Protein AF-0000000077110578 (afdb_homodimer)

Structure (mmCIF, N/CA/C/O backbone):
data_AF-0000000077110578-model_v1
#
loop_
_entity.id
_entity.type
_entity.pdbx_description
1 polymer 'Bacteriophage protein'
#
loop_
_atom_site.group_PDB
_atom_site.id
_atom_site.type_symbol
_atom_site.label_atom_id
_atom_site.label_alt_id
_atom_site.label_comp_id
_atom_site.label_asym_id
_atom_site.label_entity_id
_atom_site.label_seq_id
_atom_site.pdbx_PDB_ins_code
_atom_site.Cartn_x
_atom_site.Cartn_y
_atom_site.Cartn_z
_atom_site.occupancy
_atom_site.B_iso_or_equiv
_atom_site.auth_seq_id
_atom_site.auth_comp_id
_atom_site.auth_asym_id
_atom_site.auth_atom_id
_atom_site.pdbx_PDB_model_num
ATOM 1 N N . MET A 1 1 ? -2.74 66.25 36.906 1 37.25 1 MET A N 1
ATOM 2 C CA . MET A 1 1 ? -1.527 65.438 37.031 1 37.25 1 MET A CA 1
ATOM 3 C C . MET A 1 1 ? -1.114 64.875 35.656 1 37.25 1 MET A C 1
ATOM 5 O O . MET A 1 1 ? -1.933 64.312 34.938 1 37.25 1 MET A O 1
ATOM 9 N N . PRO A 1 2 ? -0.061 65.375 35.062 1 44.69 2 PRO A N 1
ATOM 10 C CA . PRO A 1 2 ? 0.342 64.875 33.781 1 44.69 2 PRO A CA 1
ATOM 11 C C . PRO A 1 2 ? 0.559 63.344 33.781 1 44.69 2 PRO A C 1
ATOM 13 O O . PRO A 1 2 ? 1.055 62.812 34.75 1 44.69 2 PRO A O 1
ATOM 16 N N . VAL A 1 3 ? -0.391 62.656 33.219 1 57.03 3 VAL A N 1
ATOM 17 C CA . VAL A 1 3 ? -0.109 61.25 33.031 1 57.03 3 VAL A CA 1
ATOM 18 C C . VAL A 1 3 ? 1.322 61.062 32.531 1 57.03 3 VAL A C 1
ATOM 20 O O . VAL A 1 3 ? 1.751 61.75 31.594 1 57.03 3 VAL A O 1
ATOM 23 N N . SER A 1 4 ? 2.199 60.688 33.344 1 50.59 4 SER A N 1
ATOM 24 C CA . SER A 1 4 ? 3.621 60.562 33.062 1 50.59 4 SER A CA 1
ATOM 25 C C . SER A 1 4 ? 3.838 59.812 31.75 1 50.59 4 SER A C 1
ATOM 27 O O . SER A 1 4 ? 3.014 59 31.344 1 50.59 4 SER A O 1
ATOM 29 N N . LEU A 1 5 ? 4.68 60.344 30.844 1 52.31 5 LEU A N 1
ATOM 30 C CA . LEU A 1 5 ? 5.125 59.781 29.578 1 52.31 5 LEU A CA 1
ATOM 31 C C . LEU A 1 5 ? 5.379 58.281 29.703 1 52.31 5 LEU A C 1
ATOM 33 O O . LEU A 1 5 ? 5.059 57.5 28.797 1 52.31 5 LEU A O 1
ATOM 37 N N . SER A 1 6 ? 5.93 57.938 30.859 1 53 6 SER A N 1
ATOM 38 C CA . SER A 1 6 ? 6.211 56.531 31.078 1 53 6 SER A CA 1
ATOM 39 C C . SER A 1 6 ? 4.922 55.719 31.141 1 53 6 SER A C 1
ATOM 41 O O . SER A 1 6 ? 4.875 54.562 30.672 1 53 6 SER A O 1
ATOM 43 N N . SER A 1 7 ? 3.951 56.281 31.719 1 55.19 7 SER A N 1
ATOM 44 C CA . SER A 1 7 ? 2.67 55.594 31.812 1 55.19 7 SER A CA 1
ATOM 45 C C . SER A 1 7 ? 2.014 55.438 30.453 1 55.19 7 SER A C 1
ATOM 47 O O . SER A 1 7 ? 1.367 54.438 30.172 1 55.19 7 SER A O 1
ATOM 49 N N . GLN A 1 8 ? 2.182 56.406 29.609 1 50.59 8 GLN A N 1
ATOM 50 C CA . GLN A 1 8 ? 1.621 56.344 28.25 1 50.59 8 GLN A CA 1
ATOM 51 C C . GLN A 1 8 ? 2.35 55.312 27.406 1 50.59 8 GLN A C 1
ATOM 53 O O . GLN A 1 8 ? 1.724 54.594 26.625 1 50.59 8 GLN A O 1
ATOM 58 N N . LEU A 1 9 ? 3.723 55.281 27.578 1 52.69 9 LEU A N 1
ATOM 59 C CA . LEU A 1 9 ? 4.508 54.312 26.844 1 52.69 9 LEU A CA 1
ATOM 60 C C . LEU A 1 9 ? 4.16 52.875 27.297 1 52.69 9 LEU A C 1
ATOM 62 O O . LEU A 1 9 ? 4.051 51.969 26.469 1 52.69 9 LEU A O 1
ATOM 66 N N . GLY A 1 10 ? 4.02 52.719 28.594 1 53.97 10 GLY A N 1
ATOM 67 C CA . GLY A 1 10 ? 3.588 51.438 29.125 1 53.97 10 GLY A CA 1
ATOM 68 C C . GLY A 1 10 ? 2.221 51 28.609 1 53.97 10 GLY A C 1
ATOM 69 O O . GLY A 1 10 ? 2.008 49.844 28.281 1 53.97 10 GLY A O 1
ATOM 70 N N . SER A 1 11 ? 1.404 52.094 28.656 1 61.66 11 SER A N 1
ATOM 71 C CA . SER A 1 11 ? 0.037 51.844 28.203 1 61.66 11 SER A CA 1
ATOM 72 C C . SER A 1 11 ? 0 51.531 26.703 1 61.66 11 SER A C 1
ATOM 74 O O . SER A 1 11 ? -0.747 50.625 26.281 1 61.66 11 SER A O 1
ATOM 76 N N . LYS A 1 12 ? 0.899 52.188 25.922 1 66.88 12 LYS A N 1
ATOM 77 C CA . LYS A 1 12 ? 0.965 51.906 24.484 1 66.88 12 LYS A CA 1
ATOM 78 C C . LYS A 1 12 ? 1.578 50.531 24.219 1 66.88 12 LYS A C 1
ATOM 80 O O . LYS A 1 12 ? 1.102 49.781 23.359 1 66.88 12 LYS A O 1
ATOM 85 N N . GLU A 1 13 ? 2.645 50.219 25.016 1 65.25 13 GLU A N 1
ATOM 86 C CA . GLU A 1 13 ? 3.264 48.906 24.859 1 65.25 13 GLU A CA 1
ATOM 87 C C . GLU A 1 13 ? 2.281 47.781 25.219 1 65.25 13 GLU A C 1
ATOM 89 O O . GLU A 1 13 ? 2.25 46.75 24.547 1 65.25 13 GLU A O 1
ATOM 94 N N . GLN A 1 14 ? 1.564 48.031 26.312 1 67.81 14 GLN A N 1
ATOM 95 C CA . GLN A 1 14 ? 0.542 47.062 26.703 1 67.81 14 GLN A CA 1
ATOM 96 C C . GLN A 1 14 ? -0.552 46.969 25.641 1 67.81 14 GLN A C 1
ATOM 98 O O . GLN A 1 14 ? -1.041 45.875 25.359 1 67.81 14 GLN A O 1
ATOM 103 N N . ALA A 1 15 ? -0.905 48.156 25.047 1 73.69 15 ALA A N 1
ATOM 104 C CA . ALA A 1 15 ? -1.912 48.188 23.984 1 73.69 15 ALA A CA 1
ATOM 105 C C . ALA A 1 15 ? -1.406 47.469 22.734 1 73.69 15 ALA A C 1
ATOM 107 O O . ALA A 1 15 ? -2.156 46.719 22.094 1 73.69 15 ALA A O 1
ATOM 108 N N . ASP A 1 16 ? -0.152 47.625 22.469 1 74.19 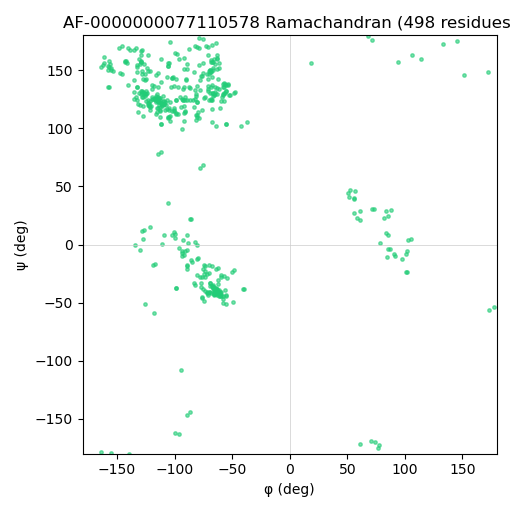16 ASP A N 1
ATOM 109 C CA . ASP A 1 16 ? 0.434 46.938 21.297 1 74.19 16 ASP A CA 1
ATOM 110 C C . ASP A 1 16 ? 0.482 45.438 21.5 1 74.19 16 ASP A C 1
ATOM 112 O O . ASP A 1 16 ? 0.167 44.688 20.578 1 74.19 16 ASP A O 1
ATOM 116 N N . THR A 1 17 ? 0.865 45 22.719 1 72.75 17 THR A N 1
ATOM 117 C CA . THR A 1 17 ? 0.922 43.562 23.016 1 72.75 17 THR A CA 1
ATOM 118 C C . THR A 1 17 ? -0.465 42.938 22.922 1 72.75 17 THR A C 1
ATOM 120 O O . THR A 1 17 ? -0.616 41.844 22.422 1 72.75 17 THR A O 1
ATOM 123 N N . ARG A 1 18 ? -1.459 43.688 23.406 1 73.69 18 ARG A N 1
ATOM 124 C CA . ARG A 1 18 ? -2.83 43.188 23.328 1 73.69 18 ARG A CA 1
ATOM 125 C C . ARG A 1 18 ? -3.299 43.062 21.875 1 73.69 18 ARG A C 1
ATOM 127 O O . ARG A 1 18 ? -3.994 42.125 21.516 1 73.69 18 ARG A O 1
ATOM 134 N N . LEU A 1 19 ? -2.891 44.094 21.125 1 75.69 19 LEU A N 1
ATOM 135 C CA . LEU A 1 19 ? -3.279 44.062 19.719 1 75.69 19 LEU A CA 1
ATOM 136 C C . LEU A 1 19 ? -2.629 42.906 18.984 1 75.69 19 LEU A C 1
ATOM 138 O O . LEU A 1 19 ? -3.277 42.219 18.188 1 75.69 19 LEU A O 1
ATOM 142 N N . VAL A 1 20 ? -1.389 42.688 19.312 1 73.69 20 VAL A N 1
ATOM 143 C CA . VAL A 1 20 ? -0.678 41.562 18.703 1 73.69 20 VAL A CA 1
ATOM 144 C C . VAL A 1 20 ? -1.361 40.25 19.078 1 73.69 20 VAL A C 1
ATOM 146 O O . VAL A 1 20 ? -1.61 39.406 18.219 1 73.69 20 VAL A O 1
ATOM 149 N N . GLY A 1 21 ? -1.72 40.094 20.312 1 74.94 21 GLY A N 1
ATOM 150 C CA . GLY A 1 21 ? -2.412 38.906 20.766 1 74.94 21 GLY A CA 1
ATOM 151 C C . GLY A 1 21 ? -3.756 38.688 20.094 1 74.94 21 GLY A C 1
ATOM 152 O O . GLY A 1 21 ? -4.109 37.562 19.75 1 74.94 21 GLY A O 1
ATOM 153 N N . SER A 1 22 ? -4.426 39.812 19.922 1 76.12 22 SER A N 1
ATOM 154 C CA . SER A 1 22 ? -5.73 39.75 19.281 1 76.12 22 SER A CA 1
ATOM 155 C C . SER A 1 22 ? -5.602 39.312 17.828 1 76.12 22 SER A C 1
ATOM 157 O O . SER A 1 22 ? -6.414 38.531 17.328 1 76.12 22 SER A O 1
ATOM 159 N N . VAL A 1 23 ? -4.617 39.812 17.188 1 78.12 23 VAL A N 1
ATOM 160 C CA . VAL A 1 23 ? -4.391 39.469 15.789 1 78.12 23 VAL A CA 1
ATOM 161 C C . VAL A 1 23 ? -4.023 37.969 15.672 1 78.12 23 VAL A C 1
ATOM 163 O O . VAL A 1 23 ? -4.555 37.281 14.812 1 78.12 23 VAL A O 1
ATOM 166 N N . MET A 1 24 ? -3.193 37.562 16.562 1 78 24 MET A N 1
ATOM 167 C CA . MET A 1 24 ? -2.748 36.188 16.516 1 78 24 MET A CA 1
ATOM 168 C C . MET A 1 24 ? -3.902 35.25 16.828 1 78 24 MET A C 1
ATOM 170 O O . MET A 1 24 ? -3.986 34.156 16.234 1 78 24 MET A O 1
ATOM 174 N N . SER A 1 25 ? -4.746 35.656 17.688 1 77.06 25 SER A N 1
ATOM 175 C CA . SER A 1 25 ? -5.883 34.812 18.062 1 77.06 25 SER A CA 1
ATOM 176 C C . SER A 1 25 ? -6.91 34.75 16.938 1 77.06 25 SER A C 1
ATOM 178 O O . SER A 1 25 ? -7.613 33.75 16.797 1 77.06 25 SER A O 1
ATOM 180 N N . ALA A 1 26 ? -6.926 35.75 16.125 1 77.62 26 ALA A N 1
ATOM 181 C CA . ALA A 1 26 ? -7.918 35.844 15.062 1 77.62 26 ALA A CA 1
ATOM 182 C C . ALA A 1 26 ? -7.406 35.156 13.797 1 77.62 26 ALA A C 1
ATOM 184 O O . ALA A 1 26 ? -8.195 34.719 12.945 1 77.62 26 ALA A O 1
ATOM 185 N N . LEU A 1 27 ? -6.16 35 13.695 1 83.12 27 LEU A N 1
ATOM 186 C CA . LEU A 1 27 ? -5.578 34.438 12.484 1 83.12 27 LEU A CA 1
ATOM 187 C C . LEU A 1 27 ? -5.699 32.906 12.469 1 83.12 27 LEU A C 1
ATOM 189 O O . LEU A 1 27 ? -5.094 32.25 13.305 1 83.12 27 LEU A O 1
ATOM 193 N N . ARG A 1 28 ? -6.465 32.469 11.547 1 88 28 ARG A N 1
ATOM 194 C CA . ARG A 1 28 ? -6.625 31.031 11.398 1 88 28 ARG A CA 1
ATOM 195 C C . ARG A 1 28 ? -5.641 30.469 10.375 1 88 28 ARG A C 1
ATOM 197 O O . ARG A 1 28 ? -5.574 30.953 9.242 1 88 28 ARG A O 1
ATOM 204 N N . VAL A 1 29 ? -4.914 29.5 10.836 1 91.5 29 VAL A N 1
ATOM 205 C CA . VAL A 1 29 ? -3.922 28.875 9.969 1 91.5 29 VAL A CA 1
ATOM 206 C C . VAL A 1 29 ? -4.152 27.359 9.922 1 91.5 29 VAL A C 1
ATOM 208 O O . VAL A 1 29 ? -4.199 26.766 8.844 1 91.5 29 VAL A O 1
ATOM 211 N N . SER A 1 30 ? -4.254 26.75 11.055 1 94.38 30 SER A N 1
ATOM 212 C CA . SER A 1 30 ? -4.48 25.312 11.102 1 94.38 30 SER A CA 1
ATOM 213 C C . SER A 1 30 ? -5.086 24.891 12.438 1 94.38 30 SER A C 1
ATOM 215 O O . SER A 1 30 ? -4.879 25.547 13.453 1 94.38 30 SER A O 1
ATOM 217 N N . MET A 1 31 ? -5.848 23.875 12.453 1 94.19 31 MET A N 1
ATOM 218 C CA . MET A 1 31 ? -6.379 23.266 13.672 1 94.19 31 MET A CA 1
ATOM 219 C C . MET A 1 31 ? -6.863 21.844 13.398 1 94.19 31 MET A C 1
ATOM 221 O O . MET A 1 31 ? -7.176 21.5 12.258 1 94.19 31 MET A O 1
ATOM 225 N N . PRO A 1 32 ? -6.906 20.984 14.477 1 95.62 32 PRO A N 1
ATOM 226 C CA . PRO A 1 32 ? -7.484 19.656 14.281 1 95.62 32 PRO A CA 1
ATOM 227 C C . PRO A 1 32 ? -9 19.688 14.07 1 95.62 32 PRO A C 1
ATOM 229 O O . PRO A 1 32 ? -9.664 20.625 14.523 1 95.62 32 PRO A O 1
ATOM 232 N N . GLY A 1 33 ? -9.453 18.781 13.344 1 96.69 33 GLY A N 1
ATOM 233 C CA . GLY A 1 33 ? -10.875 18.609 13.086 1 96.69 33 GLY A CA 1
ATOM 234 C C . GLY A 1 33 ? -11.312 17.156 13.07 1 96.69 33 GLY A C 1
ATOM 235 O O . GLY A 1 33 ? -10.484 16.25 13.141 1 96.69 33 GLY A O 1
ATOM 236 N N . ILE A 1 34 ? -12.602 17 13.07 1 96.88 34 ILE A N 1
ATOM 237 C CA . ILE A 1 34 ? -13.227 15.688 12.984 1 96.88 34 ILE A CA 1
ATOM 238 C C . ILE A 1 34 ? -14.164 15.641 11.781 1 96.88 34 ILE A C 1
ATOM 240 O O . ILE A 1 34 ? -15.086 16.438 11.672 1 96.88 34 ILE A O 1
ATOM 244 N N . VAL A 1 35 ? -13.898 14.719 10.914 1 97.56 35 VAL A N 1
ATOM 245 C CA . VAL A 1 35 ? -14.758 14.562 9.742 1 97.56 35 VAL A CA 1
ATOM 246 C C . VAL A 1 35 ? -16.141 14.094 10.172 1 97.56 35 VAL A C 1
ATOM 248 O O . VAL A 1 35 ? -16.281 13.117 10.906 1 97.56 35 VAL A O 1
ATOM 251 N N . GLN A 1 36 ? -17.156 14.789 9.672 1 97.88 36 GLN A N 1
ATOM 252 C CA . GLN A 1 36 ? -18.531 14.406 9.945 1 97.88 36 GLN A CA 1
ATOM 253 C C . GLN A 1 36 ? -19.125 13.602 8.789 1 97.88 36 GLN A C 1
ATOM 255 O O . GLN A 1 36 ? -19.953 12.719 9 1 97.88 36 GLN A O 1
ATOM 260 N N . SER A 1 37 ? -18.797 13.953 7.66 1 97.88 37 SER A N 1
ATOM 261 C CA . SER A 1 37 ? -19.188 13.234 6.457 1 97.88 37 SER A CA 1
ATOM 262 C C . SER A 1 37 ? -18.219 13.5 5.309 1 97.88 37 SER A C 1
ATOM 264 O O . SER A 1 37 ? -17.5 14.5 5.312 1 97.88 37 SER A O 1
ATOM 266 N N . PHE A 1 38 ? -18.172 12.57 4.395 1 98.25 38 PHE A N 1
ATOM 267 C CA . PHE A 1 38 ? -17.344 12.68 3.191 1 98.25 38 PHE A CA 1
ATOM 268 C C . PHE A 1 38 ? -18.188 12.422 1.944 1 98.25 38 PHE A C 1
ATOM 270 O O . PHE A 1 38 ? -18.922 11.438 1.881 1 98.25 38 PHE A O 1
ATOM 277 N N . ASP A 1 39 ? -18.062 13.32 1 1 96.88 39 ASP A N 1
ATOM 278 C CA . ASP A 1 39 ? -18.688 13.164 -0.307 1 96.88 39 ASP A CA 1
ATOM 279 C C . ASP A 1 39 ? -17.656 12.797 -1.371 1 96.88 39 ASP A C 1
ATOM 281 O O . ASP A 1 39 ? -16.891 13.648 -1.816 1 96.88 39 ASP A O 1
ATOM 285 N N . PRO A 1 40 ? -17.75 11.539 -1.821 1 95.38 40 PRO A N 1
ATOM 286 C CA . PRO A 1 40 ? -16.734 11.117 -2.783 1 95.38 40 PRO A CA 1
ATOM 287 C C . PRO A 1 40 ? -16.953 11.703 -4.176 1 95.38 40 PRO A C 1
ATOM 289 O O . PRO A 1 40 ? -16.047 11.688 -5.008 1 95.38 40 PRO A O 1
ATOM 292 N N . ASP A 1 41 ? -18.094 12.18 -4.469 1 96.06 41 ASP A N 1
ATOM 293 C CA . ASP A 1 41 ? -18.359 12.758 -5.781 1 96.06 41 ASP A CA 1
ATOM 294 C C . ASP A 1 41 ? -17.734 14.148 -5.91 1 96.06 41 ASP A C 1
ATOM 296 O O . ASP A 1 41 ? -17.047 14.438 -6.891 1 96.06 41 ASP A O 1
ATOM 300 N N . THR A 1 42 ? -17.922 14.984 -4.895 1 95.06 42 THR A N 1
ATOM 301 C CA . THR A 1 42 ? -17.359 16.328 -4.914 1 95.06 42 THR A CA 1
ATOM 302 C C . THR A 1 42 ? -15.969 16.328 -4.27 1 95.06 42 THR A C 1
ATOM 304 O O . THR A 1 42 ? -15.258 17.344 -4.328 1 95.06 42 THR A O 1
ATOM 307 N N . VAL A 1 43 ? -15.539 15.281 -3.729 1 96.31 43 VAL A N 1
ATOM 308 C CA . VAL A 1 43 ? -14.281 15.102 -3.008 1 96.31 43 VAL A CA 1
ATOM 309 C C . VAL A 1 43 ? -14.148 16.172 -1.921 1 96.31 43 VAL A C 1
ATOM 311 O O . VAL A 1 43 ? -13.125 16.844 -1.822 1 96.31 43 VAL A O 1
ATOM 314 N N . THR A 1 44 ? -15.234 16.359 -1.146 1 96.94 44 THR A N 1
ATOM 315 C CA . THR A 1 44 ? -15.266 17.312 -0.034 1 96.94 44 THR A CA 1
ATOM 316 C C . THR A 1 44 ? -15.773 16.625 1.235 1 96.94 44 THR A C 1
ATOM 318 O O . THR A 1 44 ? -16.438 15.602 1.169 1 96.94 44 THR A O 1
ATOM 321 N N . ALA A 1 45 ? -15.414 17.188 2.363 1 97.5 45 ALA A N 1
ATOM 322 C CA . ALA A 1 45 ? -15.859 16.703 3.668 1 97.5 45 ALA A CA 1
ATOM 323 C C . ALA A 1 45 ? -16.562 17.812 4.445 1 97.5 45 ALA A C 1
ATOM 325 O O . ALA A 1 45 ? -16.375 19 4.176 1 97.5 45 ALA A O 1
ATOM 326 N N . VAL A 1 46 ? -17.5 17.406 5.27 1 97.94 46 VAL A N 1
ATOM 327 C CA . VAL A 1 46 ? -17.969 18.25 6.363 1 97.94 46 VAL A CA 1
ATOM 328 C C . VAL A 1 46 ? -17.109 18 7.605 1 97.94 46 VAL A C 1
ATOM 330 O O . VAL A 1 46 ? -16.953 16.859 8.047 1 97.94 46 VAL A O 1
ATOM 333 N N . VAL A 1 47 ? -16.531 19.109 8.125 1 97.88 47 VAL A N 1
ATOM 334 C CA . VAL A 1 47 ? -15.555 18.938 9.203 1 97.88 47 VAL A CA 1
ATOM 335 C C . VAL A 1 47 ? -15.984 19.766 10.422 1 97.88 47 VAL A C 1
ATOM 337 O O . VAL A 1 47 ? -16.359 20.938 10.289 1 97.88 47 VAL A O 1
ATOM 340 N N . GLN A 1 48 ? -15.992 19.156 11.562 1 97.06 48 GLN A N 1
ATOM 341 C CA . GLN A 1 48 ? -16.141 19.844 12.836 1 97.06 48 GLN A CA 1
ATOM 342 C C . GLN A 1 48 ? -14.773 20.219 13.414 1 97.06 48 GLN A C 1
ATOM 344 O O . GLN A 1 48 ? -13.984 19.344 13.766 1 97.06 48 GLN A O 1
ATOM 349 N N . PRO A 1 49 ? -14.492 21.562 13.516 1 95.19 49 PRO A N 1
ATOM 350 C CA . PRO A 1 49 ? -13.273 21.938 14.234 1 95.19 49 PRO A CA 1
ATOM 351 C C . PRO A 1 49 ? -13.227 21.359 15.648 1 95.19 49 PRO A C 1
ATOM 353 O O . PRO A 1 49 ? -14.234 21.359 16.359 1 95.19 49 PRO A O 1
ATOM 356 N N . ALA A 1 50 ? -12.055 20.859 16.047 1 94.5 50 ALA A N 1
ATOM 357 C CA . ALA A 1 50 ? -11.969 20.062 17.281 1 94.5 50 ALA A CA 1
ATOM 358 C C . ALA A 1 50 ? -11.594 20.938 18.469 1 94.5 50 ALA A C 1
ATOM 360 O O . ALA A 1 50 ? -11.523 20.453 19.594 1 94.5 50 ALA A O 1
ATOM 361 N N . ILE A 1 51 ? -11.297 22.141 18.312 1 91.88 51 ILE A N 1
ATOM 362 C CA . ILE A 1 51 ? -10.977 23.062 19.391 1 91.88 51 ILE A CA 1
ATOM 363 C C . ILE A 1 51 ? -12.039 24.172 19.453 1 91.88 51 ILE A C 1
ATOM 365 O O . ILE A 1 51 ? -12.305 24.828 18.453 1 91.88 51 ILE A O 1
ATOM 369 N N . LYS A 1 52 ? -12.586 24.406 20.625 1 88.69 52 LYS A N 1
ATOM 370 C CA . LYS A 1 52 ? -13.625 25.422 20.812 1 88.69 52 LYS A CA 1
ATOM 371 C C . LYS A 1 52 ? -13.047 26.828 20.719 1 88.69 52 LYS A C 1
ATOM 373 O O . LYS A 1 52 ? -11.883 27.047 21.047 1 88.69 52 LYS A O 1
ATOM 378 N N . GLY A 1 53 ? -13.859 27.719 20.203 1 81.69 53 GLY A N 1
ATOM 379 C CA . GLY A 1 53 ? -13.484 29.109 20.156 1 81.69 53 GLY A CA 1
ATOM 380 C C . GLY A 1 53 ? -14.102 29.938 21.266 1 81.69 53 GLY A C 1
ATOM 381 O O . GLY A 1 53 ? -14.836 29.422 22.109 1 81.69 53 GLY A O 1
ATOM 382 N N . TYR A 1 54 ? -13.477 31.188 21.422 1 74.75 54 TYR A N 1
ATOM 383 C CA . TYR A 1 54 ? -14.055 32.094 22.391 1 74.75 54 TYR A CA 1
ATOM 384 C C . TYR A 1 54 ? -14.844 33.219 21.688 1 74.75 54 TYR A C 1
ATOM 386 O O . TYR A 1 54 ? -14.398 33.75 20.672 1 74.75 54 TYR A O 1
ATOM 394 N N . GLU A 1 55 ? -16.062 33.25 21.938 1 66.44 55 GLU A N 1
ATOM 395 C CA . GLU A 1 55 ? -16.875 34.375 21.438 1 66.44 55 GLU A CA 1
ATOM 396 C C . GLU A 1 55 ? -17.406 35.219 22.578 1 66.44 55 GLU A C 1
ATOM 398 O O . GLU A 1 55 ? -17.828 34.719 23.609 1 66.44 55 GLU A O 1
ATOM 403 N N . PRO A 1 56 ? -17.031 36.562 22.453 1 65 56 PRO A N 1
ATOM 404 C CA . PRO A 1 56 ? -17.578 37.406 23.5 1 65 56 PRO A CA 1
ATOM 405 C C . PRO A 1 56 ? -19.109 37.344 23.578 1 65 56 PRO A C 1
ATOM 407 O O . PRO A 1 56 ? -19.781 37.219 22.547 1 65 56 PRO A O 1
ATOM 410 N N . ASP A 1 57 ? -19.625 37 24.703 1 60.97 57 ASP A N 1
ATOM 411 C CA . ASP A 1 57 ? -21.062 37.062 24.875 1 60.97 57 ASP A CA 1
ATOM 412 C C . ASP A 1 57 ? -21.562 38.5 24.859 1 60.97 57 ASP A C 1
ATOM 414 O O . ASP A 1 57 ? -20.781 39.438 24.609 1 60.97 57 ASP A O 1
ATOM 418 N N . SER A 1 58 ? -22.969 38.656 24.844 1 64.19 58 SER A N 1
ATOM 419 C CA . SER A 1 58 ? -23.641 39.969 24.812 1 64.19 58 SER A CA 1
ATOM 420 C C . SER A 1 58 ? -23.094 40.875 25.891 1 64.19 58 SER A C 1
ATOM 422 O O . SER A 1 58 ? -23.109 42.125 25.734 1 64.19 58 SER A O 1
ATOM 424 N N . ASN A 1 59 ? -22.531 40.344 26.922 1 66.19 59 ASN A N 1
ATOM 425 C CA . ASN A 1 59 ? -22.016 41.125 28.016 1 66.19 59 ASN A CA 1
ATOM 426 C C . ASN A 1 59 ? -20.5 41.312 27.922 1 66.19 59 ASN A C 1
ATOM 428 O O . ASN A 1 59 ? -19.875 41.812 28.859 1 66.19 59 ASN A O 1
ATOM 432 N N . GLY A 1 60 ? -19.906 40.875 26.891 1 62.81 60 GLY A N 1
ATOM 433 C CA . GLY A 1 60 ? -18.484 41.062 26.672 1 62.81 60 GLY A CA 1
ATOM 434 C C . GLY A 1 60 ? -17.641 39.969 27.297 1 62.81 60 GLY A C 1
ATOM 435 O O . GLY A 1 60 ? -16.406 40.094 27.344 1 62.81 60 GLY A O 1
ATOM 436 N N . VAL A 1 61 ? -18.406 39.094 28 1 66.25 61 VAL A N 1
ATOM 437 C CA . VAL A 1 61 ? -17.672 38 28.625 1 66.25 61 VAL A CA 1
ATOM 438 C C . VAL A 1 61 ? -17.391 36.906 27.609 1 66.25 61 VAL A C 1
ATOM 440 O O . VAL A 1 61 ? -18.297 36.438 26.906 1 66.25 61 VAL A O 1
ATOM 443 N N . SER A 1 62 ? -16.125 36.469 27.469 1 70.44 62 SER A N 1
ATOM 444 C CA . SER A 1 62 ? -15.688 35.438 26.531 1 70.44 62 SER A CA 1
ATOM 445 C C . SER A 1 62 ? -16.25 34.094 26.906 1 70.44 62 SER A C 1
ATOM 447 O O . SER A 1 62 ? -16.062 33.625 28.031 1 70.44 62 SER A O 1
ATOM 449 N N . GLN A 1 63 ? -17.328 33.625 26.078 1 74.94 63 GLN A N 1
ATOM 450 C CA . GLN A 1 63 ? -17.875 32.312 26.297 1 74.94 63 GLN A CA 1
ATOM 451 C C . GLN A 1 63 ? -17.328 31.312 25.297 1 74.94 63 GLN A C 1
ATOM 453 O O . GLN A 1 63 ? -17.156 31.625 24.109 1 74.94 63 GLN A O 1
ATOM 458 N N . SER A 1 64 ? -17 30.172 25.891 1 81.62 64 SER A N 1
ATOM 459 C CA . SER A 1 64 ? -16.531 29.062 25.062 1 81.62 64 SER A CA 1
ATOM 460 C C . SER A 1 64 ? -17.656 28.531 24.172 1 81.62 64 SER A C 1
ATOM 462 O O . SER A 1 64 ? -18.766 28.312 24.625 1 81.62 64 SER A O 1
ATOM 464 N N . THR A 1 65 ? -17.391 28.5 22.828 1 83.94 65 THR A N 1
ATOM 465 C CA . THR A 1 65 ? -18.406 28.016 21.906 1 83.94 65 THR A CA 1
ATOM 466 C C . THR A 1 65 ? -17.781 27.078 20.875 1 83.94 65 THR A C 1
ATOM 468 O O . THR A 1 65 ? -16.641 27.266 20.453 1 83.94 65 THR A O 1
ATOM 471 N N . THR A 1 66 ? -18.609 26.016 20.594 1 88.31 66 THR A N 1
ATOM 472 C CA . THR A 1 66 ? -18.219 25.141 19.5 1 88.31 66 THR A CA 1
ATOM 473 C C . THR A 1 66 ? -18.266 25.859 18.156 1 88.31 66 THR A C 1
ATOM 475 O O . THR A 1 66 ? -19.234 26.594 17.875 1 88.31 66 THR A O 1
ATOM 478 N N . LEU A 1 67 ? -17.172 25.75 17.438 1 89.94 67 LEU A N 1
ATOM 479 C CA . LEU A 1 67 ? -17.156 26.375 16.125 1 89.94 67 LEU A CA 1
ATOM 480 C C . LEU A 1 67 ? -18.141 25.688 15.188 1 89.94 67 LEU A C 1
ATOM 482 O O . LEU A 1 67 ? -18.438 24.5 15.359 1 89.94 67 LEU A O 1
ATOM 486 N N . PRO A 1 68 ? -18.688 26.438 14.25 1 91.75 68 PRO A N 1
ATOM 487 C CA . PRO A 1 68 ? -19.625 25.828 13.312 1 91.75 68 PRO A CA 1
ATOM 488 C C . PRO A 1 68 ? -18.984 24.75 12.438 1 91.75 68 PRO A C 1
ATOM 490 O O . PRO A 1 68 ? -17.766 24.719 12.305 1 91.75 68 PRO A O 1
ATOM 493 N N . LEU A 1 69 ? -19.859 23.906 11.906 1 95.75 69 LEU A N 1
ATOM 494 C CA . LEU A 1 69 ? -19.406 22.922 10.945 1 95.75 69 LEU A CA 1
ATOM 495 C C . LEU A 1 69 ? -18.859 23.594 9.688 1 95.75 69 LEU A C 1
ATOM 497 O O . LEU A 1 69 ? -19.438 24.547 9.195 1 95.75 69 LEU A O 1
ATOM 501 N N . LEU A 1 70 ? -17.688 23.203 9.297 1 96 70 LEU A N 1
ATOM 502 C CA . LEU A 1 70 ? -17.172 23.594 7.992 1 96 70 LEU A CA 1
ATOM 503 C C . LEU A 1 70 ? -17.734 22.719 6.887 1 96 70 LEU A C 1
ATOM 505 O O . LEU A 1 70 ? -17.578 21.5 6.918 1 96 70 LEU A O 1
ATOM 509 N N . VAL A 1 71 ? -18.344 23.312 5.969 1 95.81 71 VAL A N 1
ATOM 510 C CA . VAL A 1 71 ? -19 22.547 4.906 1 95.81 71 VAL A CA 1
ATOM 511 C C . VAL A 1 71 ? -18.172 22.656 3.621 1 95.81 71 VAL A C 1
ATOM 513 O O . VAL A 1 71 ? -17.422 23.625 3.434 1 95.81 71 VAL A O 1
ATOM 516 N N . ASP A 1 72 ? -18.234 21.641 2.678 1 95.44 72 ASP A N 1
ATOM 517 C CA . ASP A 1 72 ? -17.594 21.625 1.365 1 95.44 72 ASP A CA 1
ATOM 518 C C . ASP A 1 72 ? -16.094 21.844 1.483 1 95.44 72 ASP A C 1
ATOM 520 O O . ASP A 1 72 ? -15.516 22.625 0.718 1 95.44 72 ASP A O 1
ATOM 524 N N . VAL A 1 73 ? -15.469 21.266 2.447 1 96.62 73 VAL A N 1
ATOM 525 C CA . VAL A 1 73 ? -14.023 21.375 2.617 1 96.62 73 VAL A CA 1
ATOM 526 C C . VAL A 1 73 ? -13.312 20.391 1.694 1 96.62 73 VAL A C 1
ATOM 528 O O . VAL A 1 73 ? -13.43 19.188 1.864 1 96.62 73 VAL A O 1
ATOM 531 N N . PRO A 1 74 ? -12.578 20.891 0.644 1 96.44 74 PRO A N 1
ATOM 532 C CA . PRO A 1 74 ? -11.859 19.969 -0.239 1 96.44 74 PRO A CA 1
ATOM 533 C C . PRO A 1 74 ? -10.883 19.078 0.515 1 96.44 74 PRO A C 1
ATOM 535 O O . PRO A 1 74 ? -10.086 19.562 1.32 1 96.44 74 PRO A O 1
ATOM 538 N N . VAL A 1 75 ? -10.93 17.781 0.273 1 96.75 75 VAL A N 1
ATOM 539 C CA . VAL A 1 75 ? -10.031 16.812 0.886 1 96.75 75 VAL A CA 1
ATOM 540 C C . VAL A 1 75 ? -8.758 16.688 0.048 1 96.75 75 VAL A C 1
ATOM 542 O O . VAL A 1 75 ? -8.828 16.609 -1.181 1 96.75 75 VAL A O 1
ATOM 545 N N . VAL A 1 76 ? -7.605 16.672 0.708 1 95.19 76 VAL A N 1
ATOM 546 C CA . VAL A 1 76 ? -6.316 16.562 0.029 1 95.19 76 VAL A CA 1
ATOM 547 C C . VAL A 1 76 ? -5.82 15.125 0.066 1 95.19 76 VAL A C 1
ATOM 549 O O . VAL A 1 76 ? -5.516 14.594 1.137 1 95.19 76 VAL A O 1
ATOM 552 N N . PHE A 1 77 ? -5.738 14.461 -1.047 1 94.62 77 PHE A N 1
ATOM 553 C CA . PHE A 1 77 ? -5.078 13.172 -1.235 1 94.62 77 PHE A CA 1
ATOM 554 C C . PHE A 1 77 ? -3.721 13.352 -1.903 1 94.62 77 PHE A C 1
ATOM 556 O O . PHE A 1 77 ? -3.559 14.211 -2.775 1 94.62 77 PHE A O 1
ATOM 563 N N . PRO A 1 78 ? -2.709 12.555 -1.514 1 93.06 78 PRO A N 1
ATOM 564 C CA . PRO A 1 78 ? -1.471 12.57 -2.297 1 93.06 78 PRO A CA 1
ATOM 565 C C . PRO A 1 78 ? -1.688 12.156 -3.752 1 93.06 78 PRO A C 1
ATOM 567 O O . PRO A 1 78 ? -2.262 11.102 -4.02 1 93.06 78 PRO A O 1
ATOM 570 N N . ARG A 1 79 ? -1.285 13.062 -4.711 1 92.69 79 ARG A N 1
ATOM 571 C CA . ARG A 1 79 ? -1.563 12.766 -6.113 1 92.69 79 ARG A CA 1
ATOM 572 C C . ARG A 1 79 ? -0.603 13.516 -7.031 1 92.69 79 ARG A C 1
ATOM 574 O O . ARG A 1 79 ? 0.092 14.438 -6.59 1 92.69 79 ARG A O 1
ATOM 581 N N . GLY A 1 80 ? -0.45 12.984 -8.273 1 90.88 80 GLY A N 1
ATOM 582 C CA . GLY A 1 80 ? 0.351 13.617 -9.312 1 90.88 80 GLY A CA 1
ATOM 583 C C . GLY A 1 80 ? 0.517 12.75 -10.547 1 90.88 80 GLY A C 1
ATOM 584 O O . GLY A 1 80 ? 0.555 11.523 -10.445 1 90.88 80 GLY A O 1
ATOM 585 N N . GLY A 1 81 ? 0.63 13.398 -11.742 1 92.38 81 GLY A N 1
ATOM 586 C CA . GLY A 1 81 ? 1.009 12.742 -12.984 1 92.38 81 GLY A CA 1
ATOM 587 C C . GLY A 1 81 ? 0.04 11.656 -13.414 1 92.38 81 GLY A C 1
ATOM 588 O O . GLY A 1 81 ? 0.438 10.68 -14.047 1 92.38 81 GLY A O 1
ATOM 589 N N . GLY A 1 82 ? -1.166 11.75 -12.898 1 93.44 82 GLY A N 1
ATOM 590 C CA . GLY A 1 82 ? -2.17 10.805 -13.352 1 93.44 82 GLY A CA 1
ATOM 591 C C . GLY A 1 82 ? -2.438 9.688 -12.359 1 93.44 82 GLY A C 1
ATOM 592 O O . GLY A 1 82 ? -3.195 8.766 -12.648 1 93.44 82 GLY A O 1
ATOM 593 N N . CYS A 1 83 ? -1.813 9.734 -11.195 1 94.06 83 CYS A N 1
ATOM 594 C CA . CYS A 1 83 ? -2.02 8.742 -10.148 1 94.06 83 CYS A CA 1
ATOM 595 C C . CYS A 1 83 ? -2.434 9.406 -8.836 1 94.06 83 CYS A C 1
ATOM 597 O O . CYS A 1 83 ? -2.008 10.523 -8.539 1 94.06 83 CYS A O 1
ATOM 599 N N . THR A 1 84 ? -3.359 8.734 -8.109 1 95.12 84 THR A N 1
ATOM 600 C CA . THR A 1 84 ? -3.846 9.242 -6.828 1 95.12 84 THR A CA 1
ATOM 601 C C . THR A 1 84 ? -3.902 8.125 -5.789 1 95.12 84 THR A C 1
ATOM 603 O O . THR A 1 84 ? -4.324 7.008 -6.094 1 95.12 84 THR A O 1
ATOM 606 N N . LEU A 1 85 ? -3.34 8.406 -4.613 1 95.5 85 LEU A N 1
ATOM 607 C CA . LEU A 1 85 ? -3.588 7.551 -3.455 1 95.5 85 LEU A CA 1
ATOM 608 C C . LEU A 1 85 ? -4.797 8.039 -2.666 1 95.5 85 LEU A C 1
ATOM 610 O O . LEU A 1 85 ? -4.77 9.141 -2.102 1 95.5 85 LEU A O 1
ATOM 614 N N . THR A 1 86 ? -5.867 7.238 -2.643 1 95.88 86 THR A N 1
ATOM 615 C CA . THR A 1 86 ? -7.086 7.633 -1.941 1 95.88 86 THR A CA 1
ATOM 616 C C . THR A 1 86 ? -7.316 6.754 -0.717 1 95.88 86 THR A C 1
ATOM 618 O O . THR A 1 86 ? -6.742 5.668 -0.609 1 95.88 86 THR A O 1
ATOM 621 N N . PHE A 1 87 ? -8.102 7.258 0.196 1 96.06 87 PHE A N 1
ATOM 622 C CA . PHE A 1 87 ? -8.523 6.547 1.397 1 96.06 87 PHE A CA 1
ATOM 623 C C . PHE A 1 87 ? -10.039 6.59 1.552 1 96.06 87 PHE A C 1
ATOM 625 O O . PHE A 1 87 ? -10.688 7.508 1.052 1 96.06 87 PHE A O 1
ATOM 632 N N . PRO A 1 88 ? -10.594 5.555 2.158 1 96.56 88 PRO A N 1
ATOM 633 C CA . PRO A 1 88 ? -12.047 5.531 2.365 1 96.56 88 PRO A CA 1
ATOM 634 C C . PRO A 1 88 ? -12.492 6.402 3.539 1 96.56 88 PRO A C 1
ATOM 636 O O . PRO A 1 88 ? -13.086 5.898 4.496 1 96.56 88 PRO A O 1
ATOM 639 N N . VAL A 1 89 ? -12.32 7.703 3.426 1 96.69 89 VAL A N 1
ATOM 640 C CA . VAL A 1 89 ? -12.609 8.68 4.469 1 96.69 89 VAL A CA 1
ATOM 641 C C . VAL A 1 89 ? -14.047 8.508 4.953 1 96.69 89 VAL A C 1
ATOM 643 O O . VAL A 1 89 ? -14.961 8.305 4.152 1 96.69 89 VAL A O 1
ATOM 646 N N . LYS A 1 90 ? -14.211 8.57 6.227 1 96.38 90 LYS A N 1
ATOM 647 C CA . LYS A 1 90 ? -15.547 8.391 6.805 1 96.38 90 LYS A CA 1
ATOM 648 C C . LYS A 1 90 ? -15.719 9.258 8.047 1 96.38 90 LYS A C 1
ATOM 650 O O . LYS A 1 90 ? -14.766 9.859 8.531 1 96.38 90 LYS A O 1
ATOM 655 N N . ALA A 1 91 ? -16.969 9.305 8.523 1 97.56 91 ALA A N 1
ATOM 656 C CA . ALA A 1 91 ? -17.281 10.047 9.742 1 97.56 91 ALA A CA 1
ATOM 657 C C . ALA A 1 91 ? -16.438 9.531 10.914 1 97.56 91 ALA A C 1
ATOM 659 O O . ALA A 1 91 ? -16.281 8.32 11.094 1 97.56 91 ALA A O 1
ATOM 660 N N . GLY A 1 92 ? -15.891 10.516 11.703 1 96.25 92 GLY A N 1
ATOM 661 C CA . GLY A 1 92 ? -15.086 10.156 12.859 1 96.25 92 GLY A CA 1
ATOM 662 C C . GLY A 1 92 ? -13.594 10.273 12.602 1 96.25 92 GLY A C 1
ATOM 663 O O . GLY A 1 92 ? -12.805 10.344 13.547 1 96.25 92 GLY A O 1
ATOM 664 N N . ASP A 1 93 ? -13.211 10.195 11.359 1 97 93 ASP A N 1
ATOM 665 C CA . ASP A 1 93 ? -11.797 10.383 11.047 1 97 93 ASP A CA 1
ATOM 666 C C . ASP A 1 93 ? -11.297 11.742 11.539 1 97 93 ASP A C 1
ATOM 668 O O . ASP A 1 93 ? -12.008 12.742 11.438 1 97 93 ASP A O 1
ATOM 672 N N . GLU A 1 94 ? -10.125 11.758 12.109 1 97.5 94 GLU A N 1
ATOM 673 C CA . GLU A 1 94 ? -9.5 13.008 12.531 1 97.5 94 GLU A CA 1
ATOM 674 C C . GLU A 1 94 ? -8.648 13.602 11.414 1 97.5 94 GLU A C 1
ATOM 676 O O . GLU A 1 94 ? -7.988 12.867 10.672 1 97.5 94 GLU A O 1
ATOM 681 N N . CYS A 1 95 ? -8.703 14.945 11.32 1 97.19 95 CYS A N 1
ATOM 682 C CA . CYS A 1 95 ? -8.008 15.602 10.219 1 97.19 95 CYS A CA 1
ATOM 683 C C . CYS A 1 95 ? -7.375 16.906 10.672 1 97.19 95 CYS A C 1
ATOM 685 O O . CYS A 1 95 ? -7.625 17.375 11.781 1 97.19 95 CYS A O 1
ATOM 687 N N . LEU A 1 96 ? -6.359 17.312 9.891 1 96.75 96 LEU A N 1
ATOM 688 C CA . LEU A 1 96 ? -5.785 18.656 10.008 1 96.75 96 LEU A CA 1
ATOM 689 C C . LEU A 1 96 ? -6.434 19.609 9.016 1 96.75 96 LEU A C 1
ATOM 691 O O . LEU A 1 96 ? -6.379 19.391 7.801 1 96.75 96 LEU A O 1
ATOM 695 N N . VAL A 1 97 ? -7.07 20.625 9.539 1 96.31 97 VAL A N 1
ATOM 696 C CA . VAL A 1 97 ? -7.668 21.672 8.719 1 96.31 97 VAL A CA 1
ATOM 697 C C . VAL A 1 97 ? -6.66 22.797 8.492 1 96.31 97 VAL A C 1
ATOM 699 O O . VAL A 1 97 ? -6.07 23.297 9.453 1 96.31 97 VAL A O 1
ATOM 702 N N . ILE A 1 98 ? -6.445 23.156 7.234 1 95.69 98 ILE A N 1
ATOM 703 C CA . ILE A 1 98 ? -5.574 24.266 6.879 1 95.69 98 ILE A CA 1
ATOM 704 C C . ILE A 1 98 ? -6.391 25.375 6.211 1 95.69 98 ILE A C 1
ATOM 706 O O . ILE A 1 98 ? -7.059 25.125 5.203 1 95.69 98 ILE A O 1
ATOM 710 N N . PHE A 1 99 ? -6.277 26.562 6.766 1 94.44 99 PHE A N 1
ATOM 711 C CA . PHE A 1 99 ? -7.047 27.672 6.234 1 94.44 99 PHE A CA 1
ATOM 712 C C . PHE A 1 99 ? -6.246 28.438 5.184 1 94.44 99 PHE A C 1
ATOM 714 O O . PHE A 1 99 ? -5.066 28.734 5.387 1 94.44 99 PHE A O 1
ATOM 721 N N . ALA A 1 100 ? -6.934 28.703 4.082 1 91.56 100 ALA A N 1
ATOM 722 C CA . ALA A 1 100 ? -6.301 29.438 2.998 1 91.56 100 ALA A CA 1
ATOM 723 C C . ALA A 1 100 ? -6.199 30.922 3.336 1 91.56 100 ALA A C 1
ATOM 725 O O . ALA A 1 100 ? -7.027 31.453 4.078 1 91.56 100 ALA A O 1
ATOM 726 N N . ASP A 1 101 ? -5.246 31.562 2.701 1 89.12 101 ASP A N 1
ATOM 727 C CA . ASP A 1 101 ? -5.016 32.969 2.938 1 89.12 101 ASP A CA 1
ATOM 728 C C . ASP A 1 101 ? -6.168 33.812 2.391 1 89.12 101 ASP A C 1
ATOM 730 O O . ASP A 1 101 ? -6.5 34.875 2.955 1 89.12 101 ASP A O 1
ATOM 734 N N . ARG A 1 102 ? -6.719 33.406 1.318 1 90.44 102 ARG A N 1
ATOM 735 C CA . ARG A 1 102 ? -7.777 34.156 0.63 1 90.44 102 ARG A CA 1
ATOM 736 C C . ARG A 1 102 ? -8.906 33.219 0.207 1 90.44 102 ARG A C 1
ATOM 738 O O . ARG A 1 102 ? -8.789 32 0.326 1 90.44 102 ARG A O 1
ATOM 745 N N . CYS A 1 103 ? -9.953 33.906 -0.165 1 91.19 103 CYS A N 1
ATOM 746 C CA . CYS A 1 103 ? -11.133 33.188 -0.605 1 91.19 103 CYS A CA 1
ATOM 747 C C . CYS A 1 103 ? -10.797 32.219 -1.748 1 91.19 103 CYS A C 1
ATOM 749 O O . CYS A 1 103 ? -10.211 32.625 -2.752 1 91.19 103 CYS A O 1
ATOM 751 N N . ILE A 1 104 ? -11.227 30.906 -1.724 1 92.19 104 ILE A N 1
ATOM 752 C CA . ILE A 1 104 ? -10.836 29.906 -2.717 1 92.19 104 ILE A CA 1
ATOM 753 C C . ILE A 1 104 ? -12.039 29.531 -3.57 1 92.19 104 ILE A C 1
ATOM 755 O O . ILE A 1 104 ? -11.938 28.656 -4.441 1 92.19 104 ILE A O 1
ATOM 759 N N . ASP A 1 105 ? -13.18 30.062 -3.385 1 92.62 105 ASP A N 1
ATOM 760 C CA . ASP A 1 105 ? -14.438 29.641 -3.99 1 92.62 105 ASP A CA 1
ATOM 761 C C . ASP A 1 105 ? -14.289 29.469 -5.5 1 92.62 105 ASP A C 1
ATOM 763 O O . ASP A 1 105 ? -14.648 28.422 -6.051 1 92.62 105 ASP A O 1
ATOM 767 N N . PHE A 1 106 ? -13.734 30.406 -6.25 1 91.81 106 PHE A N 1
ATOM 768 C CA . PHE A 1 106 ? -13.633 30.344 -7.703 1 91.81 106 PHE A CA 1
ATOM 769 C C . PHE A 1 106 ? -12.609 29.297 -8.141 1 91.81 106 PHE A C 1
ATOM 771 O O . PHE A 1 106 ? -12.812 28.609 -9.133 1 91.81 106 PHE A O 1
ATOM 778 N N . TRP A 1 107 ? -11.547 29.25 -7.496 1 92.44 107 TRP A N 1
ATOM 779 C CA . TRP A 1 107 ? -10.586 28.203 -7.82 1 92.44 107 TRP A CA 1
ATOM 780 C C . TRP A 1 107 ? -11.219 26.828 -7.676 1 92.44 107 TRP A C 1
ATOM 782 O O . TRP A 1 107 ? -11.062 25.969 -8.547 1 92.44 107 TRP A O 1
ATOM 792 N N . TRP A 1 108 ? -11.922 26.609 -6.555 1 93.38 108 TRP A N 1
ATOM 793 C CA . TRP A 1 108 ? -12.547 25.312 -6.277 1 93.38 108 TRP A CA 1
ATOM 794 C C . TRP A 1 108 ? -13.57 24.969 -7.352 1 93.38 108 TRP A C 1
ATOM 796 O O . TRP A 1 108 ? -13.625 23.828 -7.8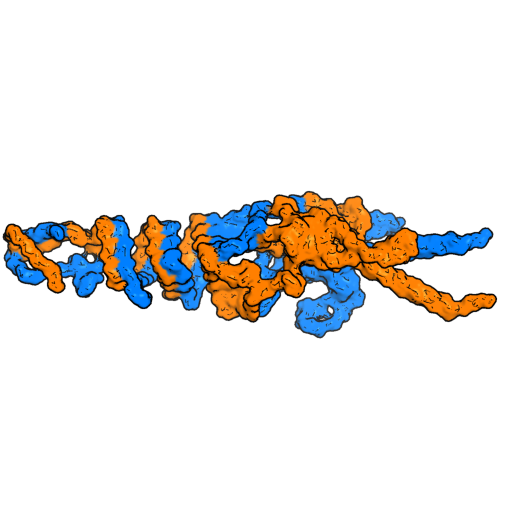12 1 93.38 108 TRP A O 1
ATOM 806 N N . GLN A 1 109 ? -14.289 25.922 -7.719 1 92.19 109 GLN A N 1
ATOM 807 C CA . GLN A 1 109 ? -15.352 25.688 -8.688 1 92.19 109 GLN A CA 1
ATOM 808 C C . GLN A 1 109 ? -14.789 25.516 -10.094 1 92.19 109 GLN A C 1
ATOM 810 O O . GLN A 1 109 ? -15.242 24.641 -10.844 1 92.19 109 GLN A O 1
ATOM 815 N N . ASN A 1 110 ? -13.695 26.328 -10.5 1 92.81 110 ASN A N 1
ATOM 816 C CA . ASN A 1 110 ? -13.336 26.438 -11.906 1 92.81 110 ASN A CA 1
ATOM 817 C C . ASN A 1 110 ? -11.922 25.938 -12.172 1 92.81 110 ASN A C 1
ATOM 819 O O . ASN A 1 110 ? -11.555 25.672 -13.32 1 92.81 110 ASN A O 1
ATOM 823 N N . GLY A 1 111 ? -11.18 25.828 -11.273 1 92.38 111 GLY A N 1
ATOM 824 C CA . GLY A 1 111 ? -9.766 25.531 -11.492 1 92.38 111 GLY A CA 1
ATOM 825 C C . GLY A 1 111 ? -9 26.703 -12.086 1 92.38 111 GLY A C 1
ATOM 826 O O . GLY A 1 111 ? -9.539 27.812 -12.195 1 92.38 111 GLY A O 1
ATOM 827 N N . GLY A 1 112 ? -7.637 26.5 -12.234 1 89.81 112 GLY A N 1
ATOM 828 C CA . GLY A 1 112 ? -6.82 27.547 -12.844 1 89.81 112 GLY A CA 1
ATOM 829 C C . GLY A 1 112 ? -6.586 28.734 -11.922 1 89.81 112 GLY A C 1
ATOM 830 O O . GLY A 1 112 ? -6.812 28.641 -10.719 1 89.81 112 GLY A O 1
ATOM 831 N N . VAL A 1 113 ? -6.008 29.859 -12.531 1 92.81 113 VAL A N 1
ATOM 832 C CA . VAL A 1 113 ? -5.762 31.094 -11.789 1 92.81 113 VAL A CA 1
ATOM 833 C C . VAL A 1 113 ? -7.035 31.922 -11.742 1 92.81 113 VAL A C 1
ATOM 835 O O . VAL A 1 113 ? -7.586 32.281 -12.781 1 92.81 113 VAL A O 1
ATOM 838 N N . GLN A 1 114 ? -7.539 32.156 -10.477 1 90.44 114 GLN A N 1
ATOM 839 C CA . GLN A 1 114 ? -8.828 32.812 -10.328 1 90.44 114 GLN A CA 1
ATOM 840 C C . GLN A 1 114 ? -8.711 34.031 -9.406 1 90.44 114 GLN A C 1
ATOM 842 O O . GLN A 1 114 ? -7.828 34.094 -8.547 1 90.44 114 GLN A O 1
ATOM 847 N N . GLU A 1 115 ? -9.609 34.969 -9.57 1 90 115 GLU A N 1
ATOM 848 C CA . GLU A 1 115 ? -9.789 36.062 -8.633 1 90 115 GLU A CA 1
ATOM 849 C C . GLU A 1 115 ? -10.555 35.594 -7.391 1 90 115 GLU A C 1
ATOM 851 O O . GLU A 1 115 ? -11.422 34.719 -7.473 1 90 115 GLU A O 1
ATOM 856 N N . PRO A 1 116 ? -10.133 36.219 -6.23 1 90.12 116 PRO A N 1
ATOM 857 C CA . PRO A 1 116 ? -11 35.938 -5.086 1 90.12 116 PRO A CA 1
ATOM 858 C C . PRO A 1 116 ? -12.367 36.594 -5.207 1 90.12 116 PRO A C 1
ATOM 860 O O . PRO A 1 116 ? -12.469 37.781 -5.531 1 90.12 116 PRO A O 1
ATOM 863 N N . VAL A 1 117 ? -13.461 35.844 -5 1 85.62 117 VAL A N 1
ATOM 864 C CA . VAL A 1 117 ? -14.812 36.375 -5.168 1 85.62 117 VAL A CA 1
ATOM 865 C C . VAL A 1 117 ? -15.18 37.25 -3.975 1 85.62 117 VAL A C 1
ATOM 867 O O . VAL A 1 117 ? -16.031 38.125 -4.09 1 85.62 117 VAL A O 1
ATOM 870 N N . ASP A 1 118 ? -14.602 36.969 -2.807 1 87.94 118 ASP A N 1
ATOM 871 C CA . ASP A 1 118 ? -14.828 37.656 -1.548 1 87.94 118 ASP A CA 1
ATOM 872 C C . ASP A 1 118 ? -13.508 38.062 -0.89 1 87.94 118 ASP A C 1
ATOM 874 O O . ASP A 1 118 ? -12.469 37.438 -1.155 1 87.94 118 ASP A O 1
ATOM 878 N N . ASP A 1 119 ?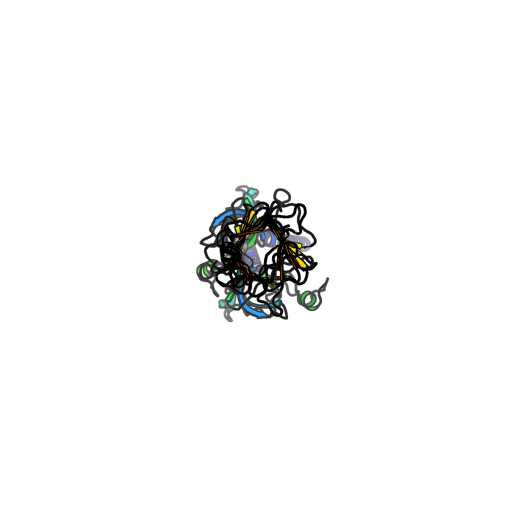 -13.555 39.125 -0.018 1 88.62 119 ASP A N 1
ATOM 879 C CA . ASP A 1 119 ? -12.344 39.625 0.626 1 88.62 119 ASP A CA 1
ATOM 880 C C . ASP A 1 119 ? -12.039 38.844 1.903 1 88.62 119 ASP A C 1
ATOM 882 O O . ASP A 1 119 ? -11.305 39.312 2.771 1 88.62 119 ASP A O 1
ATOM 886 N N . ARG A 1 120 ? -12.617 37.625 1.934 1 86.12 120 ARG A N 1
ATOM 887 C CA . ARG A 1 120 ? -12.359 36.781 3.105 1 86.12 120 ARG A CA 1
ATOM 888 C C . ARG A 1 120 ? -10.875 36.469 3.229 1 86.12 120 ARG A C 1
ATOM 890 O O . ARG A 1 120 ? -10.203 36.219 2.225 1 86.12 120 ARG A O 1
ATOM 897 N N . VAL A 1 121 ? -10.273 36.594 4.43 1 86.12 121 VAL A N 1
ATOM 898 C CA . VAL A 1 121 ? -8.891 36.219 4.75 1 86.12 121 VAL A CA 1
ATOM 899 C C . VAL A 1 121 ? -8.875 35.281 5.945 1 86.12 121 VAL A C 1
ATOM 901 O O . VAL A 1 121 ? -9.477 35.562 6.984 1 86.12 121 VAL A O 1
ATOM 904 N N . HIS A 1 122 ? -8.188 34.125 5.777 1 91.06 122 HIS A N 1
ATOM 905 C CA . HIS A 1 122 ? -8.086 33.156 6.867 1 91.06 122 HIS A CA 1
ATOM 906 C C . HIS A 1 122 ? -9.461 32.844 7.449 1 91.06 122 HIS A C 1
ATOM 908 O O . HIS A 1 122 ? -9.641 32.812 8.672 1 91.06 122 HIS A O 1
ATOM 914 N N . ASP A 1 123 ? -10.391 32.656 6.551 1 90.88 123 ASP A N 1
ATOM 915 C CA . ASP A 1 123 ? -11.797 32.469 6.906 1 90.88 123 ASP A CA 1
ATOM 916 C C . ASP A 1 123 ? -12.125 30.984 7.066 1 90.88 123 ASP A C 1
ATOM 918 O O . ASP A 1 123 ? -11.555 30.141 6.371 1 90.88 123 ASP A O 1
ATOM 922 N N . LEU A 1 124 ? -13.141 30.719 7.949 1 91.88 124 LEU A N 1
ATOM 923 C CA . LEU A 1 124 ? -13.562 29.344 8.211 1 91.88 124 LEU A CA 1
ATOM 924 C C . LEU A 1 124 ? -14.094 28.688 6.941 1 91.88 124 LEU A C 1
ATOM 926 O O . LEU A 1 124 ? -14.062 27.453 6.816 1 91.88 124 LEU A O 1
ATOM 930 N N . SER A 1 125 ? -14.484 29.469 5.988 1 91.38 125 SER A N 1
ATOM 931 C CA . SER A 1 125 ? -15.102 28.953 4.773 1 91.38 125 SER A CA 1
ATOM 932 C C . SER A 1 125 ? -14.047 28.547 3.75 1 91.38 125 SER A C 1
ATOM 934 O O . SER A 1 125 ? -14.375 27.938 2.729 1 91.38 125 SER A O 1
ATOM 936 N N . ASP A 1 126 ? -12.773 28.984 3.934 1 93.75 126 ASP A N 1
ATOM 937 C CA . ASP A 1 126 ? -11.688 28.688 3 1 93.75 126 ASP A CA 1
ATOM 938 C C . ASP A 1 126 ? -10.664 27.75 3.625 1 93.75 126 ASP A C 1
ATOM 940 O O . ASP A 1 126 ? -9.594 28.188 4.055 1 93.75 126 ASP A O 1
ATOM 944 N N . ALA A 1 127 ? -11.031 26.453 3.625 1 95.25 127 ALA A N 1
ATOM 945 C CA . ALA A 1 127 ? -10.211 25.453 4.324 1 95.25 127 ALA A CA 1
ATOM 946 C C . ALA A 1 127 ? -9.961 24.234 3.447 1 95.25 127 ALA A C 1
ATOM 948 O O . ALA A 1 127 ? -10.703 23.984 2.49 1 95.25 127 ALA A O 1
ATOM 949 N N . PHE A 1 128 ? -8.875 23.547 3.674 1 94.88 128 PHE A N 1
ATOM 950 C CA . PHE A 1 128 ? -8.531 22.234 3.141 1 94.88 128 PHE A CA 1
ATOM 951 C C . PHE A 1 128 ? -8.453 21.203 4.258 1 94.88 128 PHE A C 1
ATOM 953 O O . PHE A 1 128 ? -8.102 21.531 5.391 1 94.88 128 PHE A O 1
ATOM 960 N N . CYS A 1 129 ? -8.797 20.031 3.928 1 96.06 129 CYS A N 1
ATOM 961 C CA . CYS A 1 129 ? -8.836 18.922 4.891 1 96.06 129 CYS A CA 1
ATOM 962 C C . CYS A 1 129 ? -7.77 17.891 4.578 1 96.06 129 CYS A C 1
ATOM 964 O O . CYS A 1 129 ? -7.805 17.25 3.52 1 96.06 129 CYS A O 1
ATOM 966 N N . ILE A 1 130 ? -6.844 17.656 5.473 1 95.56 130 ILE A N 1
ATOM 967 C CA . ILE A 1 130 ? -5.84 16.609 5.395 1 95.56 130 ILE A CA 1
ATOM 968 C C . ILE A 1 130 ? -6.102 15.562 6.473 1 95.56 130 ILE A C 1
ATOM 970 O O . ILE A 1 130 ? -5.777 15.766 7.645 1 95.56 130 ILE A O 1
ATOM 974 N N . VAL A 1 131 ? -6.629 14.461 6.066 1 95 131 VAL A N 1
ATOM 975 C CA . VAL A 1 131 ? -6.883 13.391 7.02 1 95 131 VAL A CA 1
ATOM 976 C C . VAL A 1 131 ? -5.566 12.727 7.422 1 95 131 VAL A C 1
ATOM 978 O O . VAL A 1 131 ? -4.766 12.359 6.562 1 95 131 VAL A O 1
ATOM 981 N N . GLY A 1 132 ? -5.371 12.664 8.805 1 92.44 132 GLY A N 1
ATOM 982 C CA . GLY A 1 132 ? -4.082 12.062 9.094 1 92.44 132 GLY A CA 1
ATOM 983 C C . GLY A 1 132 ? -3.764 12.016 10.578 1 92.44 132 GLY A C 1
ATOM 984 O O . GLY A 1 132 ? -3.422 10.961 11.109 1 92.44 132 GLY A O 1
ATOM 985 N N . PRO A 1 133 ? -3.846 13.203 11.258 1 92.5 133 PRO A N 1
ATOM 986 C CA . PRO A 1 133 ? -3.473 13.195 12.672 1 92.5 133 PRO A CA 1
ATOM 987 C C . PRO A 1 133 ? -4.363 12.281 13.516 1 92.5 133 PRO A C 1
ATOM 989 O O . PRO A 1 133 ? -5.492 11.977 13.117 1 92.5 133 PRO A O 1
ATOM 992 N N . GLN A 1 134 ? -3.758 11.883 14.609 1 93.31 134 GLN A N 1
ATOM 993 C CA . GLN A 1 134 ? -4.477 10.977 15.5 1 93.31 134 GLN A CA 1
ATOM 994 C C . GLN A 1 134 ? -4.324 11.398 16.953 1 93.31 134 GLN A C 1
ATOM 996 O O . GLN A 1 134 ? -3.203 11.547 17.453 1 93.31 134 GLN A O 1
ATOM 1001 N N . SER A 1 135 ? -5.434 11.578 17.578 1 93.38 135 SER A N 1
ATOM 1002 C CA . SER A 1 135 ? -5.395 11.742 19.031 1 93.38 135 SER A CA 1
ATOM 1003 C C . SER A 1 135 ? -5.051 10.422 19.719 1 93.38 135 SER A C 1
ATOM 1005 O O . SER A 1 135 ? -5.094 9.359 19.094 1 93.38 135 SER A O 1
ATOM 1007 N N . GLN A 1 136 ? -4.637 10.555 21.016 1 94.62 136 GLN A N 1
ATOM 1008 C CA . GLN A 1 136 ? -4.312 9.352 21.766 1 94.62 136 GLN A CA 1
ATOM 1009 C C . GLN A 1 136 ? -5.52 8.422 21.859 1 94.62 136 GLN A C 1
ATOM 1011 O O . GLN A 1 136 ? -5.359 7.199 21.906 1 94.62 136 GLN A O 1
ATOM 1016 N N . ALA A 1 137 ? -6.699 8.961 21.781 1 92.62 137 ALA A N 1
ATOM 1017 C CA . ALA A 1 137 ? -7.93 8.18 21.875 1 92.62 137 ALA A CA 1
ATOM 1018 C C . ALA A 1 137 ? -8.188 7.406 20.578 1 92.62 137 ALA A C 1
ATOM 1020 O O . ALA A 1 137 ? -8.883 6.387 20.578 1 92.62 137 ALA A O 1
ATOM 1021 N N . GLN A 1 138 ? -7.613 7.809 19.438 1 92 138 GLN A N 1
ATOM 1022 C CA . GLN A 1 138 ? -7.957 7.234 18.141 1 92 138 GLN A CA 1
ATOM 1023 C C . GLN A 1 138 ? -6.711 6.738 17.406 1 92 138 GLN A C 1
ATOM 1025 O O . GLN A 1 138 ? -6.754 6.48 16.203 1 92 138 GLN A O 1
ATOM 1030 N N . LYS A 1 139 ? -5.625 6.648 18.078 1 94 139 LYS A N 1
ATOM 1031 C CA . LYS A 1 139 ? -4.367 6.289 17.422 1 94 139 LYS A CA 1
ATOM 1032 C C . LYS A 1 139 ? -4.332 4.801 17.094 1 94 139 LYS A C 1
ATOM 1034 O O . LYS A 1 139 ? -4.941 3.986 17.781 1 94 139 LYS A O 1
ATOM 1039 N N . ILE A 1 140 ? -3.668 4.496 16 1 94.25 140 ILE A N 1
ATOM 1040 C CA . ILE A 1 140 ? -3.459 3.102 15.633 1 94.25 140 ILE A CA 1
ATOM 1041 C C . ILE A 1 140 ? -2.271 2.537 16.406 1 94.25 140 ILE A C 1
ATOM 1043 O O . ILE A 1 140 ? -1.555 3.279 17.078 1 94.25 140 ILE A O 1
ATOM 1047 N N . SER A 1 141 ? -2.111 1.211 16.297 1 94.56 141 SER A N 1
ATOM 1048 C CA . SER A 1 141 ? -1.008 0.518 16.953 1 94.56 141 SER A CA 1
ATOM 1049 C C . SER A 1 141 ? -0.241 -0.356 15.969 1 94.56 141 SER A C 1
ATOM 1051 O O . SER A 1 141 ? -0.673 -0.542 14.828 1 94.56 141 SER A O 1
ATOM 1053 N N . GLY A 1 142 ? 0.939 -0.798 16.453 1 95.25 142 GLY A N 1
ATOM 1054 C CA . GLY A 1 142 ? 1.707 -1.752 15.672 1 95.25 142 GLY A CA 1
ATOM 1055 C C . GLY A 1 142 ? 2.334 -1.14 14.43 1 95.25 142 GLY A C 1
ATOM 1056 O O . GLY A 1 142 ? 2.387 -1.775 13.375 1 95.25 142 GLY A O 1
ATOM 1057 N N . ILE A 1 143 ? 2.662 0.12 14.484 1 95.75 143 ILE A N 1
ATOM 1058 C CA . ILE A 1 143 ? 3.32 0.76 13.352 1 95.75 143 ILE A CA 1
ATOM 1059 C C . ILE A 1 143 ? 4.734 0.204 13.195 1 95.75 143 ILE A C 1
ATOM 1061 O O . ILE A 1 143 ? 5.516 0.205 14.148 1 95.75 143 ILE A O 1
ATOM 1065 N N . SER A 1 144 ? 5.047 -0.296 11.992 1 95.94 144 SER A N 1
ATOM 1066 C CA . SER A 1 144 ? 6.379 -0.822 11.711 1 95.94 144 SER A CA 1
ATOM 1067 C C . SER A 1 144 ? 7.422 0.29 11.703 1 95.94 144 SER A C 1
ATOM 1069 O O . SER A 1 144 ? 7.211 1.345 11.102 1 95.94 144 SER A O 1
ATOM 1071 N N . THR A 1 145 ? 8.523 0.051 12.32 1 96.38 145 THR A N 1
ATOM 1072 C CA . THR A 1 145 ? 9.617 1.016 12.312 1 96.38 145 THR A CA 1
ATOM 1073 C C . THR A 1 145 ? 10.68 0.626 11.289 1 96.38 145 THR A C 1
ATOM 1075 O O . THR A 1 145 ? 11.75 1.243 11.227 1 96.38 145 THR A O 1
ATOM 1078 N N . SER A 1 146 ? 10.406 -0.372 10.453 1 97.5 146 SER A N 1
ATOM 1079 C CA . SER A 1 146 ? 11.406 -0.82 9.484 1 97.5 146 SER A CA 1
ATOM 1080 C C . SER A 1 146 ? 10.812 -0.907 8.086 1 97.5 146 SER A C 1
ATOM 1082 O O . SER A 1 146 ? 11.523 -1.212 7.125 1 97.5 146 SER A O 1
ATOM 1084 N N . ALA A 1 147 ? 9.562 -0.674 7.973 1 98.06 147 ALA A N 1
ATOM 1085 C CA . ALA A 1 147 ? 8.93 -0.806 6.66 1 98.06 147 ALA A CA 1
ATOM 1086 C C . ALA A 1 147 ? 7.82 0.223 6.477 1 98.06 147 ALA A C 1
ATOM 1088 O O . ALA A 1 147 ? 7.184 0.639 7.449 1 98.06 147 ALA A O 1
ATOM 1089 N N . ALA A 1 148 ? 7.648 0.691 5.219 1 97.75 148 ALA A N 1
ATOM 1090 C CA . ALA A 1 148 ? 6.434 1.396 4.824 1 97.75 148 ALA A CA 1
ATOM 1091 C C . ALA A 1 148 ? 5.289 0.418 4.578 1 97.75 148 ALA A C 1
ATOM 1093 O O . ALA A 1 148 ? 5.48 -0.63 3.957 1 97.75 148 ALA A O 1
ATOM 1094 N N . GLN A 1 149 ? 4.117 0.715 5.129 1 98.12 149 GLN A N 1
ATOM 1095 C CA . GLN A 1 149 ? 2.971 -0.173 4.969 1 98.12 149 GLN A CA 1
ATOM 1096 C C . GLN A 1 149 ? 1.736 0.6 4.516 1 98.12 149 GLN A C 1
ATOM 1098 O O . GLN A 1 149 ? 1.415 1.65 5.074 1 98.12 149 GLN A O 1
ATOM 1103 N N . LEU A 1 150 ? 1.203 0.252 3.389 1 98.19 150 LEU A N 1
ATOM 1104 C CA . LEU A 1 150 ? -0.217 0.505 3.168 1 98.19 150 LEU A CA 1
ATOM 1105 C C . LEU A 1 150 ? -1.071 -0.549 3.863 1 98.19 150 LEU A C 1
ATOM 1107 O O . LEU A 1 150 ? -1.093 -1.71 3.447 1 98.19 150 LEU A O 1
ATOM 1111 N N . ARG A 1 151 ? -1.8 -0.165 4.984 1 98.31 151 ARG A N 1
ATOM 1112 C CA . ARG A 1 151 ? -2.316 -1.166 5.91 1 98.31 151 ARG A CA 1
ATOM 1113 C C . ARG A 1 151 ? -3.703 -0.783 6.414 1 98.31 151 ARG A C 1
ATOM 1115 O O . ARG A 1 151 ? -4.082 0.39 6.375 1 98.31 151 ARG A O 1
ATOM 1122 N N . THR A 1 152 ? -4.434 -1.833 6.844 1 98 152 THR A N 1
ATOM 1123 C CA . THR A 1 152 ? -5.602 -1.557 7.676 1 98 152 THR A CA 1
ATOM 1124 C C . THR A 1 152 ? -5.176 -0.996 9.031 1 98 152 THR A C 1
ATOM 1126 O O . THR A 1 152 ? -4.031 -1.18 9.453 1 98 152 THR A O 1
ATOM 1129 N N . ASP A 1 153 ? -6.07 -0.294 9.672 1 96.81 153 ASP A N 1
ATOM 1130 C CA . ASP A 1 153 ? -5.742 0.375 10.922 1 96.81 153 ASP A CA 1
ATOM 1131 C C . ASP A 1 153 ? -5.352 -0.636 12 1 96.81 153 ASP A C 1
ATOM 1133 O O . ASP A 1 153 ? -4.52 -0.345 12.859 1 96.81 153 ASP A O 1
ATOM 1137 N N . ASP A 1 154 ? -5.91 -1.823 11.953 1 96.62 154 ASP A N 1
ATOM 1138 C CA . ASP A 1 154 ? -5.605 -2.838 12.953 1 96.62 154 ASP A CA 1
ATOM 1139 C C . ASP A 1 154 ? -4.285 -3.543 12.641 1 96.62 154 ASP A C 1
ATOM 1141 O O . ASP A 1 154 ? -3.824 -4.379 13.422 1 96.62 154 ASP A O 1
ATOM 1145 N N . GLY A 1 155 ? -3.783 -3.348 11.492 1 97.06 155 GLY A N 1
ATOM 1146 C CA . GLY A 1 155 ? -2.484 -3.893 11.133 1 97.06 155 GLY A CA 1
ATOM 1147 C C . GLY A 1 155 ? -2.557 -5.316 10.617 1 97.06 155 GLY A C 1
ATOM 1148 O O . GLY A 1 155 ? -1.525 -5.953 10.383 1 97.06 155 GLY A O 1
ATOM 1149 N N . ALA A 1 156 ? -3.697 -5.879 10.375 1 97.44 156 ALA A N 1
ATOM 1150 C CA . ALA A 1 156 ? -3.861 -7.285 10.016 1 97.44 156 ALA A CA 1
ATOM 1151 C C . ALA A 1 156 ? -3.604 -7.5 8.523 1 97.44 156 ALA A C 1
ATOM 1153 O O . ALA A 1 156 ? -3.146 -8.57 8.117 1 97.44 156 ALA A O 1
ATOM 1154 N N . ALA A 1 157 ? -3.959 -6.574 7.699 1 98.44 157 ALA A N 1
ATOM 1155 C CA . ALA A 1 157 ? -3.727 -6.633 6.262 1 98.44 157 ALA A CA 1
ATOM 1156 C C . ALA A 1 157 ? -2.824 -5.492 5.801 1 98.44 157 ALA A C 1
ATOM 1158 O O . ALA A 1 157 ? -3.004 -4.344 6.223 1 98.44 157 ALA A O 1
ATOM 1159 N N . PHE A 1 158 ? -1.84 -5.789 4.922 1 98.56 158 PHE A N 1
ATOM 1160 C CA . PHE A 1 158 ? -0.981 -4.707 4.453 1 98.56 158 PHE A CA 1
ATOM 1161 C C . PHE A 1 158 ? -0.242 -5.117 3.186 1 98.56 158 PHE A C 1
ATOM 1163 O O . PHE A 1 158 ? -0.116 -6.309 2.891 1 98.56 158 PHE A O 1
ATOM 1170 N N . VAL A 1 159 ? 0.139 -4.219 2.373 1 98.5 159 VAL A N 1
ATOM 1171 C CA . VAL A 1 159 ? 1.25 -4.234 1.426 1 98.5 159 VAL A CA 1
ATOM 1172 C C . VAL A 1 159 ? 2.451 -3.506 2.025 1 98.5 159 VAL A C 1
ATOM 1174 O O . VAL A 1 159 ? 2.338 -2.355 2.451 1 98.5 159 VAL A O 1
ATOM 1177 N N . GLU A 1 160 ? 3.562 -4.191 2.076 1 98.56 160 GLU A N 1
ATOM 1178 C CA . GLU A 1 160 ? 4.715 -3.676 2.811 1 98.56 160 GLU A CA 1
ATOM 1179 C C . GLU A 1 160 ? 5.957 -3.625 1.926 1 98.56 160 GLU A C 1
ATOM 1181 O O . GLU A 1 160 ? 6.234 -4.566 1.183 1 98.56 160 GLU A O 1
ATOM 1186 N N . VAL A 1 161 ? 6.629 -2.477 1.904 1 98.56 161 VAL A N 1
ATOM 1187 C CA . VAL A 1 161 ? 7.973 -2.328 1.352 1 98.56 161 VAL A CA 1
ATOM 1188 C C . VAL A 1 161 ? 8.961 -2.02 2.473 1 98.56 161 VAL A C 1
ATOM 1190 O O . VAL A 1 161 ? 8.945 -0.924 3.039 1 98.56 161 VAL A O 1
ATOM 1193 N N . ALA A 1 162 ? 9.781 -2.957 2.762 1 98.38 162 ALA A N 1
ATOM 1194 C CA . ALA A 1 162 ? 10.734 -2.826 3.863 1 98.38 162 ALA A CA 1
ATOM 1195 C C . ALA A 1 162 ? 11.984 -2.074 3.42 1 98.38 162 ALA A C 1
ATOM 1197 O O . ALA A 1 162 ? 12.414 -2.191 2.27 1 98.38 162 ALA A O 1
ATOM 1198 N N . ALA A 1 163 ? 12.539 -1.36 4.414 1 96.31 163 ALA A N 1
ATOM 1199 C CA . ALA A 1 163 ? 13.789 -0.66 4.141 1 96.31 163 ALA A CA 1
ATOM 1200 C C . ALA A 1 163 ? 14.867 -1.63 3.672 1 96.31 163 ALA A C 1
ATOM 1202 O O . ALA A 1 163 ? 15.75 -1.257 2.895 1 96.31 163 ALA A O 1
ATOM 1203 N N . GLY A 1 164 ? 14.797 -2.883 4.066 1 97.06 164 GLY A N 1
ATOM 1204 C CA . GLY A 1 164 ? 15.695 -3.941 3.643 1 97.06 164 GLY A CA 1
ATOM 1205 C C . GLY A 1 164 ? 15.328 -4.539 2.299 1 97.06 164 GLY A C 1
ATOM 1206 O O . GLY A 1 164 ? 15.898 -5.551 1.887 1 97.06 164 GLY A O 1
ATOM 1207 N N . HIS A 1 165 ? 14.375 -4.09 1.664 1 98.06 165 HIS A N 1
ATOM 1208 C CA . HIS A 1 165 ? 14.039 -4.297 0.26 1 98.06 165 HIS A CA 1
ATOM 1209 C C . HIS A 1 165 ? 12.992 -5.395 0.101 1 98.06 165 HIS A C 1
ATOM 1211 O O . HIS A 1 165 ? 12.383 -5.531 -0.963 1 98.06 165 HIS A O 1
ATOM 1217 N N . ASN A 1 166 ? 12.719 -6.18 1.146 1 98.62 166 ASN A N 1
ATOM 1218 C CA . ASN A 1 166 ? 11.664 -7.172 0.988 1 98.62 166 ASN A CA 1
ATOM 1219 C C . ASN A 1 166 ? 10.312 -6.512 0.724 1 98.62 166 ASN A C 1
ATOM 1221 O O . ASN A 1 166 ? 10.023 -5.441 1.264 1 98.62 166 ASN A O 1
ATOM 1225 N N . VAL A 1 167 ? 9.523 -7.141 -0.135 1 98.69 167 VAL A N 1
ATOM 1226 C CA . VAL A 1 167 ? 8.141 -6.734 -0.376 1 98.69 167 VAL A CA 1
ATOM 1227 C C . VAL A 1 167 ? 7.191 -7.824 0.105 1 98.69 167 VAL A C 1
ATOM 1229 O O . VAL A 1 167 ? 7.359 -9 -0.234 1 98.69 167 VAL A O 1
ATOM 1232 N N . THR A 1 168 ? 6.238 -7.465 0.941 1 98.75 168 THR A N 1
ATOM 1233 C CA . THR A 1 168 ? 5.336 -8.438 1.546 1 98.75 168 THR A CA 1
ATOM 1234 C C . THR A 1 168 ? 3.881 -8.016 1.354 1 98.75 168 THR A C 1
ATOM 1236 O O . THR A 1 168 ? 3.543 -6.84 1.513 1 98.75 168 THR A O 1
ATOM 1239 N N . VAL A 1 169 ? 3.057 -8.906 0.925 1 98.69 169 VAL A N 1
ATOM 1240 C CA . VAL A 1 169 ? 1.603 -8.781 0.966 1 98.69 169 VAL A CA 1
ATOM 1241 C C . VAL A 1 169 ? 1.026 -9.789 1.957 1 98.69 169 VAL A C 1
ATOM 1243 O O . VAL A 1 169 ? 1.263 -10.992 1.834 1 98.69 169 VAL A O 1
ATOM 1246 N N . LYS A 1 170 ? 0.32 -9.336 2.953 1 98.69 170 LYS A N 1
ATOM 1247 C CA . LYS A 1 170 ? -0.288 -10.195 3.965 1 98.69 170 LYS A CA 1
ATOM 1248 C C . LYS A 1 170 ? -1.744 -9.812 4.211 1 98.69 170 LYS A C 1
ATOM 1250 O O . LYS A 1 170 ? -2.07 -8.633 4.312 1 98.69 170 LYS A O 1
ATOM 1255 N N . THR A 1 171 ? -2.648 -10.828 4.297 1 98.75 171 THR A N 1
ATOM 1256 C CA . THR A 1 171 ? -4.051 -10.555 4.582 1 98.75 171 THR A CA 1
ATOM 1257 C C . THR A 1 171 ? -4.742 -11.789 5.156 1 98.75 171 THR A C 1
ATOM 1259 O O . THR A 1 171 ? -4.516 -12.906 4.691 1 98.75 171 THR A O 1
ATOM 1262 N N . PRO A 1 172 ? -5.543 -11.57 6.23 1 98.5 172 PRO A N 1
ATOM 1263 C CA . PRO A 1 172 ? -6.438 -12.656 6.629 1 98.5 172 PRO A CA 1
ATOM 1264 C C . PRO A 1 172 ? -7.531 -12.93 5.598 1 98.5 172 PRO A C 1
ATOM 1266 O O . PRO A 1 172 ? -8.18 -13.977 5.645 1 98.5 172 PRO A O 1
ATOM 1269 N N . GLY A 1 173 ? -7.773 -12.008 4.73 1 98.44 173 GLY A N 1
ATOM 1270 C CA . GLY A 1 173 ? -8.766 -12.156 3.678 1 98.44 173 GLY A CA 1
ATOM 1271 C C . GLY A 1 173 ? -8.203 -12.766 2.408 1 98.44 173 GLY A C 1
ATOM 1272 O O . GLY A 1 173 ? -7.352 -13.664 2.469 1 98.44 173 GLY A O 1
ATOM 1273 N N . ALA A 1 174 ? -8.742 -12.344 1.256 1 98.75 174 ALA A N 1
ATOM 1274 C CA . ALA A 1 174 ? -8.352 -12.898 -0.039 1 98.75 174 ALA A CA 1
ATOM 1275 C C . ALA A 1 174 ? -7.41 -11.953 -0.776 1 98.75 174 ALA A C 1
ATOM 1277 O O . ALA A 1 174 ? -7.504 -10.734 -0.625 1 98.75 174 ALA A O 1
ATOM 1278 N N . LEU A 1 175 ? -6.441 -12.523 -1.494 1 98.56 175 LEU A N 1
ATOM 1279 C CA . LEU A 1 175 ? -5.613 -11.805 -2.453 1 98.56 175 LEU A CA 1
ATOM 1280 C C . LEU A 1 175 ? -6.09 -12.055 -3.881 1 98.56 175 LEU A C 1
ATOM 1282 O O . LEU A 1 175 ? -6.09 -13.195 -4.348 1 98.56 175 LEU A O 1
ATOM 1286 N N . THR A 1 176 ? -6.559 -11.047 -4.539 1 98.69 176 THR A N 1
ATOM 1287 C CA . THR A 1 176 ? -7.023 -11.141 -5.918 1 98.69 176 THR A CA 1
ATOM 1288 C C . THR A 1 176 ? -6.203 -10.234 -6.832 1 98.69 176 THR A C 1
ATOM 1290 O O . THR A 1 176 ? -6.008 -9.055 -6.531 1 98.69 176 THR A O 1
ATOM 1293 N N . ALA A 1 177 ? -5.617 -10.773 -7.895 1 98.19 177 ALA A N 1
ATOM 1294 C CA . ALA A 1 177 ? -4.93 -10.023 -8.945 1 98.19 177 ALA A CA 1
ATOM 1295 C C . ALA A 1 177 ? -5.539 -10.312 -10.312 1 98.19 177 ALA A C 1
ATOM 1297 O O . ALA A 1 177 ? -5.586 -11.469 -10.75 1 98.19 177 ALA A O 1
ATOM 1298 N N . THR A 1 178 ? -6.062 -9.289 -1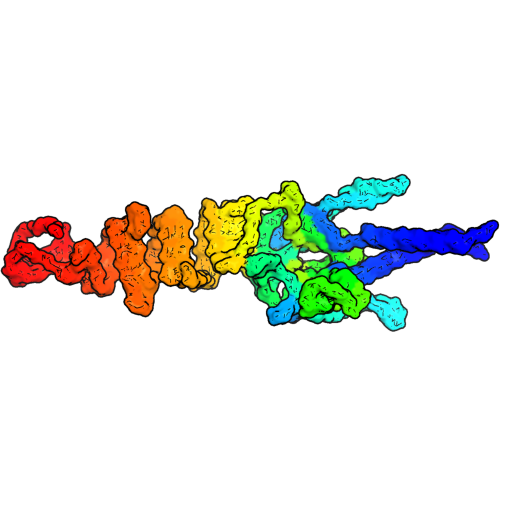0.992 1 98.5 178 THR A N 1
ATOM 1299 C CA . THR A 1 178 ? -6.598 -9.391 -12.344 1 98.5 178 THR A CA 1
ATOM 1300 C C . THR A 1 178 ? -5.859 -8.445 -13.289 1 98.5 178 THR A C 1
ATOM 1302 O O . THR A 1 178 ? -5.805 -7.234 -13.047 1 98.5 178 THR A O 1
ATOM 1305 N N . ALA A 1 179 ? -5.238 -9.008 -14.25 1 98.38 179 ALA A N 1
ATOM 1306 C CA . ALA A 1 179 ? -4.504 -8.234 -15.25 1 98.38 179 ALA A CA 1
ATOM 1307 C C . ALA A 1 179 ? -4.934 -8.617 -16.656 1 98.38 179 ALA A C 1
ATOM 1309 O O . ALA A 1 179 ? -4.566 -9.68 -17.156 1 98.38 179 ALA A O 1
ATOM 1310 N N . GLU A 1 180 ? -5.617 -7.676 -17.281 1 98.12 180 GLU A N 1
ATOM 1311 C CA . GLU A 1 180 ? -6.141 -7.934 -18.609 1 98.12 180 GLU A CA 1
ATOM 1312 C C . GLU A 1 180 ? -5.016 -8.016 -19.641 1 98.12 180 GLU A C 1
ATOM 1314 O O . GLU A 1 180 ? -5.16 -8.672 -20.672 1 98.12 180 GLU A O 1
ATOM 1319 N N . GLY A 1 181 ? -3.912 -7.398 -19.375 1 97.81 181 GLY A N 1
ATOM 1320 C CA . GLY A 1 181 ? -2.787 -7.375 -20.297 1 97.81 181 GLY A CA 1
ATOM 1321 C C . GLY A 1 181 ? -1.825 -8.531 -20.094 1 97.81 181 GLY A C 1
ATOM 1322 O O . GLY A 1 181 ? -0.862 -8.688 -20.844 1 97.81 181 GLY A O 1
ATOM 1323 N N . GLY A 1 182 ? -2.021 -9.352 -19.109 1 98.44 182 GLY A N 1
ATOM 1324 C CA . GLY A 1 182 ? -1.146 -10.477 -18.812 1 98.44 182 GLY A CA 1
ATOM 1325 C C . GLY A 1 182 ? -0.413 -10.344 -17.5 1 98.44 182 GLY A C 1
ATOM 1326 O O . GLY A 1 182 ? -0.324 -9.242 -16.938 1 98.44 182 GLY A O 1
ATOM 1327 N N . THR A 1 183 ? 0.063 -11.43 -16.938 1 98.31 183 THR A N 1
ATOM 1328 C CA . THR A 1 183 ? 0.839 -11.477 -15.703 1 98.31 183 THR A CA 1
ATOM 1329 C C . THR A 1 183 ? 2.168 -12.195 -15.922 1 98.31 183 THR A C 1
ATOM 1331 O O . THR A 1 183 ? 2.201 -13.297 -16.484 1 98.31 183 THR A O 1
ATOM 1334 N N . THR A 1 184 ? 3.24 -11.508 -15.602 1 98.12 184 THR A N 1
ATOM 1335 C CA . THR A 1 184 ? 4.574 -12.102 -15.648 1 98.12 184 THR A CA 1
ATOM 1336 C C . THR A 1 184 ? 5.25 -12.023 -14.281 1 98.12 184 THR A C 1
ATOM 1338 O O . THR A 1 184 ? 5.344 -10.945 -13.695 1 98.12 184 THR A O 1
ATOM 1341 N N . ILE A 1 185 ? 5.594 -13.164 -13.727 1 97.75 185 ILE A N 1
ATOM 1342 C CA . ILE A 1 185 ? 6.383 -13.234 -12.5 1 97.75 185 ILE A CA 1
ATOM 1343 C C . ILE A 1 185 ? 7.762 -13.805 -12.805 1 97.75 185 ILE A C 1
ATOM 1345 O O . ILE A 1 185 ? 7.875 -14.914 -13.352 1 97.75 185 ILE A O 1
ATOM 1349 N N . THR A 1 186 ? 8.82 -13.078 -12.508 1 97.19 186 THR A N 1
ATOM 1350 C CA . THR A 1 186 ? 10.195 -13.492 -12.758 1 97.19 186 THR A CA 1
ATOM 1351 C C . THR A 1 186 ? 10.992 -13.531 -11.453 1 97.19 186 THR A C 1
ATOM 1353 O O . THR A 1 186 ? 11.133 -12.508 -10.781 1 97.19 186 THR A O 1
ATOM 1356 N N . SER A 1 187 ? 11.438 -14.648 -11.055 1 97 187 SER A N 1
ATOM 1357 C CA . SER A 1 187 ? 12.273 -14.914 -9.891 1 97 187 SER A CA 1
ATOM 1358 C C . SER A 1 187 ? 13.102 -16.172 -10.078 1 97 187 SER A C 1
ATOM 1360 O O . SER A 1 187 ? 12.688 -17.094 -10.789 1 97 187 SER A O 1
ATOM 1362 N N . PRO A 1 188 ? 14.344 -16.172 -9.414 1 96.12 188 PRO A N 1
ATOM 1363 C CA . PRO A 1 188 ? 15.078 -17.438 -9.523 1 96.12 188 PRO A CA 1
ATOM 1364 C C . PRO A 1 188 ? 14.266 -18.641 -9.031 1 96.12 188 PRO A C 1
ATOM 1366 O O . PRO A 1 188 ? 14.273 -19.688 -9.664 1 96.12 188 PRO A O 1
ATOM 1369 N N . ILE A 1 189 ? 13.617 -18.469 -7.922 1 97.31 189 ILE A N 1
ATOM 1370 C CA . ILE A 1 189 ? 12.805 -19.531 -7.328 1 97.31 189 ILE A CA 1
ATOM 1371 C C . ILE A 1 189 ? 11.414 -18.984 -7 1 97.31 189 ILE A C 1
ATOM 1373 O O . ILE A 1 189 ? 11.289 -17.891 -6.43 1 97.31 189 ILE A O 1
ATOM 1377 N N . ILE A 1 190 ? 10.336 -19.672 -7.43 1 97.75 190 ILE A N 1
ATOM 1378 C CA . ILE A 1 190 ? 8.945 -19.391 -7.105 1 97.75 190 ILE A CA 1
ATOM 1379 C C . ILE A 1 190 ? 8.352 -20.547 -6.312 1 97.75 190 ILE A C 1
ATOM 1381 O O . ILE A 1 190 ? 8.258 -21.672 -6.816 1 97.75 190 ILE A O 1
ATOM 1385 N N . THR A 1 191 ? 8.055 -20.281 -5.078 1 98.62 191 THR A N 1
ATOM 1386 C CA . THR A 1 191 ? 7.473 -21.297 -4.211 1 98.62 191 THR A CA 1
ATOM 1387 C C . THR A 1 191 ? 5.996 -21.016 -3.943 1 98.62 191 THR A C 1
ATOM 1389 O O . THR A 1 191 ? 5.652 -19.922 -3.465 1 98.62 191 THR A O 1
ATOM 1392 N N . LEU A 1 192 ? 5.145 -21.906 -4.309 1 98.31 192 LEU A N 1
ATOM 1393 C CA . LEU A 1 192 ? 3.715 -21.844 -4.027 1 98.31 192 LEU A CA 1
ATOM 1394 C C . LEU A 1 192 ? 3.336 -22.812 -2.906 1 98.31 192 LEU A C 1
ATOM 1396 O O . LEU A 1 192 ? 3.35 -24.031 -3.098 1 98.31 192 LEU A O 1
ATOM 1400 N N . ASN A 1 193 ? 3.062 -22.203 -1.748 1 98.25 193 ASN A N 1
ATOM 1401 C CA . ASN A 1 193 ? 2.645 -22.969 -0.585 1 98.25 193 ASN A CA 1
ATOM 1402 C C . ASN A 1 193 ? 1.124 -23.047 -0.476 1 98.25 193 ASN A C 1
ATOM 1404 O O . ASN A 1 193 ? 0.491 -22.125 0.036 1 98.25 193 ASN A O 1
ATOM 1408 N N . GLY A 1 194 ? 0.527 -24.109 -0.896 1 97.69 194 GLY A N 1
ATOM 1409 C CA . GLY A 1 194 ? -0.905 -24.359 -0.941 1 97.69 194 GLY A CA 1
ATOM 1410 C C . GLY A 1 194 ? -1.328 -25.188 -2.139 1 97.69 194 GLY A C 1
ATOM 1411 O O . GLY A 1 194 ? -0.493 -25.562 -2.963 1 97.69 194 GLY A O 1
ATOM 1412 N N . ASP A 1 195 ? -2.611 -25.547 -2.184 1 98.06 195 ASP A N 1
ATOM 1413 C CA . ASP A 1 195 ? -3.17 -26.188 -3.369 1 98.06 195 ASP A CA 1
ATOM 1414 C C . ASP A 1 195 ? -3.285 -25.203 -4.527 1 98.06 195 ASP A C 1
ATOM 1416 O O . ASP A 1 195 ? -3.695 -24.047 -4.332 1 98.06 195 ASP A O 1
ATOM 1420 N N . VAL A 1 196 ? -2.838 -25.641 -5.715 1 97.88 196 VAL A N 1
ATOM 1421 C CA . VAL A 1 196 ? -2.855 -24.781 -6.898 1 97.88 196 VAL A CA 1
ATOM 1422 C C . VAL A 1 196 ? -3.824 -25.359 -7.93 1 97.88 196 VAL A C 1
ATOM 1424 O O . VAL A 1 196 ? -3.76 -26.547 -8.266 1 97.88 196 VAL A O 1
ATOM 1427 N N . THR A 1 197 ? -4.738 -24.516 -8.273 1 97.12 197 THR A N 1
ATOM 1428 C CA . THR A 1 197 ? -5.645 -24.844 -9.367 1 97.12 197 THR A CA 1
ATOM 1429 C C . THR A 1 197 ? -5.371 -23.953 -10.578 1 97.12 197 THR A C 1
ATOM 1431 O O . THR A 1 197 ? -5.398 -22.734 -10.477 1 97.12 197 THR A O 1
ATOM 1434 N N . ILE A 1 198 ? -5.02 -24.594 -11.727 1 96.88 198 ILE A N 1
ATOM 1435 C CA . ILE A 1 198 ? -4.879 -23.922 -13.008 1 96.88 198 ILE A CA 1
ATOM 1436 C C . ILE A 1 198 ? -6.082 -24.234 -13.891 1 96.88 198 ILE A C 1
ATOM 1438 O O . ILE A 1 198 ? -6.23 -25.359 -14.383 1 96.88 198 ILE A O 1
ATOM 1442 N N . ASN A 1 199 ? -6.898 -23.188 -14.109 1 95.38 199 ASN A N 1
ATOM 1443 C CA . ASN A 1 199 ? -8.141 -23.406 -14.844 1 95.38 199 ASN A CA 1
ATOM 1444 C C . ASN A 1 199 ? -7.898 -23.438 -16.344 1 95.38 199 ASN A C 1
ATOM 1446 O O . ASN A 1 199 ? -8.664 -24.062 -17.094 1 95.38 199 ASN A O 1
ATOM 1450 N N . GLY A 1 200 ? -6.848 -22.766 -16.75 1 93.81 200 GLY A N 1
ATOM 1451 C CA . GLY A 1 200 ? -6.52 -22.719 -18.172 1 93.81 200 GLY A CA 1
ATOM 1452 C C . GLY A 1 200 ? -5.484 -23.75 -18.578 1 93.81 200 GLY A C 1
ATOM 1453 O O . GLY A 1 200 ? -5.332 -24.781 -17.906 1 93.81 200 GLY A O 1
ATOM 1454 N N . ASN A 1 201 ? -4.855 -23.578 -19.75 1 95 201 ASN A N 1
ATOM 1455 C CA . ASN A 1 201 ? -3.789 -24.438 -20.25 1 95 201 ASN A CA 1
ATOM 1456 C C . ASN A 1 201 ? -2.508 -24.266 -19.438 1 95 201 ASN A C 1
ATOM 1458 O O . ASN A 1 201 ? -2.262 -23.203 -18.875 1 95 201 ASN A O 1
ATOM 1462 N N . LEU A 1 202 ? -1.767 -25.344 -19.297 1 95.88 202 LEU A N 1
ATOM 1463 C CA . LEU A 1 202 ? -0.435 -25.312 -18.703 1 95.88 202 LEU A CA 1
ATOM 1464 C C . LEU A 1 202 ? 0.628 -25.688 -19.734 1 95.88 202 LEU A C 1
ATOM 1466 O O . LEU A 1 202 ? 0.508 -26.703 -20.422 1 95.88 202 LEU A O 1
ATOM 1470 N N . SER A 1 203 ? 1.548 -24.797 -19.922 1 95.69 203 SER A N 1
ATOM 1471 C CA . SER A 1 203 ? 2.74 -25.078 -20.703 1 95.69 203 SER A CA 1
ATOM 1472 C C . SER A 1 203 ? 4 -25 -19.859 1 95.69 203 SER A C 1
ATOM 1474 O O . SER A 1 203 ? 4.238 -24 -19.188 1 95.69 203 SER A O 1
ATOM 1476 N N . GLN A 1 204 ? 4.754 -26.031 -19.812 1 95.56 204 GLN A N 1
ATOM 1477 C CA . GLN A 1 204 ? 5.984 -26.078 -19.031 1 95.56 204 GLN A CA 1
ATOM 1478 C C . GLN A 1 204 ? 7.191 -26.344 -19.922 1 95.56 204 GLN A C 1
ATOM 1480 O O . GLN A 1 204 ? 7.129 -27.203 -20.812 1 95.56 204 GLN A O 1
ATOM 1485 N N . GLY A 1 205 ? 8.25 -25.562 -19.703 1 93.5 205 GLY A N 1
ATOM 1486 C CA . GLY A 1 205 ? 9.516 -25.781 -20.391 1 93.5 205 GLY A CA 1
ATOM 1487 C C . GLY A 1 205 ? 9.602 -25.062 -21.734 1 93.5 205 GLY A C 1
ATOM 1488 O O . GLY A 1 205 ? 10.281 -25.531 -22.641 1 93.5 205 GLY A O 1
ATOM 1489 N N . MET A 1 206 ? 8.898 -23.938 -21.828 1 88.69 206 MET A N 1
ATOM 1490 C CA . MET A 1 206 ? 8.797 -23.25 -23.125 1 88.69 206 MET A CA 1
ATOM 1491 C C . MET A 1 206 ? 9.875 -22.172 -23.25 1 88.69 206 MET A C 1
ATOM 1493 O O . MET A 1 206 ? 10.016 -21.562 -24.312 1 88.69 206 MET A O 1
ATOM 1497 N N . GLY A 1 207 ? 10.57 -21.891 -22.141 1 81.94 207 GLY A N 1
ATOM 1498 C CA . GLY A 1 207 ? 11.633 -20.906 -22.203 1 81.94 207 GLY A CA 1
ATOM 1499 C C . GLY A 1 207 ? 12.922 -21.453 -22.797 1 81.94 207 GLY A C 1
ATOM 1500 O O . GLY A 1 207 ? 12.977 -22.609 -23.203 1 81.94 207 GLY A O 1
ATOM 1501 N N . GLU A 1 208 ? 14.031 -20.406 -22.906 1 77.12 208 GLU A N 1
ATOM 1502 C CA . GLU A 1 208 ? 15.328 -20.828 -23.406 1 77.12 208 GLU A CA 1
ATOM 1503 C C . GLU A 1 208 ? 15.914 -21.953 -22.531 1 77.12 208 GLU A C 1
ATOM 1505 O O . GLU A 1 208 ? 16.016 -21.797 -21.312 1 77.12 208 GLU A O 1
ATOM 1510 N N . GLY A 1 209 ? 16.328 -23.031 -23.109 1 73.06 209 GLY A N 1
ATOM 1511 C CA . GLY A 1 209 ? 16.906 -24.172 -22.406 1 73.06 209 GLY A CA 1
ATOM 1512 C C . GLY A 1 209 ? 15.859 -25.141 -21.859 1 73.06 209 GLY A C 1
ATOM 1513 O O . GLY A 1 209 ? 16.188 -26.234 -21.422 1 73.06 209 GLY A O 1
ATOM 1514 N N . GLY A 1 210 ? 14.617 -24.641 -21.922 1 79.38 210 GLY A N 1
ATOM 1515 C CA . GLY A 1 210 ? 13.57 -25.547 -21.438 1 79.38 210 GLY A CA 1
ATOM 1516 C C . GLY A 1 210 ? 13.742 -25.922 -19.984 1 79.38 210 GLY A C 1
ATOM 1517 O O . GLY A 1 210 ? 14.359 -25.188 -19.219 1 79.38 210 GLY A O 1
ATOM 1518 N N . GLY A 1 211 ? 13.078 -26.859 -19.203 1 85 211 GLY A N 1
ATOM 1519 C CA . GLY A 1 211 ? 13.172 -27.422 -17.859 1 85 211 GLY A CA 1
ATOM 1520 C C . GLY A 1 211 ? 12.43 -28.75 -17.719 1 85 211 GLY A C 1
ATOM 1521 O O . GLY A 1 211 ? 11.773 -29.203 -18.656 1 85 211 GLY A O 1
ATOM 1522 N N . SER A 1 212 ? 12.844 -29.375 -16.688 1 93.12 212 SER A N 1
ATOM 1523 C CA . SER A 1 212 ? 12.211 -30.641 -16.359 1 93.12 212 SER A CA 1
ATOM 1524 C C . SER A 1 212 ? 11.102 -30.453 -15.32 1 93.12 212 SER A C 1
ATOM 1526 O O . SER A 1 212 ? 10.945 -29.375 -14.758 1 93.12 212 SER A O 1
ATOM 1528 N N . ALA A 1 213 ? 10.25 -31.375 -15.273 1 95.44 213 ALA A N 1
ATOM 1529 C CA . ALA A 1 213 ? 9.234 -31.438 -14.227 1 95.44 213 ALA A CA 1
ATOM 1530 C C . ALA A 1 213 ? 9.406 -32.688 -13.375 1 95.44 213 ALA A C 1
ATOM 1532 O O . ALA A 1 213 ? 9.586 -33.781 -13.898 1 95.44 213 ALA A O 1
ATOM 1533 N N . THR A 1 214 ? 9.523 -32.469 -12.125 1 96.44 214 THR A N 1
ATOM 1534 C CA . THR A 1 214 ? 9.586 -33.562 -11.164 1 96.44 214 THR A CA 1
ATOM 1535 C C . THR A 1 214 ? 8.383 -33.5 -10.219 1 96.44 214 THR A C 1
ATOM 1537 O O . THR A 1 214 ? 8.086 -32.469 -9.641 1 96.44 214 THR A O 1
ATOM 1540 N N . MET A 1 215 ? 7.648 -34.625 -10.125 1 96.25 215 MET A N 1
ATOM 1541 C CA . MET A 1 215 ? 6.473 -34.75 -9.266 1 96.25 215 MET A CA 1
ATOM 1542 C C . MET A 1 215 ? 6.578 -35.969 -8.352 1 96.25 215 MET A C 1
ATOM 1544 O O . MET A 1 215 ? 7.012 -37.031 -8.773 1 96.25 215 MET A O 1
ATOM 1548 N N . LEU A 1 216 ? 6.309 -35.688 -7.113 1 94.94 216 LEU A N 1
ATOM 1549 C CA . LEU A 1 216 ? 6.211 -36.844 -6.211 1 94.94 216 LEU A CA 1
ATOM 1550 C C . LEU A 1 216 ? 5.137 -37.812 -6.688 1 94.94 216 LEU A C 1
ATOM 1552 O O . LEU A 1 216 ? 5.379 -39 -6.77 1 94.94 216 LEU A O 1
ATOM 1556 N N . GLY A 1 217 ? 3.955 -37.375 -7.098 1 93.31 217 GLY A N 1
ATOM 1557 C CA . GLY A 1 217 ? 2.82 -38.156 -7.543 1 93.31 217 GLY A CA 1
ATOM 1558 C C . GLY A 1 217 ? 2.057 -38.812 -6.402 1 93.31 217 GLY A C 1
ATOM 1559 O O . GLY A 1 217 ? 2.338 -38.531 -5.23 1 93.31 217 GLY A O 1
ATOM 1560 N N . PRO A 1 218 ? 1.021 -39.656 -6.652 1 95.4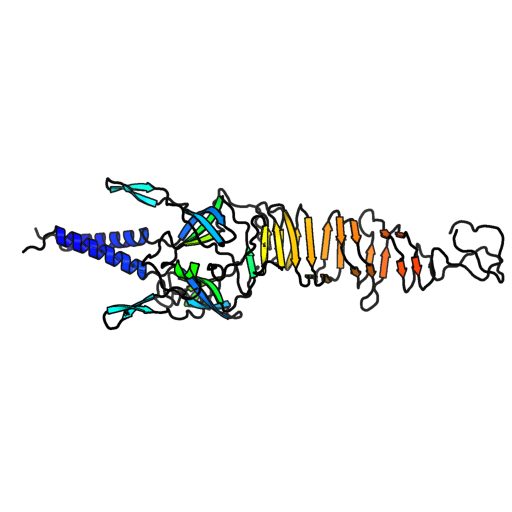4 218 PRO A N 1
ATOM 1561 C CA . PRO A 1 218 ? 0.635 -40.062 -8.008 1 95.44 218 PRO A CA 1
ATOM 1562 C C . PRO A 1 218 ? 0.038 -38.906 -8.82 1 95.44 218 PRO A C 1
ATOM 1564 O O . PRO A 1 218 ? -0.458 -37.938 -8.25 1 95.44 218 PRO A O 1
ATOM 1567 N N . VAL A 1 219 ? 0.266 -38.969 -10.156 1 96.12 219 VAL A N 1
ATOM 1568 C CA . VAL A 1 219 ? -0.38 -38.062 -11.125 1 96.12 219 VAL A CA 1
ATOM 1569 C C . VAL A 1 219 ? -1.557 -38.812 -11.781 1 96.12 219 VAL A C 1
ATOM 1571 O O . VAL A 1 219 ? -1.387 -39.875 -12.367 1 96.12 219 VAL A O 1
ATOM 1574 N N . THR A 1 220 ? -2.75 -38.312 -11.539 1 95.88 220 THR A N 1
ATOM 1575 C CA . THR A 1 220 ? -3.955 -38.844 -12.156 1 95.88 220 THR A CA 1
ATOM 1576 C C . THR A 1 220 ? -4.453 -37.938 -13.273 1 95.88 220 THR A C 1
ATOM 1578 O O . THR A 1 220 ? -4.703 -36.75 -13.047 1 95.88 220 THR A O 1
ATOM 1581 N N . VAL A 1 221 ? -4.586 -38.469 -14.484 1 94.5 221 VAL A N 1
ATOM 1582 C CA . VAL A 1 221 ? -5.098 -37.75 -15.656 1 94.5 221 VAL A CA 1
ATOM 1583 C C . VAL A 1 221 ? -6.414 -38.375 -16.109 1 94.5 221 VAL A C 1
ATOM 1585 O O . VAL A 1 221 ? -6.469 -39.594 -16.391 1 94.5 221 VAL A O 1
ATOM 1588 N N . THR A 1 222 ? -7.492 -37.531 -16.031 1 91.5 222 THR A N 1
ATOM 1589 C CA . THR A 1 222 ? -8.812 -38.031 -16.406 1 91.5 222 THR A CA 1
ATOM 1590 C C . THR A 1 222 ? -8.82 -38.5 -17.859 1 91.5 222 THR A C 1
ATOM 1592 O O . THR A 1 222 ? -9.391 -39.562 -18.172 1 91.5 222 THR A O 1
ATOM 1595 N N . ASN A 1 223 ? -8.219 -37.812 -18.688 1 89.19 223 ASN A N 1
ATOM 1596 C CA . ASN A 1 223 ? -8.242 -38.156 -20.109 1 89.19 223 ASN A CA 1
ATOM 1597 C C . ASN A 1 223 ? -7.043 -39 -20.5 1 89.19 223 ASN A C 1
ATOM 1599 O O . ASN A 1 223 ? -6.902 -40.125 -20.016 1 89.19 223 ASN A O 1
ATOM 1603 N N . ASP A 1 224 ? -6.012 -38.5 -21.266 1 92.38 224 ASP A N 1
ATOM 1604 C CA . ASP A 1 224 ? -4.883 -39.312 -21.734 1 92.38 224 ASP A CA 1
ATOM 1605 C C . ASP A 1 224 ? -3.557 -38.594 -21.469 1 92.38 224 ASP A C 1
ATOM 1607 O O . ASP A 1 224 ? -3.523 -37.375 -21.281 1 92.38 224 ASP A O 1
ATOM 1611 N N . VAL A 1 225 ? -2.525 -39.406 -21.219 1 94.5 225 VAL A N 1
ATOM 1612 C CA . VAL A 1 225 ? -1.146 -38.938 -21.266 1 94.5 225 VAL A CA 1
ATOM 1613 C C . VAL A 1 225 ? -0.466 -39.438 -22.547 1 94.5 225 VAL A C 1
ATOM 1615 O O . VAL A 1 225 ? -0.433 -40.625 -22.812 1 94.5 225 VAL A O 1
ATOM 1618 N N . LYS A 1 226 ? -0.087 -38.531 -23.422 1 93.75 226 LYS A N 1
ATOM 1619 C CA . LYS A 1 226 ? 0.701 -38.844 -24.609 1 93.75 226 LYS A CA 1
ATOM 1620 C C . LYS A 1 226 ? 2.127 -38.312 -24.469 1 93.75 226 LYS A C 1
ATOM 1622 O O . LYS A 1 226 ? 2.338 -37.125 -24.203 1 93.75 226 LYS A O 1
ATOM 1627 N N . ALA A 1 227 ? 3.043 -39.25 -24.547 1 92.06 227 ALA A N 1
ATOM 1628 C CA . ALA A 1 227 ? 4.461 -38.906 -24.547 1 92.06 227 ALA A CA 1
ATOM 1629 C C . ALA A 1 227 ? 5.121 -39.25 -25.875 1 92.06 227 ALA A C 1
ATOM 1631 O O . ALA A 1 227 ? 5.094 -40.375 -26.312 1 92.06 227 ALA A O 1
ATOM 1632 N N . GLY A 1 228 ? 5.664 -38.156 -26.609 1 90.62 228 GLY A N 1
ATOM 1633 C CA . GLY A 1 228 ? 6.273 -38.406 -27.906 1 90.62 228 GLY A CA 1
ATOM 1634 C C . GLY A 1 228 ? 5.312 -39 -28.906 1 90.62 228 GLY A C 1
ATOM 1635 O O . GLY A 1 228 ? 5.688 -39.875 -29.688 1 90.62 228 GLY A O 1
ATOM 1636 N N . GLY A 1 229 ? 4.098 -38.656 -28.688 1 90.75 229 GLY A N 1
ATOM 1637 C CA . GLY A 1 229 ? 3.086 -39.125 -29.625 1 90.75 229 GLY A CA 1
ATOM 1638 C C . GLY A 1 229 ? 2.475 -40.469 -29.234 1 90.75 229 GLY A C 1
ATOM 1639 O O . GLY A 1 229 ? 1.505 -40.906 -29.859 1 90.75 229 GLY A O 1
ATOM 1640 N N . LYS A 1 230 ? 2.924 -41.188 -28.281 1 90.62 230 LYS A N 1
ATOM 1641 C CA . LYS A 1 230 ? 2.398 -42.5 -27.828 1 90.62 230 LYS A CA 1
ATOM 1642 C C . LYS A 1 230 ? 1.435 -42.312 -26.672 1 90.62 230 LYS A C 1
ATOM 1644 O O . LYS A 1 230 ? 1.77 -41.656 -25.672 1 90.62 230 LYS A O 1
ATOM 1649 N N . SER A 1 231 ? 0.233 -42.875 -26.797 1 92.88 231 SER A N 1
ATOM 1650 C CA . SER A 1 231 ? -0.812 -42.781 -25.781 1 92.88 231 SER A CA 1
ATOM 1651 C C . SER A 1 231 ? -0.608 -43.812 -24.672 1 92.88 231 SER A C 1
ATOM 1653 O O . SER A 1 231 ? -0.317 -45 -24.953 1 92.88 231 SER A O 1
ATOM 1655 N N . LEU A 1 232 ? -0.728 -43.281 -23.438 1 91.38 232 LEU A N 1
ATOM 1656 C CA . LEU A 1 232 ? -0.714 -44.219 -22.297 1 91.38 232 LEU A CA 1
ATOM 1657 C C . LEU A 1 232 ? -1.95 -45.094 -22.312 1 91.38 232 LEU A C 1
ATOM 1659 O O . LEU A 1 232 ? -1.857 -46.312 -22.047 1 91.38 232 LEU A O 1
ATOM 1663 N N . MET A 1 233 ? -3.096 -44.594 -22.672 1 88.81 233 MET A N 1
ATOM 1664 C CA . MET A 1 233 ? -4.379 -45.281 -22.562 1 88.81 233 MET A CA 1
ATOM 1665 C C . MET A 1 233 ? -4.543 -46.312 -23.656 1 88.81 233 MET A C 1
ATOM 1667 O O . MET A 1 233 ? -5.145 -47.375 -23.438 1 88.81 233 MET A O 1
ATOM 1671 N N . THR A 1 234 ? -4.012 -45.938 -24.891 1 88.62 234 THR A N 1
ATOM 1672 C CA . THR A 1 234 ? -4.469 -46.75 -26 1 88.62 234 THR A CA 1
ATOM 1673 C C . THR A 1 234 ? -3.285 -47.281 -26.812 1 88.62 234 THR A C 1
ATOM 1675 O O . THR A 1 234 ? -3.467 -47.844 -27.875 1 88.62 234 THR A O 1
ATOM 1678 N N . HIS A 1 235 ? -2.125 -47.188 -26.375 1 87.5 235 HIS A N 1
ATOM 1679 C CA . HIS A 1 235 ? -0.991 -47.656 -27.156 1 87.5 235 HIS A CA 1
ATOM 1680 C C . HIS A 1 235 ? -0.992 -49.188 -27.266 1 87.5 235 HIS A C 1
ATOM 1682 O O . HIS A 1 235 ? -1.614 -49.844 -26.438 1 87.5 235 HIS A O 1
ATOM 1688 N N . THR A 1 236 ? -0.379 -49.656 -28.5 1 83.25 236 THR A N 1
ATOM 1689 C CA . THR A 1 236 ? -0.223 -51.094 -28.75 1 83.25 236 THR A CA 1
ATOM 1690 C C . THR A 1 236 ? 1.242 -51.438 -29 1 83.25 236 THR A C 1
ATOM 1692 O O . THR A 1 236 ? 2.08 -50.562 -29.156 1 83.25 236 THR A O 1
ATOM 1695 N N . HIS A 1 237 ? 1.552 -52.844 -28.875 1 83.44 237 HIS A N 1
ATOM 1696 C CA . HIS A 1 237 ? 2.887 -53.344 -29.219 1 83.44 237 HIS A CA 1
ATOM 1697 C C . HIS A 1 237 ? 2.848 -54.281 -30.406 1 83.44 237 HIS A C 1
ATOM 1699 O O . HIS A 1 237 ? 1.955 -55.125 -30.5 1 83.44 237 HIS A O 1
ATOM 1705 N N . SER A 1 238 ? 3.67 -53.875 -31.375 1 79.56 238 SER A N 1
ATOM 1706 C CA . SER A 1 238 ? 3.83 -54.812 -32.469 1 79.56 238 SER A CA 1
ATOM 1707 C C . SER A 1 238 ? 4.793 -55.938 -32.125 1 79.56 238 SER A C 1
ATOM 1709 O O . SER A 1 238 ? 5.434 -55.906 -31.062 1 79.56 238 SER A O 1
ATOM 1711 N N . GLY A 1 239 ? 4.816 -56.969 -33 1 78.12 239 GLY A N 1
ATOM 1712 C CA . GLY A 1 239 ? 5.793 -58.031 -32.812 1 78.12 239 GLY A CA 1
ATOM 1713 C C . GLY A 1 239 ? 5.367 -59.062 -31.797 1 78.12 239 GLY A C 1
ATOM 1714 O O . GLY A 1 239 ? 6.207 -59.656 -31.094 1 78.12 239 GLY A O 1
ATOM 1715 N N . VAL A 1 240 ? 4.133 -59.156 -31.594 1 79.56 240 VAL A N 1
ATOM 1716 C CA . VAL A 1 240 ? 3.625 -60.125 -30.625 1 79.56 240 VAL A CA 1
ATOM 1717 C C . VAL A 1 240 ? 2.857 -61.219 -31.344 1 79.56 240 VAL A C 1
ATOM 1719 O O . VAL A 1 240 ? 2.334 -61 -32.438 1 79.56 240 VAL A O 1
ATOM 1722 N N . GLN A 1 241 ? 3.004 -62.469 -30.938 1 84.94 241 GLN A N 1
ATOM 1723 C CA . GLN A 1 241 ? 2.047 -63.5 -31.344 1 84.94 241 GLN A CA 1
ATOM 1724 C C . GLN A 1 241 ? 0.735 -63.344 -30.578 1 84.94 241 GLN A C 1
ATOM 1726 O O . GLN A 1 241 ? 0.735 -63.281 -29.344 1 84.94 241 GLN A O 1
ATOM 1731 N N . THR A 1 242 ? -0.376 -63.25 -31.422 1 87.5 242 THR A N 1
ATOM 1732 C CA . THR A 1 242 ? -1.671 -63.125 -30.766 1 87.5 242 THR A CA 1
ATOM 1733 C C . THR A 1 242 ? -2.061 -64.375 -30.031 1 87.5 242 THR A C 1
ATOM 1735 O O . THR A 1 242 ? -1.688 -65.5 -30.438 1 87.5 242 THR A O 1
ATOM 1738 N N . GLY A 1 243 ? -2.562 -64.312 -28.922 1 88.69 243 GLY A N 1
ATOM 1739 C CA . GLY A 1 243 ? -3.053 -65.375 -28.109 1 88.69 243 GLY A CA 1
ATOM 1740 C C . GLY A 1 243 ? -4.098 -65 -27.094 1 88.69 243 GLY A C 1
ATOM 1741 O O . GLY A 1 243 ? -4.559 -63.812 -27.109 1 88.69 243 GLY A O 1
ATOM 1742 N N . GLY A 1 244 ? -4.609 -65.875 -26.281 1 85.38 244 GLY A N 1
ATOM 1743 C CA . GLY A 1 244 ? -5.699 -65.625 -25.359 1 85.38 244 GLY A CA 1
ATOM 1744 C C . GLY A 1 244 ? -5.23 -65.125 -24 1 85.38 244 GLY A C 1
ATOM 1745 O O . GLY A 1 244 ? -6.043 -64.812 -23.125 1 85.38 244 GLY A O 1
ATOM 1746 N N . GLY A 1 245 ? -3.857 -64.812 -23.891 1 87.5 245 GLY A N 1
ATOM 1747 C CA . GLY A 1 245 ? -3.34 -64.438 -22.578 1 87.5 245 GLY A CA 1
ATOM 1748 C C . GLY A 1 245 ? -3.104 -62.938 -22.438 1 87.5 245 GLY A C 1
ATOM 1749 O O . GLY A 1 245 ? -3.439 -62.156 -23.328 1 87.5 245 GLY A O 1
ATOM 1750 N N . ASN A 1 246 ? -2.736 -62.531 -21.188 1 88.62 246 ASN A N 1
ATOM 1751 C CA . ASN A 1 246 ? -2.334 -61.156 -20.859 1 88.62 246 ASN A CA 1
ATOM 1752 C C . ASN A 1 246 ? -0.828 -61.062 -20.625 1 88.62 246 ASN A C 1
ATOM 1754 O O . ASN A 1 246 ? -0.203 -62 -20.172 1 88.62 246 ASN A O 1
ATOM 1758 N N . THR A 1 247 ? -0.228 -59.844 -21.094 1 85.69 247 THR A N 1
ATOM 1759 C CA . THR A 1 247 ? 1.162 -59.594 -20.719 1 85.69 247 THR A CA 1
ATOM 1760 C C . THR A 1 247 ? 1.306 -59.469 -19.203 1 85.69 247 THR A C 1
ATOM 1762 O O . THR A 1 247 ? 0.312 -59.312 -18.5 1 85.69 247 THR A O 1
ATOM 1765 N N . GLY A 1 248 ? 2.611 -59.594 -18.672 1 83.12 248 GLY A N 1
ATOM 1766 C CA . GLY A 1 248 ? 2.895 -59.125 -17.328 1 83.12 248 GLY A CA 1
ATOM 1767 C C . GLY A 1 248 ? 2.92 -57.625 -17.219 1 83.12 248 GLY A C 1
ATOM 1768 O O . GLY A 1 248 ? 2.84 -56.906 -18.234 1 83.12 248 GLY A O 1
ATOM 1769 N N . ALA A 1 249 ? 2.982 -57.094 -15.922 1 85.38 249 ALA A N 1
ATOM 1770 C CA . ALA A 1 249 ? 3.15 -55.656 -15.688 1 85.38 249 ALA A CA 1
ATOM 1771 C C . ALA A 1 249 ? 4.523 -55.188 -16.156 1 85.38 249 ALA A C 1
ATOM 1773 O O . ALA A 1 249 ? 5.438 -56 -16.344 1 85.38 249 ALA A O 1
ATOM 1774 N N . PRO A 1 250 ? 4.652 -53.812 -16.469 1 80.44 250 PRO A N 1
ATOM 1775 C CA . PRO A 1 250 ? 5.973 -53.281 -16.797 1 80.44 250 PRO A CA 1
ATOM 1776 C C . PRO A 1 250 ? 7.027 -53.625 -15.75 1 80.44 250 PRO A C 1
ATOM 1778 O O . PRO A 1 250 ? 6.734 -53.594 -14.547 1 80.44 250 PRO A O 1
ATOM 1781 N N . ASN A 1 251 ? 8.227 -54.219 -16.234 1 75.31 251 ASN A N 1
ATOM 1782 C CA . ASN A 1 251 ? 9.328 -54.438 -15.297 1 75.31 251 ASN A CA 1
ATOM 1783 C C . ASN A 1 251 ? 10.273 -53.25 -15.234 1 75.31 251 ASN A C 1
ATOM 1785 O O . ASN A 1 251 ? 10.359 -52.469 -16.188 1 75.31 251 ASN A O 1
ATOM 1789 N N . MET B 1 1 ? 8.172 73.875 19.844 1 37.06 1 MET B N 1
ATOM 1790 C CA . MET B 1 1 ? 7.941 73.562 18.438 1 37.06 1 MET B CA 1
ATOM 1791 C C . MET B 1 1 ? 6.953 72.438 18.266 1 37.06 1 MET B C 1
ATOM 1793 O O . MET B 1 1 ? 7.098 71.375 18.906 1 37.06 1 MET B O 1
ATOM 1797 N N . PRO B 1 2 ? 5.742 72.75 17.766 1 46.62 2 PRO B N 1
ATOM 1798 C CA . PRO B 1 2 ? 4.789 71.625 17.578 1 46.62 2 PRO B CA 1
ATOM 1799 C C . PRO B 1 2 ? 5.344 70.5 16.719 1 46.62 2 PRO B C 1
ATOM 1801 O O . PRO B 1 2 ? 6.098 70.75 15.773 1 46.62 2 PRO B O 1
ATOM 1804 N N . VAL B 1 3 ? 5.723 69.438 17.406 1 61.22 3 VAL B N 1
ATOM 1805 C CA . VAL B 1 3 ? 6.039 68.25 16.594 1 61.22 3 VAL B CA 1
ATOM 1806 C C . VAL B 1 3 ? 5.066 68.188 15.414 1 61.22 3 VAL B C 1
ATOM 1808 O O . VAL B 1 3 ? 3.854 68.312 15.586 1 61.22 3 VAL B O 1
ATOM 1811 N N . SER B 1 4 ? 5.516 68.5 14.258 1 52.16 4 SER B N 1
ATOM 1812 C CA . SER B 1 4 ? 4.699 68.562 13.047 1 52.16 4 SER B CA 1
ATOM 1813 C C . SER B 1 4 ? 3.844 67.312 12.883 1 52.16 4 SER B C 1
ATOM 1815 O O . SER B 1 4 ? 4.219 66.25 13.352 1 52.16 4 SER B O 1
ATOM 1817 N N . LEU B 1 5 ? 2.533 67.5 12.625 1 56.88 5 LEU B N 1
ATOM 1818 C CA . LEU B 1 5 ? 1.552 66.438 12.336 1 56.88 5 LEU B CA 1
ATOM 1819 C C . LEU B 1 5 ? 2.148 65.375 11.43 1 56.88 5 LEU B C 1
ATOM 1821 O O . LEU B 1 5 ? 1.883 64.188 11.617 1 56.88 5 LEU B O 1
ATOM 1825 N N . SER B 1 6 ? 2.949 65.875 10.5 1 55.94 6 SER B N 1
ATOM 1826 C CA . SER B 1 6 ? 3.58 64.938 9.578 1 55.94 6 SER B CA 1
ATOM 1827 C C . SER B 1 6 ? 4.539 63.969 10.312 1 55.94 6 SER B C 1
ATOM 1829 O O . SER B 1 6 ? 4.637 62.781 9.977 1 55.94 6 SER B O 1
ATOM 1831 N N . SER B 1 7 ? 5.207 64.5 11.25 1 57.84 7 SER B N 1
ATOM 1832 C CA . SER B 1 7 ? 6.129 63.688 12.023 1 57.84 7 SER B CA 1
ATOM 1833 C C . SER B 1 7 ? 5.383 62.688 12.891 1 57.84 7 SER B C 1
ATOM 1835 O O . SER B 1 7 ? 5.852 61.562 13.086 1 57.84 7 SER B O 1
ATOM 1837 N N . GLN B 1 8 ? 4.25 63.094 13.328 1 53.72 8 GLN B N 1
ATOM 1838 C CA . GLN B 1 8 ? 3.438 62.219 14.141 1 53.72 8 GLN B CA 1
ATOM 1839 C C . GLN B 1 8 ? 2.842 61.094 13.297 1 53.72 8 GLN B C 1
ATOM 1841 O O . GLN B 1 8 ? 2.803 59.938 13.734 1 53.72 8 GLN B O 1
ATOM 1846 N N . LEU B 1 9 ? 2.361 61.469 12.055 1 56.91 9 LEU B N 1
ATOM 1847 C CA . LEU B 1 9 ? 1.827 60.469 11.148 1 56.91 9 LEU B CA 1
ATOM 1848 C C . LEU B 1 9 ? 2.918 59.5 10.711 1 56.91 9 LEU B C 1
ATOM 1850 O O . LEU B 1 9 ? 2.682 58.281 10.625 1 56.91 9 LEU B O 1
ATOM 1854 N N . GLY B 1 10 ? 4.035 60 10.422 1 54.91 10 GLY B N 1
ATOM 1855 C CA . GLY B 1 10 ? 5.164 59.156 10.102 1 54.91 10 GLY B CA 1
ATOM 1856 C C . GLY B 1 10 ? 5.535 58.219 11.227 1 54.91 10 GLY B C 1
ATOM 1857 O O . GLY B 1 10 ? 5.832 57.031 10.977 1 54.91 10 GLY B O 1
ATOM 1858 N N . SER B 1 11 ? 5.496 58.875 12.406 1 63.16 11 SER B N 1
ATOM 1859 C CA . SER B 1 11 ? 5.82 58.094 13.594 1 63.16 11 SER B CA 1
ATOM 1860 C C . SER B 1 11 ? 4.77 57 13.852 1 63.16 11 SER B C 1
ATOM 1862 O O . SER B 1 11 ? 5.109 55.875 14.203 1 63.16 11 SER B O 1
ATOM 1864 N N . LYS B 1 12 ? 3.512 57.375 13.562 1 69.94 12 LYS B N 1
ATOM 1865 C CA . LYS B 1 12 ? 2.439 56.406 13.734 1 69.94 12 LYS B CA 1
ATOM 1866 C C . LYS B 1 12 ? 2.508 55.312 12.664 1 69.94 12 LYS B C 1
ATOM 1868 O O . LYS B 1 12 ? 2.316 54.156 12.953 1 69.94 12 LYS B O 1
ATOM 1873 N N . GLU B 1 13 ? 2.752 55.75 11.43 1 66.62 13 GLU B N 1
ATOM 1874 C CA . GLU B 1 13 ? 2.875 54.812 10.344 1 66.62 13 GLU B CA 1
ATOM 1875 C C . GLU B 1 13 ? 4.039 53.844 10.586 1 66.62 13 GLU B C 1
ATOM 1877 O O . GLU B 1 13 ? 3.938 52.656 10.305 1 66.62 13 GLU B O 1
ATOM 1882 N N . GLN B 1 14 ? 5.141 54.438 11.031 1 66.25 14 GLN B N 1
ATOM 1883 C CA . GLN B 1 14 ? 6.293 53.625 11.359 1 66.25 14 GLN B CA 1
ATOM 1884 C C . GLN B 1 14 ? 5.977 52.656 12.508 1 66.25 14 GLN B C 1
ATOM 1886 O O . GLN B 1 14 ? 6.398 51.5 12.5 1 66.25 14 GLN B O 1
ATOM 1891 N N . ALA B 1 15 ? 5.234 53.219 13.461 1 73.06 15 ALA B N 1
ATOM 1892 C CA . ALA B 1 15 ? 4.848 52.375 14.602 1 73.06 15 ALA B CA 1
ATOM 1893 C C . ALA B 1 15 ? 3.914 51.25 14.172 1 73.06 15 ALA B C 1
ATOM 1895 O O . ALA B 1 15 ? 4.035 50.125 14.648 1 73.06 15 ALA B O 1
ATOM 1896 N N . ASP B 1 16 ? 2.984 51.5 13.266 1 75.12 16 ASP B N 1
ATOM 1897 C CA . ASP B 1 16 ? 2.062 50.5 12.766 1 75.12 16 ASP B CA 1
ATOM 1898 C C . ASP B 1 16 ? 2.807 49.438 11.977 1 75.12 16 ASP B C 1
ATOM 1900 O O . ASP B 1 16 ? 2.523 48.219 12.117 1 75.12 16 ASP B O 1
ATOM 1904 N N . THR B 1 17 ? 3.762 49.844 11.141 1 72.44 17 THR B N 1
ATOM 1905 C CA . THR B 1 17 ? 4.547 48.906 10.359 1 72.44 17 THR B CA 1
ATOM 1906 C C . THR B 1 17 ? 5.359 48 11.281 1 72.44 17 THR B C 1
ATOM 1908 O O . THR B 1 17 ? 5.488 46.781 11.023 1 72.44 17 THR B O 1
ATOM 1911 N N . ARG B 1 18 ? 5.918 48.562 12.305 1 70.31 18 ARG B N 1
ATOM 1912 C CA . ARG B 1 18 ? 6.684 47.781 13.258 1 70.31 18 ARG B CA 1
ATOM 1913 C C . ARG B 1 18 ? 5.793 46.75 13.961 1 70.31 18 ARG B C 1
ATOM 1915 O O . ARG B 1 18 ? 6.211 45.625 14.203 1 70.31 18 ARG B O 1
ATOM 1922 N N . LEU B 1 19 ? 4.605 47.25 14.281 1 74.56 19 LEU B N 1
ATOM 1923 C CA . LEU B 1 19 ? 3.66 46.344 14.938 1 74.56 19 LEU B CA 1
ATOM 1924 C C . LEU B 1 19 ? 3.293 45.188 14.031 1 74.56 19 LEU B C 1
ATOM 1926 O O . LEU B 1 19 ? 3.258 44.031 14.477 1 74.56 19 LEU B O 1
ATOM 1930 N N . VAL B 1 20 ? 3.068 45.469 12.758 1 73.62 20 VAL B N 1
ATOM 1931 C CA . VAL B 1 20 ? 2.75 44.406 11.789 1 73.62 20 VAL B CA 1
ATOM 1932 C C . VAL B 1 20 ? 3.93 43.469 11.656 1 73.62 20 VAL B C 1
ATOM 1934 O O . VAL B 1 20 ? 3.742 42.25 11.633 1 73.62 20 VAL B O 1
ATOM 1937 N N . GLY B 1 21 ? 5.125 43.969 11.602 1 72.38 21 GLY B N 1
ATOM 1938 C CA . GLY B 1 21 ? 6.316 43.125 11.547 1 72.38 21 GLY B CA 1
ATOM 1939 C C . GLY B 1 21 ? 6.453 42.219 12.75 1 72.38 21 GLY B C 1
ATOM 1940 O O . GLY B 1 21 ? 6.828 41.062 12.609 1 72.38 21 GLY B O 1
ATOM 1941 N N . SER B 1 22 ? 6.125 42.812 13.922 1 72.81 22 SER B N 1
ATOM 1942 C CA . SER B 1 22 ? 6.199 42.031 15.148 1 72.81 22 SER B CA 1
ATOM 1943 C C . SER B 1 22 ? 5.191 40.906 15.133 1 72.81 22 SER B C 1
ATOM 1945 O O . SER B 1 22 ? 5.5 39.781 15.555 1 72.81 22 SER B O 1
ATOM 1947 N N . VAL B 1 23 ? 4.02 41.125 14.656 1 76.25 23 VAL B N 1
ATOM 1948 C CA . VAL B 1 23 ? 2.98 40.094 14.547 1 76.25 23 VAL B CA 1
ATOM 1949 C C . VAL B 1 23 ? 3.432 39 13.594 1 76.25 23 VAL B C 1
ATOM 1951 O O . VAL B 1 23 ? 3.361 37.812 13.922 1 76.25 23 VAL B O 1
ATOM 1954 N N . MET B 1 24 ? 3.992 39.406 12.5 1 76.06 24 MET B N 1
ATOM 1955 C CA . MET B 1 24 ? 4.387 38.438 11.477 1 76.06 24 MET B CA 1
ATOM 1956 C C . MET B 1 24 ? 5.555 37.594 11.961 1 76.06 24 MET B C 1
ATOM 1958 O O . MET B 1 24 ? 5.648 36.406 11.633 1 76.06 24 MET B O 1
ATOM 1962 N N . SER B 1 25 ? 6.387 38.156 12.734 1 71.5 25 SER B N 1
ATOM 1963 C CA . SER B 1 25 ? 7.551 37.438 13.234 1 71.5 25 SER B CA 1
ATOM 1964 C C . SER B 1 25 ? 7.168 36.5 14.359 1 71.5 25 SER B C 1
ATOM 1966 O O . SER B 1 25 ? 7.785 35.438 14.516 1 71.5 25 SER B O 1
ATOM 1968 N N . ALA B 1 26 ? 6.164 36.812 15.062 1 74 26 ALA B N 1
ATOM 1969 C CA . ALA B 1 26 ? 5.777 36.031 16.234 1 74 26 ALA B CA 1
ATOM 1970 C C . ALA B 1 26 ? 4.82 34.906 15.836 1 74 26 ALA B C 1
ATOM 1972 O O . ALA B 1 26 ? 4.715 33.875 16.531 1 74 26 ALA B O 1
ATOM 1973 N N . LEU B 1 27 ? 4.215 35.062 14.656 1 79.94 27 LEU B N 1
ATOM 1974 C CA . LEU B 1 27 ? 3.201 34.094 14.234 1 79.94 27 LEU B CA 1
ATOM 1975 C C . LEU B 1 27 ? 3.848 32.844 13.641 1 79.94 27 LEU B C 1
ATOM 1977 O O . LEU B 1 27 ? 4.387 32.875 12.531 1 79.94 27 LEU B O 1
ATOM 1981 N N . ARG B 1 28 ? 3.785 31.812 14.406 1 83.31 28 ARG B N 1
ATOM 1982 C CA . ARG B 1 28 ? 4.285 30.547 13.891 1 83.31 28 ARG B CA 1
ATOM 1983 C C . ARG B 1 28 ? 3.203 29.797 13.117 1 83.31 28 ARG B C 1
ATOM 1985 O O . ARG B 1 28 ? 2.105 29.578 13.633 1 83.31 28 ARG B O 1
ATOM 1992 N N . VAL B 1 29 ? 3.547 29.484 11.898 1 88.38 29 VAL B N 1
ATOM 1993 C CA . VAL B 1 29 ? 2.619 28.766 11.023 1 88.38 29 VAL B CA 1
ATOM 1994 C C . VAL B 1 29 ? 3.207 27.422 10.641 1 88.38 29 VAL B C 1
ATOM 1996 O O . VAL B 1 29 ? 2.6 26.375 10.898 1 88.38 29 VAL B O 1
ATOM 1999 N N . SER B 1 30 ? 4.352 27.469 10.016 1 92.25 30 SER B N 1
ATOM 2000 C CA . SER B 1 30 ? 5.027 26.25 9.617 1 92.25 30 SER B CA 1
ATOM 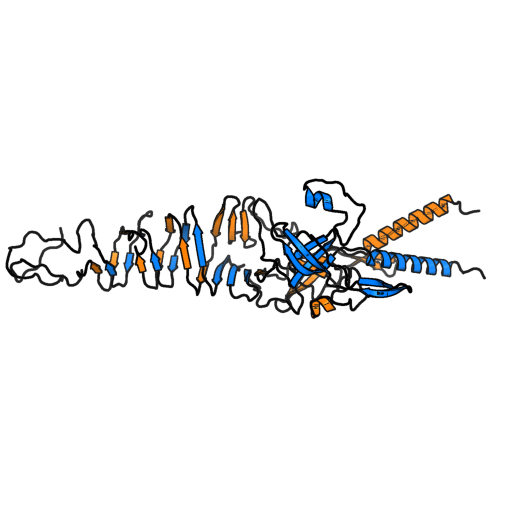2001 C C . SER B 1 30 ? 6.531 26.453 9.477 1 92.25 30 SER B C 1
ATOM 2003 O O . SER B 1 30 ? 6.984 27.578 9.25 1 92.25 30 SER B O 1
ATOM 2005 N N . MET B 1 31 ? 7.301 25.422 9.719 1 91.75 31 MET B N 1
ATOM 2006 C CA . MET B 1 31 ? 8.742 25.438 9.5 1 91.75 31 MET B CA 1
ATOM 2007 C C . MET B 1 31 ? 9.289 24.031 9.328 1 91.75 31 MET B C 1
ATOM 2009 O O . MET B 1 31 ? 8.656 23.062 9.734 1 91.75 31 MET B O 1
ATOM 2013 N N . PRO B 1 32 ? 10.438 23.875 8.602 1 93.94 32 PRO B N 1
ATOM 2014 C CA . PRO B 1 32 ? 11.055 22.547 8.531 1 93.94 32 PRO B CA 1
ATOM 2015 C C . PRO B 1 32 ? 11.625 22.094 9.867 1 93.94 32 PRO B C 1
ATOM 2017 O O . PRO B 1 32 ? 11.953 22.922 10.719 1 93.94 32 PRO B O 1
ATOM 2020 N N . GLY B 1 33 ? 11.609 20.844 10.094 1 95.5 33 GLY B N 1
ATOM 2021 C CA . GLY B 1 33 ? 12.18 20.219 11.281 1 95.5 33 GLY B CA 1
ATOM 2022 C C . GLY B 1 33 ? 12.922 18.938 10.977 1 95.5 33 GLY B C 1
ATOM 2023 O O . GLY B 1 33 ? 12.891 18.438 9.844 1 95.5 33 GLY B O 1
ATOM 2024 N N . ILE B 1 34 ? 13.641 18.5 11.945 1 95.75 34 ILE B N 1
ATOM 2025 C CA . ILE B 1 34 ? 14.359 17.219 11.875 1 95.75 34 ILE B CA 1
ATOM 2026 C C . ILE B 1 34 ? 13.898 16.312 13.008 1 95.75 34 ILE B C 1
ATOM 2028 O O . ILE B 1 34 ? 13.977 16.688 14.188 1 95.75 34 ILE B O 1
ATOM 2032 N N . VAL B 1 35 ? 13.43 15.164 12.656 1 97.06 35 VAL B N 1
ATOM 2033 C CA . VAL B 1 35 ? 12.977 14.195 13.656 1 97.06 35 VAL B CA 1
ATOM 2034 C C . VAL B 1 35 ? 14.164 13.695 14.469 1 97.06 35 VAL B C 1
ATOM 2036 O O . VAL B 1 35 ? 15.18 13.273 13.906 1 97.06 35 VAL B O 1
ATOM 2039 N N . GLN B 1 36 ? 14.016 13.727 15.781 1 97.38 36 GLN B N 1
ATOM 2040 C CA . GLN B 1 36 ? 15.039 13.203 16.688 1 97.38 36 GLN B CA 1
ATOM 2041 C C . GLN B 1 36 ? 14.688 11.797 17.156 1 97.38 36 GLN B C 1
ATOM 2043 O O . GLN B 1 36 ? 15.578 10.977 17.391 1 97.38 36 GLN B O 1
ATOM 2048 N N . SER B 1 37 ? 13.516 11.555 17.375 1 97.25 37 SER B N 1
ATOM 2049 C CA . SER B 1 37 ? 13.008 10.234 17.734 1 97.25 37 SER B CA 1
ATOM 2050 C C . SER B 1 37 ? 11.531 10.102 17.391 1 97.25 37 SER B C 1
ATOM 2052 O O . SER B 1 37 ? 10.82 11.102 17.266 1 97.25 37 SER B O 1
ATOM 2054 N N . PHE B 1 38 ? 11.148 8.867 17.141 1 97.44 38 PHE B N 1
ATOM 2055 C CA . PHE B 1 38 ? 9.758 8.531 16.859 1 97.44 38 PHE B CA 1
ATOM 2056 C C . PHE B 1 38 ? 9.266 7.445 17.812 1 97.44 38 PHE B C 1
ATOM 2058 O O . PHE B 1 38 ? 9.93 6.418 17.984 1 97.44 38 PHE B O 1
ATOM 2065 N N . ASP B 1 39 ? 8.125 7.707 18.422 1 96.12 39 ASP B N 1
ATOM 2066 C CA . ASP B 1 39 ? 7.457 6.727 19.266 1 96.12 39 ASP B CA 1
ATOM 2067 C C . ASP B 1 39 ? 6.238 6.137 18.562 1 96.12 39 ASP B C 1
ATOM 2069 O O . ASP B 1 39 ? 5.195 6.789 18.469 1 96.12 39 ASP B O 1
ATOM 2073 N N . PRO B 1 40 ? 6.352 4.891 18.172 1 94.5 40 PRO B N 1
ATOM 2074 C CA . PRO B 1 40 ? 5.238 4.297 17.422 1 94.5 40 PRO B CA 1
ATOM 2075 C C . PRO B 1 40 ? 4.031 3.996 18.312 1 94.5 40 PRO B C 1
ATOM 2077 O O . PRO B 1 40 ? 2.93 3.771 17.812 1 94.5 40 PRO B O 1
ATOM 2080 N N . ASP B 1 41 ? 4.164 3.93 19.578 1 95.19 41 ASP B N 1
ATOM 2081 C CA . ASP B 1 41 ? 3.053 3.643 20.484 1 95.19 41 ASP B CA 1
ATOM 2082 C C . ASP B 1 41 ? 2.152 4.867 20.656 1 95.19 41 ASP B C 1
ATOM 2084 O O . ASP B 1 41 ? 0.927 4.754 20.594 1 95.19 41 ASP B O 1
ATOM 2088 N N . THR B 1 42 ? 2.748 6.012 20.859 1 95 42 THR B N 1
ATOM 2089 C CA . THR B 1 42 ? 1.962 7.23 21.031 1 95 42 THR B CA 1
ATOM 2090 C C . THR B 1 42 ? 1.79 7.945 19.688 1 95 42 THR B C 1
ATOM 2092 O O . THR B 1 42 ? 1.033 8.914 19.594 1 95 42 THR B O 1
ATOM 2095 N N . VAL B 1 43 ? 2.426 7.512 18.656 1 95.81 43 VAL B N 1
ATOM 2096 C CA . VAL B 1 43 ? 2.408 8.07 17.312 1 95.81 43 VAL B CA 1
ATOM 2097 C C . VAL B 1 43 ? 2.846 9.531 17.359 1 95.81 43 VAL B C 1
ATOM 2099 O O . VAL B 1 43 ? 2.178 10.406 16.797 1 95.81 43 VAL B O 1
ATOM 2102 N N . THR B 1 44 ? 3.926 9.805 18.094 1 96.56 44 THR B N 1
ATOM 2103 C CA . THR B 1 44 ? 4.484 11.141 18.219 1 96.56 44 THR B CA 1
ATOM 2104 C C . THR B 1 44 ? 5.984 11.133 17.938 1 96.56 44 THR B C 1
ATOM 2106 O O . THR B 1 44 ? 6.629 10.086 18.016 1 96.56 44 THR B O 1
ATOM 2109 N N . ALA B 1 45 ? 6.492 12.258 17.578 1 96.88 45 ALA B N 1
ATOM 2110 C CA . ALA B 1 45 ? 7.918 12.445 17.344 1 96.88 45 ALA B CA 1
ATOM 2111 C C . ALA B 1 45 ? 8.484 13.57 18.203 1 96.88 45 ALA B C 1
ATOM 2113 O O . ALA B 1 45 ? 7.738 14.43 18.672 1 96.88 45 ALA B O 1
ATOM 2114 N N . VAL B 1 46 ? 9.727 13.461 18.516 1 97.38 46 VAL B N 1
ATOM 2115 C CA . VAL B 1 46 ? 10.516 14.602 18.969 1 97.38 46 VAL B CA 1
ATOM 2116 C C . VAL B 1 46 ? 11.18 15.289 17.766 1 97.38 46 VAL B C 1
ATOM 2118 O O . VAL B 1 46 ? 11.867 14.641 16.984 1 97.38 46 VAL B O 1
ATOM 2121 N N . VAL B 1 47 ? 10.922 16.594 17.641 1 97.19 47 VAL B N 1
ATOM 2122 C CA . VAL B 1 47 ? 11.367 17.281 16.438 1 97.19 47 VAL B CA 1
ATOM 2123 C C . VAL B 1 47 ? 12.227 18.484 16.797 1 97.19 47 VAL B C 1
ATOM 2125 O O . VAL B 1 47 ? 11.867 19.25 17.703 1 97.19 47 VAL B O 1
ATOM 2128 N N . GLN B 1 48 ? 13.344 18.609 16.156 1 95.62 48 GLN B N 1
ATOM 2129 C CA . GLN B 1 48 ? 14.156 19.812 16.203 1 95.62 48 GLN B CA 1
ATOM 2130 C C . GLN B 1 48 ? 13.805 20.766 15.07 1 95.62 48 GLN B C 1
ATOM 2132 O O . GLN B 1 48 ? 14.016 20.438 13.898 1 95.62 48 GLN B O 1
ATOM 2137 N N . PRO B 1 49 ? 13.227 21.953 15.453 1 93.81 49 PRO B N 1
ATOM 2138 C CA . PRO B 1 49 ? 13.055 22.953 14.383 1 93.81 49 PRO B CA 1
ATOM 2139 C C . PRO B 1 49 ? 14.352 23.25 13.648 1 93.81 49 PRO B C 1
ATOM 2141 O O . PRO B 1 49 ? 15.406 23.406 14.281 1 93.81 49 PRO B O 1
ATOM 2144 N N . ALA B 1 50 ? 14.297 23.359 12.344 1 92.12 50 ALA B N 1
ATOM 2145 C CA . ALA B 1 50 ? 15.508 23.422 11.531 1 92.12 50 ALA B CA 1
ATOM 2146 C C . ALA B 1 50 ? 15.891 24.859 11.219 1 92.12 50 ALA B C 1
ATOM 2148 O O . ALA B 1 50 ? 16.859 25.109 10.492 1 92.12 50 ALA B O 1
ATOM 2149 N N . ILE B 1 51 ? 15.164 25.828 11.609 1 87.69 51 ILE B N 1
ATOM 2150 C CA . ILE B 1 51 ? 15.461 27.25 11.43 1 87.69 51 ILE B CA 1
ATOM 2151 C C . ILE B 1 51 ? 15.648 27.922 12.797 1 87.69 51 ILE B C 1
ATOM 2153 O O . ILE B 1 51 ? 14.789 27.797 13.672 1 87.69 51 ILE B O 1
ATOM 2157 N N . LYS B 1 52 ? 16.766 28.609 13.023 1 82.94 52 LYS B N 1
ATOM 2158 C CA . LYS B 1 52 ? 17.078 29.25 14.289 1 82.94 52 LYS B CA 1
ATOM 2159 C C . LYS B 1 52 ? 16.188 30.469 14.523 1 82.94 52 LYS B C 1
ATOM 2161 O O . LYS B 1 52 ? 15.727 31.109 13.57 1 82.94 52 LYS B O 1
ATOM 2166 N N . GLY B 1 53 ? 15.82 30.625 15.781 1 75.12 53 GLY B N 1
ATOM 2167 C CA . GLY B 1 53 ? 15.109 31.828 16.156 1 75.12 53 GLY B CA 1
ATOM 2168 C C . GLY B 1 53 ? 16.031 32.938 16.625 1 75.12 53 GLY B C 1
ATOM 2169 O O . GLY B 1 53 ? 17.234 32.75 16.703 1 75.12 53 GLY B O 1
ATOM 2170 N N . TYR B 1 54 ? 15.422 34.219 16.562 1 68.38 54 TYR B N 1
ATOM 2171 C CA . TYR B 1 54 ? 16.188 35.344 17.094 1 68.38 54 TYR B CA 1
ATOM 2172 C C . TYR B 1 54 ? 15.695 35.75 18.469 1 68.38 54 TYR B C 1
ATOM 2174 O O . TYR B 1 54 ? 14.484 35.781 18.719 1 68.38 54 TYR B O 1
ATOM 2182 N N . GLU B 1 55 ? 16.484 35.594 19.438 1 65.12 55 GLU B N 1
ATOM 2183 C CA . GLU B 1 55 ? 16.141 36.094 20.766 1 65.12 55 GLU B CA 1
ATOM 2184 C C . GLU B 1 55 ? 17.062 37.25 21.188 1 65.12 55 GLU B C 1
ATOM 2186 O O . GLU B 1 55 ? 18.266 37.188 20.938 1 65.12 55 GLU B O 1
ATOM 2191 N N . PRO B 1 56 ? 16.312 38.375 21.562 1 63.62 56 PRO B N 1
ATOM 2192 C CA . PRO B 1 56 ? 17.172 39.469 22.031 1 63.62 56 PRO B CA 1
ATOM 2193 C C . PRO B 1 56 ? 18.031 39.062 23.219 1 63.62 56 PRO B C 1
ATOM 2195 O O . PRO B 1 56 ? 17.578 38.312 24.094 1 63.62 56 PRO B O 1
ATOM 2198 N N . ASP B 1 57 ? 19.281 39.25 23.141 1 60.5 57 ASP B N 1
ATOM 2199 C CA . ASP B 1 57 ? 20.156 39.062 24.297 1 60.5 57 ASP B CA 1
ATOM 2200 C C . ASP B 1 57 ? 19.953 40.156 25.328 1 60.5 57 ASP B C 1
ATOM 2202 O O . ASP B 1 57 ? 19.047 41 25.188 1 60.5 57 ASP B O 1
ATOM 2206 N N . SER B 1 58 ? 20.578 39.938 26.531 1 63.12 58 SER B N 1
ATOM 2207 C CA . SER B 1 58 ? 20.484 40.875 27.656 1 63.12 58 SER B CA 1
ATOM 2208 C C . SER B 1 58 ? 20.766 42.312 27.219 1 63.12 58 SER B C 1
ATOM 2210 O O . SER B 1 58 ? 20.266 43.25 27.828 1 63.12 58 SER B O 1
ATOM 2212 N N . ASN B 1 59 ? 21.453 42.469 26.109 1 64.69 59 ASN B N 1
ATOM 2213 C CA . ASN B 1 59 ? 21.828 43.812 25.641 1 64.69 59 ASN B CA 1
ATOM 2214 C C . ASN B 1 59 ? 20.906 44.25 24.516 1 64.69 59 ASN B C 1
ATOM 2216 O O . ASN B 1 59 ? 21.141 45.312 23.891 1 64.69 59 ASN B O 1
ATOM 2220 N N . GLY B 1 60 ? 19.859 43.531 24.219 1 62.72 60 GLY B N 1
ATOM 2221 C CA . GLY B 1 60 ? 18.891 43.938 23.219 1 62.72 60 GLY B CA 1
ATOM 2222 C C . GLY B 1 60 ? 19.281 43.531 21.812 1 62.72 60 GLY B C 1
ATOM 2223 O O . GLY B 1 60 ? 18.656 43.938 20.844 1 62.72 60 GLY B O 1
ATOM 2224 N N . VAL B 1 61 ? 20.547 42.906 21.75 1 65.75 61 VAL B N 1
ATOM 2225 C CA . VAL B 1 61 ? 21.031 42.5 20.438 1 65.75 61 VAL B CA 1
ATOM 2226 C C . VAL B 1 61 ? 20.422 41.156 20.078 1 65.75 61 VAL B C 1
ATOM 2228 O O . VAL B 1 61 ? 20.5 40.188 20.875 1 65.75 61 VAL B O 1
ATOM 2231 N N . SER B 1 62 ? 19.75 41.031 18.938 1 68.94 62 SER B N 1
ATOM 2232 C CA . SER B 1 62 ? 19.125 39.812 18.453 1 68.94 62 SER B CA 1
ATOM 2233 C C . SER B 1 62 ? 20.156 38.719 18.172 1 68.94 62 SER B C 1
ATOM 2235 O O . SER B 1 62 ? 21.109 38.938 17.422 1 68.94 62 SER B O 1
ATOM 2237 N N . GLN B 1 63 ? 20.297 37.688 19.141 1 72.5 63 GLN B N 1
ATOM 2238 C CA . GLN B 1 63 ? 21.203 36.562 18.906 1 72.5 63 GLN B CA 1
ATOM 2239 C C . GLN B 1 63 ? 20.438 35.375 18.359 1 72.5 63 GLN B C 1
ATOM 2241 O O . GLN B 1 63 ? 19.312 35.094 18.797 1 72.5 63 GLN B O 1
ATOM 2246 N N . SER B 1 64 ? 21.062 34.781 17.328 1 77.88 64 SER B N 1
ATOM 2247 C CA . SER B 1 64 ? 20.531 33.562 16.734 1 77.88 64 SER B CA 1
ATOM 2248 C C . SER B 1 64 ? 20.609 32.375 17.703 1 77.88 64 SER B C 1
ATOM 2250 O O . SER B 1 64 ? 21.672 32.125 18.297 1 77.88 64 SER B O 1
ATOM 2252 N N . THR B 1 65 ? 19.438 31.812 18.109 1 80.38 65 THR B N 1
ATOM 2253 C CA . THR B 1 65 ? 19.438 30.688 19.016 1 80.38 65 THR B CA 1
ATOM 2254 C C . THR B 1 65 ? 18.609 29.531 18.453 1 80.38 65 THR B C 1
ATOM 2256 O O . THR B 1 65 ? 17.625 29.75 17.75 1 80.38 65 THR B O 1
ATOM 2259 N N . THR B 1 66 ? 19.188 28.297 18.734 1 84.06 66 THR B N 1
ATOM 2260 C CA . THR B 1 66 ? 18.453 27.109 18.359 1 84.06 66 THR B CA 1
ATOM 2261 C C . THR B 1 66 ? 17.156 26.984 19.156 1 84.06 66 THR B C 1
ATOM 2263 O O . THR B 1 66 ? 17.172 27.188 20.375 1 84.06 66 THR B O 1
ATOM 2266 N N . LEU B 1 67 ? 16.094 26.75 18.453 1 87.5 67 LEU B N 1
ATOM 2267 C CA . LEU B 1 67 ? 14.82 26.562 19.156 1 87.5 67 LEU B CA 1
ATOM 2268 C C . LEU B 1 67 ? 14.828 25.25 19.938 1 87.5 67 LEU B C 1
ATOM 2270 O O . LEU B 1 67 ? 15.547 24.312 19.578 1 87.5 67 LEU B O 1
ATOM 2274 N N . PRO B 1 68 ? 14.086 25.203 21.047 1 90.56 68 PRO B N 1
ATOM 2275 C CA . PRO B 1 68 ? 14.031 23.969 21.828 1 90.56 68 PRO B CA 1
ATOM 2276 C C . PRO B 1 68 ? 13.422 22.797 21.062 1 90.56 68 PRO B C 1
ATOM 2278 O O . PRO B 1 68 ? 12.742 23.016 20.062 1 90.56 68 PRO B O 1
ATOM 2281 N N . LEU B 1 69 ? 13.711 21.625 21.547 1 94.94 69 LEU B N 1
ATOM 2282 C CA . LEU B 1 69 ? 13.094 20.422 20.984 1 94.94 69 LEU B CA 1
ATOM 2283 C C . LEU B 1 69 ? 11.586 20.422 21.219 1 94.94 69 LEU B C 1
ATOM 2285 O O . LEU B 1 69 ? 11.117 20.797 22.297 1 94.94 69 LEU B O 1
ATOM 2289 N N . LEU B 1 70 ? 10.891 20.203 20.172 1 95.56 70 LEU B N 1
ATOM 2290 C CA . LEU B 1 70 ? 9.453 19.969 20.297 1 95.56 70 LEU B CA 1
ATOM 2291 C C . LEU B 1 70 ? 9.172 18.531 20.703 1 95.56 70 LEU B C 1
ATOM 2293 O O . LEU B 1 70 ? 9.57 17.594 20 1 95.56 70 LEU B O 1
ATOM 2297 N N . VAL B 1 71 ? 8.508 18.375 21.766 1 95.75 71 VAL B N 1
ATOM 2298 C CA . VAL B 1 71 ? 8.25 17.016 22.266 1 95.75 71 VAL B CA 1
ATOM 2299 C C . VAL B 1 71 ? 6.789 16.641 22.016 1 95.75 71 VAL B C 1
ATOM 2301 O O . VAL B 1 71 ? 5.93 17.531 21.891 1 95.75 71 VAL B O 1
ATOM 2304 N N . ASP B 1 72 ? 6.461 15.305 21.875 1 95 72 ASP B N 1
ATOM 2305 C CA . ASP B 1 72 ? 5.113 14.758 21.734 1 95 72 ASP B CA 1
ATOM 2306 C C . ASP B 1 72 ? 4.387 15.391 20.547 1 95 72 ASP B C 1
ATOM 2308 O O . ASP B 1 72 ? 3.213 15.75 20.641 1 95 72 ASP B O 1
ATOM 2312 N N . VAL B 1 73 ? 5.098 15.602 19.484 1 95.81 73 VAL B N 1
ATOM 2313 C CA . VAL B 1 73 ? 4.488 16.156 18.266 1 95.81 73 VAL B CA 1
ATOM 2314 C C . VAL B 1 73 ? 3.77 15.039 17.5 1 95.81 73 VAL B C 1
ATOM 2316 O O . VAL B 1 73 ? 4.406 14.117 17 1 95.81 73 VAL B O 1
ATOM 2319 N N . PRO B 1 74 ? 2.396 15.094 17.453 1 96.12 74 PRO B N 1
ATOM 2320 C CA . PRO B 1 74 ? 1.683 14.07 16.688 1 96.12 74 PRO B CA 1
ATOM 2321 C C . PRO B 1 74 ? 2.135 13.992 15.234 1 96.12 74 PRO B C 1
ATOM 2323 O O . PRO B 1 74 ? 2.195 15.016 14.547 1 96.12 74 PRO B O 1
ATOM 2326 N N . VAL B 1 75 ? 2.439 12.789 14.766 1 96.12 75 VAL B N 1
ATOM 2327 C CA . VAL B 1 75 ? 2.832 12.562 13.375 1 96.12 75 VAL B CA 1
ATOM 2328 C C . VAL B 1 75 ? 1.589 12.344 12.516 1 96.12 75 VAL B C 1
ATOM 2330 O O . VAL B 1 75 ? 0.678 11.609 12.906 1 96.12 75 VAL B O 1
ATOM 2333 N N . VAL B 1 76 ? 1.569 12.984 11.383 1 95.62 76 VAL B N 1
ATOM 2334 C CA . VAL B 1 76 ? 0.438 12.891 10.461 1 95.62 76 VAL B CA 1
ATOM 2335 C C . VAL B 1 76 ? 0.751 11.883 9.359 1 95.62 76 VAL B C 1
ATOM 2337 O O . VAL B 1 76 ? 1.649 12.102 8.547 1 95.62 76 VAL B O 1
ATOM 2340 N N . PHE B 1 77 ? 0.075 10.781 9.336 1 95.44 77 PHE B N 1
ATOM 2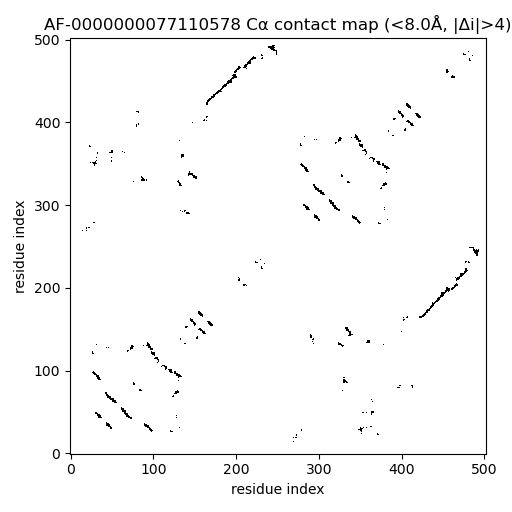341 C CA . PHE B 1 77 ? 0.106 9.812 8.25 1 95.44 77 PHE B CA 1
ATOM 2342 C C . PHE B 1 77 ? -1.144 9.922 7.387 1 95.44 77 PHE B C 1
ATOM 2344 O O . PHE B 1 77 ? -2.252 10.07 7.902 1 95.44 77 PHE B O 1
ATOM 2351 N N . PRO B 1 78 ? -0.946 9.883 6.02 1 94.56 78 PRO B N 1
ATOM 2352 C CA . PRO B 1 78 ? -2.168 9.805 5.215 1 94.56 78 PRO B CA 1
ATOM 2353 C C . PRO B 1 78 ? -3.055 8.625 5.605 1 94.56 78 PRO B C 1
ATOM 2355 O O . PRO B 1 78 ? -2.564 7.5 5.746 1 94.56 78 PRO B O 1
ATOM 2358 N N . ARG B 1 79 ? -4.371 8.922 5.789 1 95.38 79 ARG B N 1
ATOM 2359 C CA . ARG B 1 79 ? -5.242 7.855 6.281 1 95.38 79 ARG B CA 1
ATOM 2360 C C . ARG B 1 79 ? -6.707 8.203 6.055 1 95.38 79 ARG B C 1
ATOM 2362 O O . ARG B 1 79 ? -7.023 9.234 5.465 1 95.38 79 ARG B O 1
ATOM 2369 N N . GLY B 1 80 ? -7.574 7.305 6.5 1 92.75 80 GLY B N 1
ATOM 2370 C CA . GLY B 1 80 ? -9.023 7.469 6.453 1 92.75 80 GLY B CA 1
ATOM 2371 C C . GLY B 1 80 ? -9.766 6.152 6.352 1 92.75 80 GLY B C 1
ATOM 2372 O O . GLY B 1 80 ? -9.312 5.223 5.68 1 92.75 80 GLY B O 1
ATOM 2373 N N . GLY B 1 81 ? -10.953 6.113 6.988 1 94.06 81 GLY B N 1
ATOM 2374 C CA . GLY B 1 81 ? -11.93 5.047 6.824 1 94.06 81 GLY B CA 1
ATOM 2375 C C . GLY B 1 81 ? -11.383 3.68 7.191 1 94.06 81 GLY B C 1
ATOM 2376 O O . GLY B 1 81 ? -11.781 2.672 6.602 1 94.06 81 GLY B O 1
ATOM 2377 N N . GLY B 1 82 ? -10.352 3.617 8 1 94.88 82 GLY B N 1
ATOM 2378 C CA . GLY B 1 82 ? -9.859 2.338 8.492 1 94.88 82 GLY B CA 1
ATOM 2379 C C . GLY B 1 82 ? -8.57 1.898 7.828 1 94.88 82 GLY B C 1
ATOM 2380 O O . GLY B 1 82 ? -8.086 0.792 8.078 1 94.88 82 GLY B O 1
ATOM 2381 N N . CYS B 1 83 ? -7.992 2.703 6.992 1 96.38 83 CYS B N 1
ATOM 2382 C CA . CYS B 1 83 ? -6.723 2.412 6.336 1 96.38 83 CYS B CA 1
ATOM 2383 C C . CYS B 1 83 ? -5.715 3.531 6.578 1 96.38 83 CYS B C 1
ATOM 2385 O O . CYS B 1 83 ? -6.098 4.691 6.723 1 96.38 83 CYS B O 1
ATOM 2387 N N . THR B 1 84 ? -4.457 3.141 6.664 1 96.69 84 THR B N 1
ATOM 2388 C CA . THR B 1 84 ? -3.385 4.098 6.91 1 96.69 84 THR B CA 1
ATOM 2389 C C . THR B 1 84 ? -2.152 3.756 6.082 1 96.69 84 THR B C 1
ATOM 2391 O O . THR B 1 84 ? -1.845 2.58 5.871 1 96.69 84 THR B O 1
ATOM 2394 N N . LEU B 1 85 ? -1.498 4.719 5.488 1 97 85 LEU B N 1
ATOM 2395 C CA . LEU B 1 85 ? -0.145 4.605 4.953 1 97 85 LEU B CA 1
ATOM 2396 C C . LEU B 1 85 ? 0.888 5.02 5.992 1 97 85 LEU B C 1
ATOM 2398 O O . LEU B 1 85 ? 1.012 6.207 6.309 1 97 85 LEU B O 1
ATOM 2402 N N . THR B 1 86 ? 1.608 4.066 6.566 1 96.56 86 THR B N 1
ATOM 2403 C CA . THR B 1 86 ? 2.604 4.367 7.59 1 96.56 86 THR B CA 1
ATOM 2404 C C . THR B 1 86 ? 4.016 4.254 7.02 1 96.56 86 THR B C 1
ATOM 2406 O O . THR B 1 86 ? 4.234 3.568 6.02 1 96.56 86 THR B O 1
ATOM 2409 N N . PHE B 1 87 ? 4.934 4.93 7.645 1 96.5 87 PHE B N 1
ATOM 2410 C CA . PHE B 1 87 ? 6.344 4.934 7.285 1 96.5 87 PHE B CA 1
ATOM 2411 C C . PHE B 1 87 ? 7.215 4.633 8.5 1 96.5 87 PHE B C 1
ATOM 2413 O O . PHE B 1 87 ? 6.832 4.926 9.633 1 96.5 87 PHE B O 1
ATOM 2420 N N . PRO B 1 88 ? 8.297 3.973 8.266 1 95.88 88 PRO B N 1
ATOM 2421 C CA . PRO B 1 88 ? 9.227 3.732 9.375 1 95.88 88 PRO B CA 1
ATOM 2422 C C . PRO B 1 88 ? 10.023 4.977 9.758 1 95.88 88 PRO B C 1
ATOM 2424 O O . PRO B 1 88 ? 11.25 5 9.609 1 95.88 88 PRO B O 1
ATOM 2427 N N . VAL B 1 89 ? 9.312 5.973 10.328 1 96.56 89 VAL B N 1
ATOM 2428 C CA . VAL B 1 89 ? 9.906 7.242 10.719 1 96.56 89 VAL B CA 1
ATOM 2429 C C . VAL B 1 89 ? 11.07 6.992 11.68 1 96.56 89 VAL B C 1
ATOM 2431 O O . VAL B 1 89 ? 10.969 6.16 12.578 1 96.56 89 VAL B O 1
ATOM 2434 N N . LYS B 1 90 ? 12.109 7.711 11.469 1 95.44 90 LYS B N 1
ATOM 2435 C CA . LYS B 1 90 ? 13.297 7.52 12.305 1 95.44 90 LYS B CA 1
ATOM 2436 C C . LYS B 1 90 ? 14.055 8.828 12.484 1 95.44 90 LYS B C 1
ATOM 2438 O O . LYS B 1 90 ? 13.766 9.82 11.812 1 95.44 90 LYS B O 1
ATOM 2443 N N . ALA B 1 91 ? 15.016 8.75 13.43 1 97.19 91 ALA B N 1
ATOM 2444 C CA . ALA B 1 91 ? 15.859 9.922 13.672 1 97.19 91 ALA B CA 1
ATOM 2445 C C . ALA B 1 91 ? 16.578 10.344 12.391 1 97.19 91 ALA B C 1
ATOM 2447 O O . ALA B 1 91 ? 17.109 9.508 11.656 1 97.19 91 ALA B O 1
ATOM 2448 N N . GLY B 1 92 ? 16.578 11.695 12.125 1 95.62 92 GLY B N 1
ATOM 2449 C CA . GLY B 1 92 ? 17.234 12.227 10.945 1 95.62 92 GLY B CA 1
ATOM 2450 C C . GLY B 1 92 ? 16.281 12.57 9.828 1 95.62 92 GLY B C 1
ATOM 2451 O O . GLY B 1 92 ? 16.609 13.336 8.914 1 95.62 92 GLY B O 1
ATOM 2452 N N . ASP B 1 93 ? 15.133 11.953 9.812 1 96.06 93 ASP B N 1
ATOM 2453 C CA . ASP B 1 93 ? 14.133 12.305 8.805 1 96.06 93 ASP B CA 1
ATOM 2454 C C . ASP B 1 93 ? 13.781 13.781 8.875 1 96.06 93 ASP B C 1
ATOM 2456 O O . ASP B 1 93 ? 13.672 14.352 9.961 1 96.06 93 ASP B O 1
ATOM 2460 N N . GLU B 1 94 ? 13.648 14.391 7.723 1 95.5 94 GLU B N 1
ATOM 2461 C CA . GLU B 1 94 ? 13.195 15.781 7.664 1 95.5 94 GLU B CA 1
ATOM 2462 C C . GLU B 1 94 ? 11.68 15.859 7.566 1 95.5 94 GLU B C 1
ATOM 2464 O O . GLU B 1 94 ? 11.047 15 6.938 1 95.5 94 GLU B O 1
ATOM 2469 N N . CYS B 1 95 ? 11.094 16.891 8.258 1 95.62 95 CYS B N 1
ATOM 2470 C CA . CYS B 1 95 ? 9.641 16.984 8.328 1 95.62 95 CYS B CA 1
ATOM 2471 C C . CYS B 1 95 ? 9.188 18.453 8.273 1 95.62 95 CYS B C 1
ATOM 2473 O O . CYS B 1 95 ? 10.016 19.359 8.336 1 95.62 95 CYS B O 1
ATOM 2475 N N . LEU B 1 96 ? 7.914 18.594 7.848 1 94.81 96 LEU B N 1
ATOM 2476 C CA . LEU B 1 96 ? 7.207 19.859 7.961 1 94.81 96 LEU B CA 1
ATOM 2477 C C . LEU B 1 96 ? 6.438 19.938 9.273 1 94.81 96 LEU B C 1
ATOM 2479 O O . LEU B 1 96 ? 5.586 19.094 9.547 1 94.81 96 LEU B O 1
ATOM 2483 N N . VAL B 1 97 ? 6.812 20.922 10.062 1 95.38 97 VAL B N 1
ATOM 2484 C CA . VAL B 1 97 ? 6.086 21.188 11.305 1 95.38 97 VAL B CA 1
ATOM 2485 C C . VAL B 1 97 ? 5.008 22.234 11.055 1 95.38 97 VAL B C 1
ATOM 2487 O O . VAL B 1 97 ? 5.293 23.328 10.531 1 95.38 97 VAL B O 1
ATOM 2490 N N . ILE B 1 98 ? 3.779 21.922 11.367 1 95.44 98 ILE B N 1
ATOM 2491 C CA . ILE B 1 98 ? 2.662 22.844 11.258 1 95.44 98 ILE B CA 1
ATOM 2492 C C . ILE B 1 98 ? 2.129 23.188 12.648 1 95.44 98 ILE B C 1
ATOM 2494 O O . ILE B 1 98 ? 1.728 22.297 13.398 1 95.44 98 ILE B O 1
ATOM 2498 N N . PHE B 1 99 ? 2.084 24.484 12.938 1 94 99 PHE B N 1
ATOM 2499 C CA . PHE B 1 99 ? 1.641 24.906 14.258 1 94 99 PHE B CA 1
ATOM 2500 C C . PHE B 1 99 ? 0.138 25.156 14.266 1 94 99 PHE B C 1
ATOM 2502 O O . PHE B 1 99 ? -0.405 25.734 13.32 1 94 99 PHE B O 1
ATOM 2509 N N . ALA B 1 100 ? -0.491 24.672 15.289 1 93.75 100 ALA B N 1
ATOM 2510 C CA . ALA B 1 100 ? -1.933 24.859 15.438 1 93.75 100 ALA B CA 1
ATOM 2511 C C . ALA B 1 100 ? -2.254 26.25 15.945 1 93.75 100 ALA B C 1
ATOM 2513 O O . ALA B 1 100 ? -1.451 26.859 16.656 1 93.75 100 ALA B O 1
ATOM 2514 N N . ASP B 1 101 ? -3.447 26.688 15.633 1 91.56 101 ASP B N 1
ATOM 2515 C CA . ASP B 1 101 ? -3.906 28.016 16.031 1 91.56 101 ASP B CA 1
ATOM 2516 C C . ASP B 1 101 ? -4.055 28.109 17.547 1 91.56 101 ASP B C 1
ATOM 2518 O O . ASP B 1 101 ? -3.836 29.188 18.125 1 91.56 101 ASP B O 1
ATOM 2522 N N . ARG B 1 102 ? -4.473 27.094 18.141 1 91.12 102 ARG B N 1
ATOM 2523 C CA . ARG B 1 102 ? -4.754 27.031 19.562 1 91.12 102 ARG B CA 1
ATOM 2524 C C . ARG B 1 102 ? -4.156 25.781 20.203 1 91.12 102 ARG B C 1
ATOM 2526 O O . ARG B 1 102 ? -3.668 24.906 19.5 1 91.12 102 ARG B O 1
ATOM 2533 N N . CYS B 1 103 ? -4.207 25.844 21.562 1 91.81 103 CYS B N 1
ATOM 2534 C CA . CYS B 1 103 ? -3.705 24.703 22.328 1 91.81 103 CYS B CA 1
ATOM 2535 C C . CYS B 1 103 ? -4.441 23.422 21.953 1 91.81 103 CYS B C 1
ATOM 2537 O O . CYS B 1 103 ? -5.672 23.391 21.984 1 91.81 103 CYS B O 1
ATOM 2539 N N . ILE B 1 104 ? -3.652 22.312 21.641 1 93.25 104 ILE B N 1
ATOM 2540 C CA . ILE B 1 104 ? -4.273 21.078 21.188 1 93.25 104 ILE B CA 1
ATOM 2541 C C . ILE B 1 104 ? -4.168 20.016 22.266 1 93.25 104 ILE B C 1
ATOM 2543 O O . ILE B 1 104 ? -4.543 18.859 22.031 1 93.25 104 ILE B O 1
ATOM 2547 N N . ASP B 1 105 ? -3.734 20.281 23.438 1 93.81 105 ASP B N 1
ATOM 2548 C CA . ASP B 1 105 ? -3.406 19.297 24.469 1 93.81 105 ASP B CA 1
ATOM 2549 C C . ASP B 1 105 ? -4.598 18.375 24.75 1 93.81 105 ASP B C 1
ATOM 2551 O O . ASP B 1 105 ? -4.461 17.156 24.734 1 93.81 105 ASP B O 1
ATOM 2555 N N . PHE B 1 106 ? -5.758 18.938 25 1 93.5 106 PHE B N 1
ATOM 2556 C CA . PHE B 1 106 ? -6.922 18.141 25.344 1 93.5 106 PHE B CA 1
ATOM 2557 C C . PHE B 1 106 ? -7.414 17.328 24.156 1 93.5 106 PHE B C 1
ATOM 2559 O O . PHE B 1 106 ? -7.852 16.188 24.297 1 93.5 106 PHE B O 1
ATOM 2566 N N . TRP B 1 107 ? -7.426 17.906 23 1 93.56 107 TRP B N 1
ATOM 2567 C CA . TRP B 1 107 ? -7.785 17.125 21.828 1 93.56 107 TRP B CA 1
ATOM 2568 C C . TRP B 1 107 ? -6.855 15.922 21.672 1 93.56 107 TRP B C 1
ATOM 2570 O O . TRP B 1 107 ? -7.309 14.805 21.406 1 93.56 107 TRP B O 1
ATOM 2580 N N . TRP B 1 108 ? -5.547 16.234 21.734 1 94.56 108 TRP B N 1
ATOM 2581 C CA . TRP B 1 108 ? -4.551 15.172 21.578 1 94.56 108 TRP B CA 1
ATOM 2582 C C . TRP B 1 108 ? -4.781 14.047 22.578 1 94.56 108 TRP B C 1
ATOM 2584 O O . TRP B 1 108 ? -4.719 12.867 22.234 1 94.56 108 TRP B O 1
ATOM 2594 N N . GLN B 1 109 ? -5.066 14.414 23.812 1 93.62 109 GLN B N 1
ATOM 2595 C CA . GLN B 1 109 ? -5.227 13.43 24.875 1 93.62 109 GLN B CA 1
ATOM 2596 C C . GLN B 1 109 ? -6.543 12.672 24.734 1 93.62 109 GLN B C 1
ATOM 2598 O O . GLN B 1 109 ? -6.574 11.445 24.859 1 93.62 109 GLN B O 1
ATOM 2603 N N . ASN B 1 110 ? -7.664 13.414 24.344 1 93.81 110 ASN B N 1
ATOM 2604 C CA . ASN B 1 110 ? -8.992 12.844 24.531 1 93.81 110 ASN B CA 1
ATOM 2605 C C . ASN B 1 110 ? -9.711 12.641 23.188 1 93.81 110 ASN B C 1
ATOM 2607 O O . ASN B 1 110 ? -10.695 11.906 23.125 1 93.81 110 ASN B O 1
ATOM 2611 N N . GLY B 1 111 ? -9.281 13.234 22.188 1 92.69 111 GLY B N 1
ATOM 2612 C CA . GLY B 1 111 ? -10.047 13.258 20.953 1 92.69 111 GLY B CA 1
ATOM 2613 C C . GLY B 1 111 ? -11.328 14.062 21.062 1 92.69 111 GLY B C 1
ATOM 2614 O O . GLY B 1 111 ? -11.57 14.711 22.078 1 92.69 111 GLY B O 1
ATOM 2615 N N . GLY B 1 112 ? -12.109 14.133 19.922 1 92.69 112 GLY B N 1
ATOM 2616 C CA . GLY B 1 112 ? -13.359 14.875 19.938 1 92.69 112 GLY B CA 1
ATOM 2617 C C . GLY B 1 112 ? -13.156 16.375 20.016 1 92.69 112 GLY B C 1
ATOM 2618 O O . GLY B 1 112 ? -12.055 16.875 19.781 1 92.69 112 GLY B O 1
ATOM 2619 N N . VAL B 1 113 ? -14.242 17.047 20.25 1 93.56 113 VAL B N 1
ATOM 2620 C CA . VAL B 1 113 ? -14.195 18.5 20.406 1 93.56 113 VAL B CA 1
ATOM 2621 C C . VAL B 1 113 ? -13.828 18.859 21.828 1 93.56 113 VAL B C 1
ATOM 2623 O O . VAL B 1 113 ? -14.492 18.422 22.781 1 93.56 113 VAL B O 1
ATOM 2626 N N . GLN B 1 114 ? -12.773 19.641 21.969 1 92.69 114 GLN B N 1
ATOM 2627 C CA . GLN B 1 114 ? -12.273 19.922 23.297 1 92.69 114 GLN B CA 1
ATOM 2628 C C . GLN B 1 114 ? -12.055 21.422 23.5 1 92.69 114 GLN B C 1
ATOM 2630 O O . GLN B 1 114 ? -11.906 22.172 22.531 1 92.69 114 GLN B O 1
ATOM 2635 N N . GLU B 1 115 ? -12 21.859 24.812 1 91.38 115 GLU B N 1
ATOM 2636 C CA . GLU B 1 115 ? -11.57 23.188 25.203 1 91.38 115 GLU B CA 1
ATOM 2637 C C . GLU B 1 115 ? -10.047 23.312 25.172 1 91.38 115 GLU B C 1
ATOM 2639 O O . GLU B 1 115 ? -9.336 22.359 25.484 1 91.38 115 GLU B O 1
ATOM 2644 N N . PRO B 1 116 ? -9.688 24.516 24.703 1 89.19 116 PRO B N 1
ATOM 2645 C CA . PRO B 1 116 ? -8.25 24.719 24.906 1 89.19 116 PRO B CA 1
ATOM 2646 C C . PRO B 1 116 ? -7.871 24.859 26.375 1 89.19 116 PRO B C 1
ATOM 2648 O O . PRO B 1 116 ? -8.5 25.625 27.109 1 89.19 116 PRO B O 1
ATOM 2651 N N . VAL B 1 117 ? -6.973 24.062 26.875 1 85.38 117 VAL B N 1
ATOM 2652 C CA . VAL B 1 117 ? -6.621 24.062 28.297 1 85.38 117 VAL B CA 1
ATOM 2653 C C . VAL B 1 117 ? -5.801 25.312 28.609 1 85.38 117 VAL B C 1
ATOM 2655 O O . VAL B 1 117 ? -5.781 25.766 29.766 1 85.38 117 VAL B O 1
ATOM 2658 N N . ASP B 1 118 ? -5.098 25.812 27.656 1 86.12 118 ASP B N 1
ATOM 2659 C CA . ASP B 1 118 ? -4.258 27.016 27.766 1 86.12 118 ASP B CA 1
ATOM 2660 C C . ASP B 1 118 ? -4.555 28 26.641 1 86.12 118 ASP B C 1
ATOM 2662 O O . ASP B 1 118 ? -5.062 27.609 25.594 1 86.12 118 ASP B O 1
ATOM 2666 N N . ASP B 1 119 ? -4.203 29.281 26.922 1 84.25 119 ASP B N 1
ATOM 2667 C CA . ASP B 1 119 ? -4.492 30.328 25.953 1 84.25 119 ASP B CA 1
ATOM 2668 C C . ASP B 1 119 ? -3.371 30.453 24.922 1 84.25 119 ASP B C 1
ATOM 2670 O O . ASP B 1 119 ? -3.23 31.484 24.266 1 84.25 119 ASP B O 1
ATOM 2674 N N . ARG B 1 120 ? -2.637 29.375 24.797 1 83.88 120 ARG B N 1
ATOM 2675 C CA . ARG B 1 120 ? -1.549 29.375 23.828 1 83.88 120 ARG B CA 1
ATOM 2676 C C . ARG B 1 120 ? -2.082 29.531 22.406 1 83.88 120 ARG B C 1
ATOM 2678 O O . ARG B 1 120 ? -3.117 28.953 22.062 1 83.88 120 ARG B O 1
ATOM 2685 N N . VAL B 1 121 ? -1.457 30.375 21.641 1 85.5 121 VAL B N 1
ATOM 2686 C CA . VAL B 1 121 ? -1.766 30.594 20.234 1 85.5 121 VAL B CA 1
ATOM 2687 C C . VAL B 1 121 ? -0.491 30.453 19.406 1 85.5 121 VAL B C 1
ATOM 2689 O O . VAL B 1 121 ? 0.508 31.125 19.688 1 85.5 121 VAL B O 1
ATOM 2692 N N . HIS B 1 122 ? -0.588 29.547 18.328 1 90.19 122 HIS B N 1
ATOM 2693 C CA . HIS B 1 122 ? 0.555 29.359 17.438 1 90.19 122 HIS B CA 1
ATOM 2694 C C . HIS B 1 122 ? 1.823 29.062 18.234 1 90.19 122 HIS B C 1
ATOM 2696 O O . HIS B 1 122 ? 2.875 29.656 17.984 1 90.19 122 HIS B O 1
ATOM 2702 N N . ASP B 1 123 ? 1.667 28.266 19.219 1 89.75 123 ASP B N 1
ATOM 2703 C CA . ASP B 1 123 ? 2.734 27.969 20.172 1 89.75 123 ASP B CA 1
ATOM 2704 C C . ASP B 1 123 ? 3.572 26.781 19.703 1 89.75 123 ASP B C 1
ATOM 2706 O O . ASP B 1 123 ? 3.059 25.859 19.062 1 89.75 123 ASP B O 1
ATOM 2710 N N . LEU B 1 124 ? 4.836 26.75 20.188 1 89.56 124 LEU B N 1
ATOM 2711 C CA . LEU B 1 124 ? 5.758 25.672 19.828 1 89.56 124 LEU B CA 1
ATOM 2712 C C . LEU B 1 124 ? 5.254 24.344 20.359 1 89.56 124 LEU B C 1
ATOM 2714 O O . LEU B 1 124 ? 5.57 23.281 19.797 1 89.56 124 LEU B O 1
ATOM 2718 N N . SER B 1 125 ? 4.422 24.375 21.328 1 91.12 125 SER B N 1
ATOM 2719 C CA . SER B 1 125 ? 3.963 23.156 21.984 1 91.12 125 SER B CA 1
ATOM 2720 C C . SER B 1 125 ? 2.777 22.547 21.234 1 91.12 125 SER B C 1
ATOM 2722 O O . SER B 1 125 ? 2.357 21.422 21.531 1 91.12 125 SER B O 1
ATOM 2724 N N . ASP B 1 126 ? 2.172 23.281 20.312 1 93.75 126 ASP B N 1
ATOM 2725 C CA . ASP B 1 126 ? 0.999 22.828 19.578 1 93.75 126 ASP B CA 1
ATOM 2726 C C . ASP B 1 126 ? 1.316 22.656 18.094 1 93.75 126 ASP B C 1
ATOM 2728 O O . ASP B 1 126 ? 0.964 23.516 17.266 1 93.75 126 ASP B O 1
ATOM 2732 N N . ALA B 1 127 ? 1.962 21.562 17.797 1 95.06 127 ALA B N 1
ATOM 2733 C CA . ALA B 1 127 ? 2.465 21.344 16.438 1 95.06 127 ALA B CA 1
ATOM 2734 C C . ALA B 1 127 ? 2.098 19.938 15.945 1 95.06 127 ALA B C 1
ATOM 2736 O O . ALA B 1 127 ? 1.793 19.047 16.734 1 95.06 127 ALA B O 1
ATOM 2737 N N . PHE B 1 128 ? 2.018 19.812 14.672 1 96.44 128 PHE B N 1
ATOM 2738 C CA . PHE B 1 128 ? 1.904 18.547 13.945 1 96.44 128 PHE B CA 1
ATOM 2739 C C . PHE B 1 128 ? 3.119 18.328 13.055 1 96.44 128 PHE B C 1
ATOM 2741 O O . PHE B 1 128 ? 3.689 19.281 12.523 1 96.44 128 PHE B O 1
ATOM 2748 N N . CYS B 1 129 ? 3.463 17.078 12.953 1 95.88 129 CYS B N 1
ATOM 2749 C CA . CYS B 1 129 ? 4.641 16.703 12.188 1 95.88 129 CYS B CA 1
ATOM 2750 C C . CYS B 1 129 ? 4.242 15.953 10.914 1 95.88 129 CYS B C 1
ATOM 2752 O O . CYS B 1 129 ? 3.631 14.883 10.984 1 95.88 129 CYS B O 1
ATOM 2754 N N . ILE B 1 130 ? 4.539 16.422 9.766 1 95.25 130 ILE B N 1
ATOM 2755 C CA . ILE B 1 130 ? 4.367 15.758 8.477 1 95.25 130 ILE B CA 1
ATOM 2756 C C . ILE B 1 130 ? 5.734 15.438 7.875 1 95.25 130 ILE B C 1
ATOM 2758 O O . ILE B 1 130 ? 6.41 16.312 7.344 1 95.25 130 ILE B O 1
ATOM 2762 N N . VAL B 1 131 ? 6.113 14.211 7.945 1 94.31 131 VAL B N 1
ATOM 2763 C CA . VAL B 1 131 ? 7.379 13.805 7.352 1 94.31 131 VAL B CA 1
ATOM 2764 C C . VAL B 1 131 ? 7.273 13.844 5.828 1 94.31 131 VAL B C 1
ATOM 2766 O O . VAL B 1 131 ? 6.309 13.336 5.254 1 94.31 131 VAL B O 1
ATOM 2769 N N . GLY B 1 132 ? 8.297 14.469 5.203 1 89.88 132 GLY B N 1
ATOM 2770 C CA . GLY B 1 132 ? 8.102 14.508 3.76 1 89.88 132 GLY B CA 1
ATOM 2771 C C . GLY B 1 132 ? 9.148 15.336 3.039 1 89.88 132 GLY B C 1
ATOM 2772 O O . GLY B 1 132 ? 9.844 14.836 2.15 1 89.88 132 GLY B O 1
ATOM 2773 N N . PRO B 1 133 ? 9.273 16.578 3.439 1 88.19 133 PRO B N 1
ATOM 2774 C CA . PRO B 1 133 ? 10.219 17.422 2.699 1 88.19 133 PRO B CA 1
ATOM 2775 C C . PRO B 1 133 ? 11.648 16.891 2.77 1 88.19 133 PRO B C 1
ATOM 2777 O O . PRO B 1 133 ? 12.008 16.172 3.707 1 88.19 133 PRO B O 1
ATOM 2780 N N . GLN B 1 134 ? 12.336 17.219 1.735 1 87.88 134 GLN B N 1
ATOM 2781 C CA . GLN B 1 134 ? 13.734 16.812 1.653 1 87.88 134 GLN B CA 1
ATOM 2782 C C . GLN B 1 134 ? 14.633 17.984 1.248 1 87.88 134 GLN B C 1
ATOM 2784 O O . GLN B 1 134 ? 14.406 18.609 0.216 1 87.88 134 GLN B O 1
ATOM 2789 N N . SER B 1 135 ? 15.578 18.266 2.129 1 90.81 135 SER B N 1
ATOM 2790 C CA . SER B 1 135 ? 16.609 19.219 1.715 1 90.81 135 SER B CA 1
ATOM 2791 C C . SER B 1 135 ? 17.453 18.656 0.58 1 90.81 135 SER B C 1
ATOM 2793 O O . SER B 1 135 ? 17.422 17.453 0.315 1 90.81 135 SER B O 1
ATOM 2795 N N . GLN B 1 136 ? 18.141 19.547 -0.173 1 91.69 136 GLN B N 1
ATOM 2796 C CA . GLN B 1 136 ? 19.016 19.094 -1.248 1 91.69 136 GLN B CA 1
ATOM 2797 C C . GLN B 1 136 ? 20.031 18.078 -0.734 1 91.69 136 GLN B C 1
ATOM 2799 O O . GLN B 1 136 ? 20.422 17.156 -1.456 1 91.69 136 GLN B O 1
ATOM 2804 N N . ALA B 1 137 ? 20.391 18.172 0.533 1 90.81 137 ALA B N 1
ATOM 2805 C CA . ALA B 1 137 ? 21.375 17.297 1.14 1 90.81 137 ALA B CA 1
ATOM 2806 C C . ALA B 1 137 ? 20.812 15.906 1.389 1 90.81 137 ALA B C 1
ATOM 2808 O O . ALA B 1 137 ? 21.547 14.914 1.407 1 90.81 137 ALA B O 1
ATOM 2809 N N . GLN B 1 138 ? 19.453 15.766 1.544 1 90.19 138 GLN B N 1
ATOM 2810 C CA . GLN B 1 138 ? 18.859 14.5 1.958 1 90.19 138 GLN B CA 1
ATOM 2811 C C . GLN B 1 138 ? 17.859 14 0.919 1 90.19 138 GLN B C 1
ATOM 2813 O O . GLN B 1 138 ? 17.016 13.148 1.217 1 90.19 138 GLN B O 1
ATOM 2818 N N . LYS B 1 139 ? 17.891 14.547 -0.249 1 91 139 LYS B N 1
ATOM 2819 C CA . LYS B 1 139 ? 16.891 14.211 -1.251 1 91 139 LYS B CA 1
ATOM 2820 C C . LYS B 1 139 ? 17.156 12.852 -1.876 1 91 139 LYS B C 1
ATOM 2822 O O . LYS B 1 139 ? 18.312 12.438 -1.995 1 91 139 LYS B O 1
ATOM 2827 N N . ILE B 1 140 ? 16.078 12.148 -2.203 1 93.5 140 ILE B N 1
ATOM 2828 C CA . ILE B 1 140 ? 16.203 10.875 -2.898 1 93.5 140 ILE B CA 1
ATOM 2829 C C . ILE B 1 140 ? 16.422 11.117 -4.391 1 93.5 140 ILE B C 1
ATOM 2831 O O . ILE B 1 140 ? 16.344 12.258 -4.855 1 93.5 140 ILE B O 1
ATOM 2835 N N . SER B 1 141 ? 16.75 10.086 -5.125 1 94.06 141 SER B N 1
ATOM 2836 C CA . SER B 1 141 ? 16.984 10.141 -6.566 1 94.06 141 SER B CA 1
ATOM 2837 C C . SER B 1 141 ? 16.172 9.07 -7.293 1 94.06 141 SER B C 1
ATOM 2839 O O . SER B 1 141 ? 15.555 8.211 -6.656 1 94.06 141 SER B O 1
ATOM 2841 N N . GLY B 1 142 ? 16.109 9.25 -8.648 1 94.88 142 GLY B N 1
ATOM 2842 C CA . GLY B 1 142 ? 15.469 8.234 -9.469 1 94.88 142 GLY B CA 1
ATOM 2843 C C . GLY B 1 142 ? 13.953 8.219 -9.336 1 94.88 142 GLY B C 1
ATOM 2844 O O . GLY B 1 142 ? 13.336 7.148 -9.336 1 94.88 142 GLY B O 1
ATOM 2845 N N . ILE B 1 143 ? 13.391 9.367 -9.078 1 94.5 143 ILE B N 1
ATOM 2846 C CA . ILE B 1 143 ? 11.938 9.438 -8.969 1 94.5 143 ILE B CA 1
ATOM 2847 C C . ILE B 1 143 ? 11.305 9.234 -10.344 1 94.5 143 ILE B C 1
ATOM 2849 O O . ILE B 1 143 ? 11.664 9.914 -11.312 1 94.5 143 ILE B O 1
ATOM 2853 N N . SER B 1 144 ? 10.43 8.25 -10.414 1 95.25 144 SER B N 1
ATOM 2854 C CA . SER B 1 144 ? 9.719 8.016 -11.664 1 95.25 144 SER B CA 1
ATOM 2855 C C . SER B 1 144 ? 8.812 9.188 -12.023 1 95.25 144 SER B C 1
ATOM 2857 O O . SER B 1 144 ? 8.102 9.711 -11.164 1 95.25 144 SER B O 1
ATOM 2859 N N . THR B 1 145 ? 8.805 9.609 -13.258 1 95.31 145 THR B N 1
ATOM 2860 C CA . THR B 1 145 ? 7.93 10.68 -13.711 1 95.31 145 THR B CA 1
ATOM 2861 C C . THR B 1 145 ? 6.711 10.117 -14.438 1 95.31 145 THR B C 1
ATOM 2863 O O . THR B 1 145 ? 5.938 10.859 -15.039 1 95.31 145 THR B O 1
ATOM 2866 N N . SER B 1 146 ? 6.516 8.805 -14.352 1 96 146 SER B N 1
ATOM 2867 C CA . SER B 1 146 ? 5.41 8.203 -15.094 1 96 146 SER B CA 1
ATOM 2868 C C . SER B 1 146 ? 4.625 7.23 -14.219 1 96 146 SER B C 1
ATOM 2870 O O . SER B 1 146 ? 3.662 6.613 -14.672 1 96 146 SER B O 1
ATOM 2872 N N . ALA B 1 147 ? 5.023 7.055 -13 1 96.62 147 ALA B N 1
ATOM 2873 C CA . ALA B 1 147 ? 4.359 6.086 -12.125 1 96.62 147 ALA B CA 1
ATOM 2874 C C . ALA B 1 147 ? 4.387 6.547 -10.672 1 96.62 147 ALA B C 1
ATOM 2876 O O . ALA B 1 147 ? 5.297 7.273 -10.266 1 96.62 147 ALA B O 1
ATOM 2877 N N . ALA B 1 148 ? 3.361 6.199 -9.945 1 96.31 148 ALA B N 1
ATOM 2878 C CA . ALA B 1 148 ? 3.408 6.258 -8.484 1 96.31 148 ALA B CA 1
ATOM 2879 C C . ALA B 1 148 ? 4.129 5.039 -7.91 1 96.31 148 ALA B C 1
ATOM 2881 O O . ALA B 1 148 ? 3.932 3.916 -8.375 1 96.31 148 ALA B O 1
ATOM 2882 N N . GLN B 1 149 ? 4.996 5.289 -6.926 1 97.31 149 GLN B N 1
ATOM 2883 C CA . GLN B 1 149 ? 5.738 4.195 -6.309 1 97.31 149 GLN B CA 1
ATOM 2884 C C . GLN B 1 149 ? 5.688 4.285 -4.785 1 97.31 149 GLN B C 1
ATOM 2886 O O . GLN B 1 149 ? 5.879 5.359 -4.215 1 97.31 149 GLN B O 1
ATOM 2891 N N . LEU B 1 150 ? 5.238 3.252 -4.129 1 97.81 150 LEU B N 1
ATOM 2892 C CA . LEU B 1 150 ? 5.699 2.982 -2.773 1 97.81 150 LEU B CA 1
ATOM 2893 C C . LEU B 1 150 ? 7.062 2.295 -2.789 1 97.81 150 LEU B C 1
ATOM 2895 O O . LEU B 1 150 ? 7.172 1.134 -3.188 1 97.81 150 LEU B O 1
ATOM 2899 N N . ARG B 1 151 ? 8.148 2.992 -2.365 1 97.81 151 ARG B N 1
ATOM 2900 C CA . ARG B 1 151 ? 9.492 2.533 -2.703 1 97.81 151 ARG B CA 1
ATOM 2901 C C . ARG B 1 151 ? 10.461 2.787 -1.555 1 97.81 151 ARG B C 1
ATOM 2903 O O . ARG B 1 151 ? 10.203 3.625 -0.689 1 97.81 151 ARG B O 1
ATOM 2910 N N . THR B 1 152 ? 11.555 2.006 -1.577 1 97.62 152 THR B N 1
ATOM 2911 C CA . THR B 1 152 ? 12.695 2.363 -0.747 1 97.62 152 THR B CA 1
ATOM 2912 C C . THR B 1 152 ? 13.359 3.637 -1.262 1 97.62 152 THR B C 1
ATOM 2914 O O . THR B 1 152 ? 13.172 4.02 -2.418 1 97.62 152 THR B O 1
ATOM 2917 N N . ASP B 1 153 ? 14.094 4.289 -0.413 1 96.12 153 ASP B N 1
ATOM 2918 C CA . ASP B 1 153 ? 14.695 5.57 -0.757 1 96.12 153 ASP B CA 1
ATOM 2919 C C . ASP B 1 153 ? 15.68 5.422 -1.914 1 96.12 153 ASP B C 1
ATOM 2921 O O . ASP B 1 153 ? 15.812 6.32 -2.746 1 96.12 153 ASP B O 1
ATOM 2925 N N . ASP B 1 154 ? 16.391 4.285 -2.012 1 96.38 154 ASP B N 1
ATOM 2926 C CA . ASP B 1 154 ? 17.391 4.078 -3.059 1 96.38 154 ASP B CA 1
ATOM 2927 C C . ASP B 1 154 ? 16.734 3.688 -4.379 1 96.38 154 ASP B C 1
ATOM 2929 O O . ASP B 1 154 ? 17.406 3.551 -5.402 1 96.38 154 ASP B O 1
ATOM 2933 N N . GLY B 1 155 ? 15.492 3.385 -4.305 1 96.88 155 GLY B N 1
ATOM 2934 C CA . GLY B 1 155 ? 14.75 3.088 -5.52 1 96.88 155 GLY B CA 1
ATOM 2935 C C . GLY B 1 155 ? 14.906 1.649 -5.977 1 96.88 155 GLY B C 1
ATOM 2936 O O . GLY B 1 155 ? 14.43 1.28 -7.055 1 96.88 155 GLY B O 1
ATOM 2937 N N . ALA B 1 156 ? 15.477 0.775 -5.199 1 97.56 156 ALA B N 1
ATOM 2938 C CA . ALA B 1 156 ? 15.773 -0.593 -5.613 1 97.56 156 ALA B CA 1
ATOM 2939 C C . ALA B 1 156 ? 14.555 -1.496 -5.449 1 97.56 156 ALA B C 1
ATOM 2941 O O . ALA B 1 156 ? 14.406 -2.484 -6.172 1 97.56 156 ALA B O 1
ATOM 2942 N N . ALA B 1 157 ? 13.727 -1.281 -4.48 1 98.38 157 ALA B N 1
ATOM 2943 C CA . ALA B 1 157 ? 12.5 -2.033 -4.242 1 98.38 157 ALA B CA 1
ATOM 2944 C C . ALA B 1 157 ? 11.273 -1.119 -4.301 1 98.38 157 ALA B C 1
ATOM 2946 O O . ALA B 1 157 ? 11.289 -0.016 -3.748 1 98.38 157 ALA B O 1
ATOM 2947 N N . PHE B 1 158 ? 10.172 -1.605 -4.98 1 98.5 158 PHE B N 1
ATOM 2948 C CA . PHE B 1 158 ? 8.984 -0.766 -5.035 1 98.5 158 PHE B CA 1
ATOM 2949 C C . PHE B 1 158 ? 7.766 -1.578 -5.461 1 98.5 158 PHE B C 1
ATOM 2951 O O . PHE B 1 158 ? 7.906 -2.662 -6.035 1 98.5 158 PHE B O 1
ATOM 2958 N N . VAL B 1 159 ? 6.613 -1.201 -5.082 1 98.56 159 VAL B N 1
ATOM 2959 C CA . VAL B 1 159 ? 5.312 -1.458 -5.695 1 98.56 159 VAL B CA 1
ATOM 2960 C C . VAL B 1 159 ? 4.883 -0.247 -6.52 1 98.56 159 VAL B C 1
ATOM 2962 O O . VAL B 1 159 ? 4.781 0.864 -5.996 1 98.56 159 VAL B O 1
ATOM 2965 N N . GLU B 1 160 ? 4.586 -0.456 -7.844 1 98.25 160 GLU B N 1
ATOM 2966 C CA . GLU B 1 160 ? 4.43 0.668 -8.766 1 98.25 160 GLU B CA 1
ATOM 2967 C C . GLU B 1 160 ? 3.115 0.577 -9.531 1 98.25 160 GLU B C 1
ATOM 2969 O O . GLU B 1 160 ? 2.727 -0.503 -9.984 1 98.25 160 GLU B O 1
ATOM 2974 N N . VAL B 1 161 ? 2.377 1.685 -9.586 1 97.75 161 VAL B N 1
ATOM 2975 C CA . VAL B 1 161 ? 1.246 1.888 -10.484 1 97.75 161 VAL B CA 1
ATOM 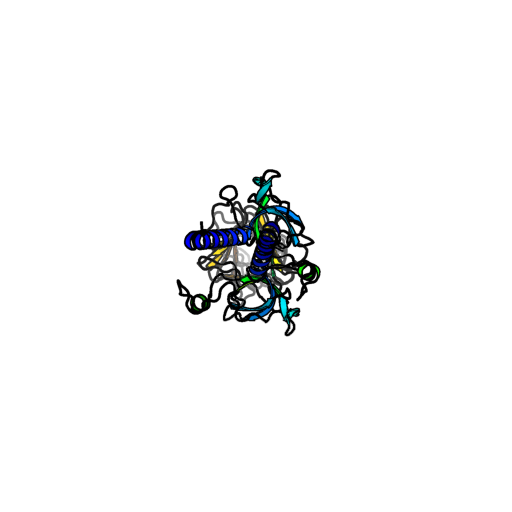2976 C C . VAL B 1 161 ? 1.585 2.971 -11.508 1 97.75 161 VAL B C 1
ATOM 2978 O O . VAL B 1 161 ? 1.765 4.137 -11.148 1 97.75 161 VAL B O 1
ATOM 2981 N N . ALA B 1 162 ? 1.654 2.561 -12.734 1 96.81 162 ALA B N 1
ATOM 2982 C CA . ALA B 1 162 ? 2.008 3.502 -13.797 1 96.81 162 ALA B CA 1
ATOM 2983 C C . ALA B 1 162 ? 0.765 4.184 -14.359 1 96.81 162 ALA B C 1
ATOM 2985 O O . ALA B 1 162 ? -0.311 3.584 -14.414 1 96.81 162 ALA B O 1
ATOM 2986 N N . ALA B 1 163 ? 0.977 5.402 -14.828 1 95.44 163 ALA B N 1
ATOM 2987 C CA . ALA B 1 163 ? -0.108 6.137 -15.477 1 95.44 163 ALA B CA 1
ATOM 2988 C C . ALA B 1 163 ? -0.631 5.387 -16.688 1 95.44 163 ALA B C 1
ATOM 2990 O O . ALA B 1 163 ? -1.81 5.496 -17.047 1 95.44 163 ALA B O 1
ATOM 2991 N N . GLY B 1 164 ? 0.207 4.598 -17.312 1 96.38 164 GLY B N 1
ATOM 2992 C CA . GLY B 1 164 ? -0.169 3.746 -18.422 1 96.38 164 GLY B CA 1
ATOM 2993 C C . GLY B 1 164 ? -0.839 2.457 -18 1 96.38 164 GLY B C 1
ATOM 2994 O O . GLY B 1 164 ? -1.049 1.557 -18.812 1 96.38 164 GLY B O 1
ATOM 2995 N N . HIS B 1 165 ? -1.002 2.238 -16.766 1 97.56 165 HIS B N 1
ATOM 2996 C CA . HIS B 1 165 ? -1.907 1.267 -16.172 1 97.56 165 HIS B CA 1
ATOM 2997 C C . HIS B 1 165 ? -1.158 0.01 -15.734 1 97.56 165 HIS B C 1
ATOM 2999 O O . HIS B 1 165 ? -1.727 -0.858 -15.07 1 97.56 165 HIS B O 1
ATOM 3005 N N . ASN B 1 166 ? 0.154 -0.154 -16.062 1 97.88 166 ASN B N 1
ATOM 3006 C CA . ASN B 1 166 ? 0.897 -1.312 -15.578 1 97.88 166 ASN B CA 1
ATOM 3007 C C . ASN B 1 166 ? 1.091 -1.261 -14.062 1 97.88 166 ASN B C 1
ATOM 3009 O O . ASN B 1 166 ? 1.28 -0.185 -13.5 1 97.88 166 ASN B O 1
ATOM 3013 N N . VAL B 1 167 ? 1.046 -2.422 -13.469 1 98.38 167 VAL B N 1
ATOM 3014 C CA . VAL B 1 167 ? 1.392 -2.578 -12.062 1 98.38 167 VAL B CA 1
ATOM 3015 C C . VAL B 1 167 ? 2.629 -3.463 -11.93 1 98.38 167 VAL B C 1
ATOM 3017 O O . VAL B 1 167 ? 2.686 -4.551 -12.508 1 98.38 167 VAL B O 1
ATOM 3020 N N . THR B 1 168 ? 3.615 -2.984 -11.219 1 98.44 168 THR B N 1
ATOM 3021 C CA . THR B 1 168 ? 4.887 -3.691 -11.109 1 98.44 168 THR B CA 1
ATOM 3022 C C . THR B 1 168 ? 5.324 -3.799 -9.656 1 98.44 168 THR B C 1
ATOM 3024 O O . THR B 1 168 ? 5.207 -2.838 -8.891 1 98.44 168 THR B O 1
ATOM 3027 N N . VAL B 1 169 ? 5.688 -4.977 -9.234 1 98.56 169 VAL B N 1
ATOM 3028 C CA . VAL B 1 169 ? 6.441 -5.188 -8.008 1 98.56 169 VAL B CA 1
ATOM 3029 C C . VAL B 1 169 ? 7.871 -5.609 -8.336 1 98.56 169 VAL B C 1
ATOM 3031 O O . VAL B 1 169 ? 8.086 -6.582 -9.062 1 98.56 169 VAL B O 1
ATOM 3034 N N . LYS B 1 170 ? 8.82 -4.883 -7.871 1 98.56 170 LYS B N 1
ATOM 3035 C CA . LYS B 1 170 ? 10.227 -5.191 -8.094 1 98.56 170 LYS B CA 1
ATOM 3036 C C . LYS B 1 170 ? 11.023 -5.105 -6.797 1 98.56 170 LYS B C 1
ATOM 3038 O O . LYS B 1 170 ? 10.828 -4.184 -6.004 1 98.56 170 LYS B O 1
ATOM 3043 N N . THR B 1 171 ? 11.906 -6.102 -6.562 1 98.75 171 THR B N 1
ATOM 3044 C CA . THR B 1 171 ? 12.75 -6.102 -5.375 1 98.75 171 THR B CA 1
ATOM 3045 C C . THR B 1 171 ? 13.992 -6.957 -5.594 1 98.75 171 THR B C 1
ATOM 3047 O O . THR B 1 171 ? 13.922 -8.023 -6.211 1 98.75 171 THR B O 1
ATOM 3050 N N . PRO B 1 172 ? 15.164 -6.41 -5.16 1 98.38 172 PRO B N 1
ATOM 3051 C CA . PRO B 1 172 ? 16.312 -7.316 -5.09 1 98.38 172 PRO B CA 1
ATOM 3052 C C . PRO B 1 172 ? 16.188 -8.359 -3.98 1 98.38 172 PRO B C 1
ATOM 3054 O O . PRO B 1 172 ? 16.953 -9.328 -3.943 1 98.38 172 PRO B O 1
ATOM 3057 N N . GLY B 1 173 ? 15.266 -8.086 -3.008 1 98.19 173 GLY B N 1
ATOM 3058 C CA . GLY B 1 173 ? 15 -9.031 -1.931 1 98.19 173 GLY B CA 1
ATOM 3059 C C . GLY B 1 173 ? 13.953 -10.062 -2.283 1 98.19 173 GLY B C 1
ATOM 3060 O O . GLY B 1 173 ? 13.906 -10.555 -3.414 1 98.19 173 GLY B O 1
ATOM 3061 N N . ALA B 1 174 ? 13.133 -10.453 -1.288 1 98.62 174 ALA B N 1
ATOM 3062 C CA . ALA B 1 174 ? 12.109 -11.477 -1.481 1 98.62 174 ALA B CA 1
ATOM 3063 C C . ALA B 1 174 ? 10.727 -10.844 -1.643 1 98.62 174 ALA B C 1
ATOM 3065 O O . ALA B 1 174 ? 10.461 -9.773 -1.082 1 98.62 174 ALA B O 1
ATOM 3066 N N . LEU B 1 175 ? 9.898 -11.406 -2.459 1 98.62 175 LEU B N 1
ATOM 3067 C CA . LEU B 1 175 ? 8.461 -11.148 -2.518 1 98.62 175 LEU B CA 1
ATOM 3068 C C . LEU B 1 175 ? 7.68 -12.242 -1.802 1 98.62 175 LEU B C 1
ATOM 3070 O O . LEU B 1 175 ? 7.789 -13.414 -2.152 1 98.62 175 LEU B O 1
ATOM 3074 N N . THR B 1 176 ? 6.992 -11.906 -0.783 1 98.75 176 THR B N 1
ATOM 3075 C CA . THR B 1 176 ? 6.172 -12.852 -0.036 1 98.75 176 THR B CA 1
ATOM 3076 C C . THR B 1 176 ? 4.707 -12.438 -0.055 1 98.75 176 THR B C 1
ATOM 3078 O O . THR B 1 176 ? 4.379 -11.289 0.264 1 98.75 176 THR B O 1
ATOM 3081 N N . ALA B 1 177 ? 3.846 -13.281 -0.468 1 98.56 177 ALA B N 1
ATOM 3082 C CA . ALA B 1 177 ? 2.402 -13.062 -0.431 1 98.56 177 ALA B CA 1
ATOM 3083 C C . ALA B 1 177 ? 1.705 -14.156 0.379 1 98.56 177 ALA B C 1
ATOM 3085 O O . ALA B 1 177 ? 1.856 -15.344 0.091 1 98.56 177 ALA B O 1
ATOM 3086 N N . THR B 1 178 ? 0.989 -13.797 1.41 1 98.75 178 THR B N 1
ATOM 3087 C CA . THR B 1 178 ? 0.228 -14.703 2.262 1 98.75 178 THR B CA 1
ATOM 3088 C C . THR B 1 178 ? -1.222 -14.242 2.383 1 98.75 178 THR B C 1
ATOM 3090 O O . THR B 1 178 ? -1.489 -13.133 2.857 1 98.75 178 THR B O 1
ATOM 3093 N N . ALA B 1 179 ? -2.137 -15.062 1.957 1 98.69 179 ALA B N 1
ATOM 3094 C CA . ALA B 1 179 ? -3.566 -14.766 2.029 1 98.69 179 ALA B CA 1
ATOM 3095 C C . ALA B 1 179 ? -4.336 -15.945 2.619 1 98.69 179 ALA B C 1
ATOM 3097 O O . ALA B 1 179 ? -4.473 -16.984 1.979 1 98.69 179 ALA B O 1
ATOM 3098 N N . GLU B 1 180 ? -4.914 -15.711 3.812 1 98.19 180 GLU B N 1
ATOM 3099 C CA . GLU B 1 180 ? -5.605 -16.797 4.504 1 98.19 180 GLU B CA 1
ATOM 3100 C C . GLU B 1 180 ? -6.938 -17.109 3.83 1 98.19 180 GLU B C 1
ATOM 3102 O O . GLU B 1 180 ? -7.426 -18.25 3.912 1 98.19 180 GLU B O 1
ATOM 3107 N N . GLY B 1 181 ? -7.465 -16.219 3.135 1 98.06 181 GLY B N 1
ATOM 3108 C CA . GLY B 1 181 ? -8.742 -16.422 2.467 1 98.06 181 GLY B CA 1
ATOM 3109 C C . GLY B 1 181 ? -8.602 -16.922 1.045 1 98.06 181 GLY B C 1
ATOM 3110 O O . GLY B 1 181 ? -9.586 -17.031 0.315 1 98.06 181 GLY B O 1
ATOM 3111 N N . GLY B 1 182 ? -7.367 -17.203 0.584 1 98.5 182 GLY B N 1
ATOM 3112 C CA . GLY B 1 182 ? -7.129 -17.703 -0.756 1 98.5 182 GLY B CA 1
ATOM 3113 C C . GLY B 1 182 ? -6.531 -16.672 -1.69 1 98.5 182 GLY B C 1
ATOM 3114 O O . GLY B 1 182 ? -6.543 -15.477 -1.39 1 98.5 182 GLY B O 1
ATOM 3115 N N . THR B 1 183 ? -5.953 -17.109 -2.82 1 98.44 183 THR B N 1
ATOM 3116 C CA . THR B 1 183 ? -5.344 -16.266 -3.844 1 98.44 183 THR B CA 1
ATOM 3117 C C . THR B 1 183 ? -5.887 -16.609 -5.227 1 98.44 183 THR B C 1
ATOM 3119 O O . THR B 1 183 ? -5.973 -17.797 -5.586 1 98.44 183 THR B O 1
ATOM 3122 N N . THR B 1 184 ? -6.363 -15.641 -5.918 1 98.31 184 THR B N 1
ATOM 3123 C CA . THR B 1 184 ? -6.785 -15.82 -7.301 1 98.31 184 THR B CA 1
ATOM 3124 C C . THR B 1 184 ? -6.047 -14.852 -8.219 1 98.31 184 THR B C 1
ATOM 3126 O O . THR B 1 184 ? -6.035 -13.641 -7.977 1 98.31 184 THR B O 1
ATOM 3129 N N . ILE B 1 185 ? -5.383 -15.375 -9.234 1 98.06 185 ILE B N 1
ATOM 3130 C CA . ILE B 1 185 ? -4.746 -14.586 -10.289 1 98.06 185 ILE B CA 1
ATOM 3131 C C . ILE B 1 185 ? -5.438 -14.859 -11.625 1 98.06 185 ILE B C 1
ATOM 3133 O O . ILE B 1 185 ? -5.547 -16.016 -12.047 1 98.06 185 ILE B O 1
ATOM 3137 N N . THR B 1 186 ? -5.922 -13.82 -12.25 1 97.31 186 THR B N 1
ATOM 3138 C CA . THR B 1 186 ? -6.637 -13.945 -13.523 1 97.31 186 THR B CA 1
ATOM 3139 C C . THR B 1 186 ? -5.98 -13.086 -14.602 1 97.31 186 THR B C 1
ATOM 3141 O O . THR B 1 186 ? -5.898 -11.867 -14.461 1 97.31 186 THR B O 1
ATOM 3144 N N . SER B 1 187 ? -5.531 -13.719 -15.656 1 97.44 187 SER B N 1
ATOM 3145 C CA . SER B 1 187 ? -4.973 -13.086 -16.844 1 97.44 187 SER B CA 1
ATOM 3146 C C . SER B 1 187 ? -5.105 -13.992 -18.062 1 97.44 187 SER B C 1
ATOM 3148 O O . SER B 1 187 ? -5.211 -15.211 -17.938 1 97.44 187 SER B O 1
ATOM 3150 N N . PRO B 1 188 ? -5.184 -13.328 -19.281 1 96.62 188 PRO B N 1
ATOM 3151 C CA . PRO B 1 188 ? -5.172 -14.188 -20.453 1 96.62 188 PRO B CA 1
ATOM 3152 C C . PRO B 1 188 ? -3.957 -15.109 -20.516 1 96.62 188 PRO B C 1
ATOM 3154 O O . PRO B 1 188 ? -4.066 -16.266 -20.938 1 96.62 188 PRO B O 1
ATOM 3157 N N . ILE B 1 189 ? -2.789 -14.578 -20.125 1 96.94 189 ILE B N 1
ATOM 3158 C CA . ILE B 1 189 ? -1.543 -15.336 -20.062 1 96.94 189 ILE B CA 1
ATOM 3159 C C . ILE B 1 189 ? -0.836 -15.055 -18.734 1 96.94 189 ILE B C 1
ATOM 3161 O O . ILE B 1 189 ? -0.729 -13.898 -18.312 1 96.94 189 ILE B O 1
ATOM 3165 N N . ILE B 1 190 ? -0.493 -16.125 -18 1 97.25 190 ILE B N 1
ATOM 3166 C CA . ILE B 1 190 ? 0.335 -16.047 -16.812 1 97.25 190 ILE B CA 1
ATOM 3167 C C . ILE B 1 190 ? 1.677 -16.734 -17.062 1 97.25 190 ILE B C 1
ATOM 3169 O O . ILE B 1 190 ? 1.723 -17.922 -17.375 1 97.25 190 ILE B O 1
ATOM 3173 N N . THR B 1 191 ? 2.742 -15.961 -17.016 1 96.75 191 THR B N 1
ATOM 3174 C CA . THR B 1 191 ? 4.086 -16.484 -17.234 1 96.75 191 THR B CA 1
ATOM 3175 C C . THR B 1 191 ? 4.887 -16.484 -15.93 1 96.75 191 THR B C 1
ATOM 3177 O O . THR B 1 191 ? 5.031 -15.438 -15.289 1 96.75 191 THR B O 1
ATOM 3180 N N . LEU B 1 192 ? 5.348 -17.609 -15.492 1 96 192 LEU B N 1
ATOM 3181 C CA . LEU B 1 192 ? 6.262 -17.75 -14.367 1 96 192 LEU B CA 1
ATOM 3182 C C . LEU B 1 192 ? 7.676 -18.062 -14.844 1 96 192 LEU B C 1
ATOM 3184 O O . LEU B 1 192 ? 7.93 -19.141 -15.383 1 96 192 LEU B O 1
ATOM 3188 N N . ASN B 1 193 ? 8.508 -17.094 -14.68 1 95 193 ASN B N 1
ATOM 3189 C CA . ASN B 1 193 ? 9.914 -17.266 -15.039 1 95 193 ASN B CA 1
ATOM 3190 C C . ASN B 1 193 ? 10.766 -17.625 -13.828 1 95 193 ASN B C 1
ATOM 3192 O O . ASN B 1 193 ? 11.008 -16.781 -12.961 1 95 193 ASN B O 1
ATOM 3196 N N . GLY B 1 194 ? 11.281 -18.844 -13.805 1 93.81 194 GLY B N 1
ATOM 3197 C CA . GLY B 1 194 ? 12.086 -19.391 -12.719 1 93.81 194 GLY B CA 1
ATOM 3198 C C . GLY B 1 194 ? 11.648 -20.781 -12.297 1 93.81 194 GLY B C 1
ATOM 3199 O O . GLY B 1 194 ? 10.672 -21.328 -12.82 1 93.81 194 GLY B O 1
ATOM 3200 N N . ASP B 1 195 ? 12.414 -21.469 -11.391 1 95 195 ASP B N 1
ATOM 3201 C CA . ASP B 1 195 ? 12.008 -22.766 -10.836 1 95 195 ASP B CA 1
ATOM 3202 C C . ASP B 1 195 ? 10.766 -22.625 -9.961 1 95 195 ASP B C 1
ATOM 3204 O O . ASP B 1 195 ? 10.719 -21.766 -9.078 1 95 195 ASP B O 1
ATOM 3208 N N . VAL B 1 196 ? 9.742 -23.469 -10.273 1 96.62 196 VAL B N 1
ATOM 3209 C CA . VAL B 1 196 ? 8.492 -23.391 -9.531 1 96.62 196 VAL B CA 1
ATOM 3210 C C . VAL B 1 196 ? 8.312 -24.641 -8.672 1 96.62 196 VAL B C 1
ATOM 3212 O O . VAL B 1 196 ? 8.414 -25.766 -9.18 1 96.62 196 VAL B O 1
ATOM 3215 N N . THR B 1 197 ? 8.195 -24.406 -7.398 1 97.81 197 THR B N 1
ATOM 3216 C CA . THR B 1 197 ? 7.836 -25.484 -6.48 1 97.81 197 THR B CA 1
ATOM 3217 C C . THR B 1 197 ? 6.414 -25.297 -5.957 1 97.81 197 THR B C 1
ATOM 3219 O O . THR B 1 197 ? 6.082 -24.234 -5.422 1 97.81 197 THR B O 1
ATOM 3222 N N . ILE B 1 198 ? 5.598 -26.266 -6.145 1 97.94 198 ILE B N 1
ATOM 3223 C CA . ILE B 1 198 ? 4.254 -26.297 -5.574 1 97.94 198 ILE B CA 1
ATOM 3224 C C . ILE B 1 198 ? 4.207 -27.312 -4.434 1 97.94 198 ILE B C 1
ATOM 3226 O O . ILE B 1 198 ? 4.332 -28.516 -4.66 1 97.94 198 ILE B O 1
ATOM 3230 N N . ASN B 1 199 ? 3.943 -26.797 -3.221 1 97.69 199 ASN B N 1
ATOM 3231 C CA . ASN B 1 199 ? 4.027 -27.688 -2.064 1 97.69 199 ASN B CA 1
ATOM 3232 C C . ASN B 1 199 ? 2.695 -28.375 -1.796 1 97.69 199 ASN B C 1
ATOM 3234 O O . ASN B 1 199 ? 2.645 -29.359 -1.062 1 97.69 199 ASN B O 1
ATOM 3238 N N . GLY B 1 200 ? 1.637 -27.859 -2.328 1 97 200 GLY B N 1
ATOM 3239 C CA . GLY B 1 200 ? 0.332 -28.484 -2.197 1 97 200 GLY B CA 1
ATOM 3240 C C . GLY B 1 200 ? -0.071 -29.281 -3.422 1 97 200 GLY B C 1
ATOM 3241 O O . GLY B 1 200 ? 0.78 -29.656 -4.227 1 97 200 GLY B O 1
ATOM 3242 N N . ASN B 1 201 ? -1.39 -29.578 -3.541 1 97.06 201 ASN B N 1
ATOM 3243 C CA . ASN B 1 201 ? -1.938 -30.25 -4.707 1 97.06 201 ASN B CA 1
ATOM 3244 C C . ASN B 1 201 ? -1.901 -29.359 -5.945 1 97.06 201 ASN B C 1
ATOM 3246 O O . ASN B 1 201 ? -1.966 -28.141 -5.836 1 97.06 201 ASN B O 1
ATOM 3250 N N . LEU B 1 202 ? -1.75 -30 -7.102 1 97.12 202 LEU B N 1
ATOM 3251 C CA . LEU B 1 202 ? -1.902 -29.328 -8.383 1 97.12 202 LEU B CA 1
ATOM 3252 C C . LEU B 1 202 ? -3.09 -29.875 -9.156 1 97.12 202 LEU B C 1
ATOM 3254 O O . LEU B 1 202 ? -3.176 -31.094 -9.391 1 97.12 202 LEU B O 1
ATOM 3258 N N . SER B 1 203 ? -4.059 -29.094 -9.359 1 96.62 203 SER B N 1
ATOM 3259 C CA . SER B 1 203 ? -5.145 -29.406 -10.281 1 96.62 203 SER B CA 1
ATOM 3260 C C . SER B 1 203 ? -5.094 -28.516 -11.523 1 96.62 203 SER B C 1
ATOM 3262 O O . SER B 1 203 ? -5.004 -27.297 -11.414 1 96.62 203 SER B O 1
ATOM 3264 N N . GLN B 1 204 ? -5.113 -29.078 -12.625 1 96.19 204 GLN B N 1
ATOM 3265 C CA . GLN B 1 204 ? -5.043 -28.344 -13.891 1 96.19 204 GLN B CA 1
ATOM 3266 C C . GLN B 1 204 ? -6.207 -28.703 -14.805 1 96.19 204 GLN B C 1
ATOM 3268 O O . GLN B 1 204 ? -6.594 -29.875 -14.891 1 96.19 204 GLN B O 1
ATOM 3273 N N . GLY B 1 205 ? -6.699 -27.625 -15.5 1 93.12 205 GLY B N 1
ATOM 3274 C CA . GLY B 1 205 ? -7.734 -27.828 -16.5 1 93.12 205 GLY B CA 1
ATOM 3275 C C . GLY B 1 205 ? -9.133 -27.875 -15.906 1 93.12 205 GLY B C 1
ATOM 3276 O O . GLY B 1 205 ? -10 -28.594 -16.406 1 93.12 205 GLY B O 1
ATOM 3277 N N . MET B 1 206 ? -9.359 -27.219 -14.836 1 87.88 206 MET B N 1
ATOM 3278 C CA . MET B 1 206 ? -10.609 -27.328 -14.094 1 87.88 206 MET B CA 1
ATOM 3279 C C . MET B 1 206 ? -11.609 -26.281 -14.562 1 87.88 206 MET B C 1
ATOM 3281 O O . MET B 1 206 ? -12.75 -26.25 -14.086 1 87.88 206 MET B O 1
ATOM 3285 N N . GLY B 1 207 ? -11.164 -25.359 -15.391 1 82.75 207 GLY B N 1
ATOM 3286 C CA . GLY B 1 207 ? -12.07 -24.344 -15.898 1 82.75 207 GLY B CA 1
ATOM 3287 C C . GLY B 1 207 ? -13.023 -24.875 -16.969 1 82.75 207 GLY B C 1
ATOM 3288 O O . GLY B 1 207 ? -12.93 -26.031 -17.359 1 82.75 207 GLY B O 1
ATOM 3289 N N . GLU B 1 208 ? -13.938 -23.844 -17.375 1 78.12 208 GLU B N 1
ATOM 3290 C CA . GLU B 1 208 ? -14.836 -24.219 -18.469 1 78.12 208 GLU B CA 1
ATOM 3291 C C . GLU B 1 208 ? -14.047 -24.578 -19.719 1 78.12 208 GLU B C 1
ATOM 3293 O O . GLU B 1 208 ? -13.18 -23.828 -20.172 1 78.12 208 GLU B O 1
ATOM 3298 N N . GLY B 1 209 ? -14.141 -25.828 -20.188 1 75.38 209 GLY B N 1
ATOM 3299 C CA . GLY B 1 209 ? -13.461 -26.328 -21.375 1 75.38 209 GLY B CA 1
ATOM 3300 C C . GLY B 1 209 ? -12.234 -27.156 -21.062 1 75.38 209 GLY B C 1
ATOM 3301 O O . GLY B 1 209 ? -11.625 -27.75 -21.953 1 75.38 209 GLY B O 1
ATOM 3302 N N . GLY B 1 210 ? -11.734 -27.328 -19.75 1 73.44 210 GLY B N 1
ATOM 3303 C CA . GLY B 1 210 ? -10.805 -28.328 -19.234 1 73.44 210 GLY B CA 1
ATOM 3304 C C . GLY B 1 210 ? -9.359 -28.031 -19.562 1 73.44 210 GLY B C 1
ATOM 3305 O O . GLY B 1 210 ? -8.453 -28.719 -19.109 1 73.44 210 GLY B O 1
ATOM 3306 N N . GLY B 1 211 ? -8.852 -26.984 -20.219 1 85.19 211 GLY B N 1
ATOM 3307 C CA . GLY B 1 211 ? -7.508 -26.672 -20.672 1 85.19 211 GLY B CA 1
ATOM 3308 C C . GLY B 1 211 ? -6.598 -27.875 -20.75 1 85.19 211 GLY B C 1
ATOM 3309 O O . GLY B 1 211 ? -6.941 -28.953 -20.25 1 85.19 211 GLY B O 1
ATOM 3310 N N . SER B 1 212 ? -5.527 -27.922 -21.531 1 92.5 212 SER B N 1
ATOM 3311 C CA . SER B 1 212 ? -4.535 -28.984 -21.688 1 92.5 212 SER B CA 1
ATOM 3312 C C . SER B 1 212 ? -3.225 -28.609 -21 1 92.5 212 SER B C 1
ATOM 3314 O O . SER B 1 212 ? -3.008 -27.453 -20.641 1 92.5 212 SER B O 1
ATOM 3316 N N . ALA B 1 213 ? -2.479 -29.688 -20.656 1 94.69 213 ALA B N 1
ATOM 3317 C CA . ALA B 1 213 ? -1.125 -29.484 -20.156 1 94.69 213 ALA B CA 1
ATOM 3318 C C . ALA B 1 213 ? -0.086 -30.031 -21.125 1 94.69 213 ALA B C 1
ATOM 3320 O O . ALA B 1 213 ? -0.179 -31.188 -21.562 1 94.69 213 ALA B O 1
ATOM 3321 N N . THR B 1 214 ? 0.75 -29.156 -21.578 1 94.69 214 THR B N 1
ATOM 3322 C CA . THR B 1 214 ? 1.862 -29.547 -22.438 1 94.69 214 THR B CA 1
ATOM 3323 C C . THR B 1 214 ? 3.195 -29.312 -21.734 1 94.69 214 THR B C 1
ATOM 3325 O O . THR B 1 214 ? 3.467 -28.219 -21.25 1 94.69 214 THR B O 1
ATOM 3328 N N . MET B 1 215 ? 4.02 -30.359 -21.672 1 94.44 215 MET B N 1
ATOM 3329 C CA . MET B 1 215 ? 5.316 -30.281 -21.016 1 94.44 215 MET B CA 1
ATOM 3330 C C . MET B 1 215 ? 6.434 -30.734 -21.938 1 94.44 215 MET B C 1
ATOM 3332 O O . MET B 1 215 ? 6.316 -31.781 -22.594 1 94.44 215 MET B O 1
ATOM 3336 N N . LEU B 1 216 ? 7.469 -29.875 -22 1 92.31 216 LEU B N 1
ATOM 3337 C CA . LEU B 1 216 ? 8.633 -30.281 -22.781 1 92.31 216 LEU B CA 1
ATOM 3338 C C . LEU B 1 216 ? 9.297 -31.516 -22.172 1 92.31 216 LEU B C 1
ATOM 3340 O O . LEU B 1 216 ? 9.688 -32.438 -22.891 1 92.31 216 LEU B O 1
ATOM 3344 N N . GLY B 1 217 ? 9.328 -31.531 -20.844 1 91 217 GLY B N 1
ATOM 3345 C CA . GLY B 1 217 ? 9.922 -32.625 -20.109 1 91 217 GLY B CA 1
ATOM 3346 C C . GLY B 1 217 ? 11.438 -32.562 -20.094 1 91 217 GLY B C 1
ATOM 3347 O O . GLY B 1 217 ? 12.039 -31.594 -20.531 1 91 217 GLY B O 1
ATOM 3348 N N . PRO B 1 218 ? 12.18 -33.625 -19.562 1 93.44 218 PRO B N 1
ATOM 3349 C CA . PRO B 1 218 ? 11.539 -34.844 -19.047 1 93.44 218 PRO B CA 1
ATOM 3350 C C . PRO B 1 218 ? 10.641 -34.562 -17.844 1 93.44 218 PRO B C 1
ATOM 3352 O O . PRO B 1 218 ? 10.82 -33.562 -17.141 1 93.44 218 PRO B O 1
ATOM 3355 N N . VAL B 1 219 ? 9.57 -35.469 -17.75 1 94.88 219 VAL B N 1
ATOM 3356 C CA . VAL B 1 219 ? 8.688 -35.5 -16.594 1 94.88 219 VAL B CA 1
ATOM 3357 C C . VAL B 1 219 ? 8.969 -36.75 -15.766 1 94.88 219 VAL B C 1
ATOM 3359 O O . VAL B 1 219 ? 8.891 -37.875 -16.266 1 94.88 219 VAL B O 1
ATOM 3362 N N . THR B 1 220 ? 9.438 -36.531 -14.531 1 96 220 THR B N 1
ATOM 3363 C CA . THR B 1 220 ? 9.68 -37.625 -13.609 1 96 220 THR B CA 1
ATOM 3364 C C . THR B 1 220 ? 8.625 -37.656 -12.508 1 96 220 THR B C 1
ATOM 3366 O O . THR B 1 220 ? 8.398 -36.656 -11.828 1 96 220 THR B O 1
ATOM 3369 N N . VAL B 1 221 ? 7.945 -38.812 -12.352 1 95.94 221 VAL B N 1
ATOM 3370 C CA . VAL B 1 221 ? 6.949 -39 -11.305 1 95.94 221 VAL B CA 1
ATOM 3371 C C . VAL B 1 221 ? 7.375 -40.156 -10.398 1 95.94 221 VAL B C 1
ATOM 3373 O O . VAL B 1 221 ? 7.613 -41.281 -10.859 1 95.94 221 VAL B O 1
ATOM 3376 N N . THR B 1 222 ? 7.406 -39.812 -9.062 1 95.25 222 THR B N 1
ATOM 3377 C CA . THR B 1 222 ? 7.879 -40.812 -8.109 1 95.25 222 THR B CA 1
ATOM 3378 C C . THR B 1 222 ? 6.828 -41.906 -7.895 1 95.25 222 THR B C 1
ATOM 3380 O O . THR B 1 222 ? 7.148 -43.094 -7.887 1 95.25 222 THR B O 1
ATOM 3383 N N . ASN B 1 223 ? 5.449 -41.594 -7.613 1 94.12 223 ASN B N 1
ATOM 3384 C CA . ASN B 1 223 ? 4.418 -42.5 -7.156 1 94.12 223 ASN B CA 1
ATOM 3385 C C . ASN B 1 223 ? 3.428 -42.844 -8.273 1 94.12 223 ASN B C 1
ATOM 3387 O O . ASN B 1 223 ? 2.215 -42.844 -8.047 1 94.12 223 ASN B O 1
ATOM 3391 N N . ASP B 1 224 ? 3.676 -43 -9.516 1 94.06 224 ASP B N 1
ATOM 3392 C CA . ASP B 1 224 ? 2.916 -43.531 -10.641 1 94.06 224 ASP B CA 1
ATOM 3393 C C . ASP B 1 224 ? 2.189 -42.438 -11.398 1 94.06 224 ASP B C 1
ATOM 3395 O O . ASP B 1 224 ? 1.96 -41.344 -10.852 1 94.06 224 ASP B O 1
ATOM 3399 N N . VAL B 1 225 ? 1.87 -42.719 -12.664 1 95.44 225 VAL B N 1
ATOM 3400 C CA . VAL B 1 225 ? 0.979 -41.938 -13.523 1 95.44 225 VAL B CA 1
ATOM 3401 C C . VAL B 1 225 ? -0.193 -42.812 -13.969 1 95.44 225 VAL B C 1
ATOM 3403 O O . VAL B 1 225 ? 0.006 -43.938 -14.492 1 95.44 225 VAL B O 1
ATOM 3406 N N . LYS B 1 226 ? -1.439 -42.438 -13.625 1 94.62 226 LYS B N 1
ATOM 3407 C CA . LYS B 1 226 ? -2.643 -43.125 -14.109 1 94.62 226 LYS B CA 1
ATOM 3408 C C . LYS B 1 226 ? -3.408 -42.219 -15.086 1 94.62 226 LYS B C 1
ATOM 3410 O O . LYS B 1 226 ? -3.748 -41.094 -14.773 1 94.62 226 LYS B O 1
ATOM 3415 N N . ALA B 1 227 ? -3.613 -42.75 -16.281 1 94.44 227 ALA B N 1
ATOM 3416 C CA . ALA B 1 227 ? -4.414 -42.094 -17.281 1 94.44 227 ALA B CA 1
ATOM 3417 C C . ALA B 1 227 ? -5.656 -42.906 -17.641 1 94.44 227 ALA B C 1
ATOM 3419 O O . ALA B 1 227 ? -5.551 -44.062 -18 1 94.44 227 ALA B O 1
ATOM 3420 N N . GLY B 1 228 ? -6.875 -42.188 -17.5 1 91.75 228 GLY B N 1
ATOM 3421 C CA . GLY B 1 228 ? -8.094 -42.906 -17.812 1 91.75 228 GLY B CA 1
ATOM 3422 C C . GLY B 1 228 ? -8.234 -44.188 -17.016 1 91.75 228 GLY B C 1
ATOM 3423 O O . GLY B 1 228 ? -8.625 -45.219 -17.578 1 91.75 228 GLY B O 1
ATOM 3424 N N . GLY B 1 229 ? -7.652 -44.156 -15.93 1 91.19 229 GLY B N 1
ATOM 3425 C CA . GLY B 1 229 ? -7.762 -45.312 -15.055 1 91.19 229 GLY B CA 1
ATOM 3426 C C . GLY B 1 229 ? -6.656 -46.312 -15.273 1 91.19 229 GLY B C 1
ATOM 3427 O O . GLY B 1 229 ? -6.539 -47.281 -14.516 1 91.19 229 GLY B O 1
ATOM 3428 N N . LYS B 1 230 ? -5.836 -46.219 -16.266 1 91.62 230 LYS B N 1
ATOM 3429 C CA . LYS B 1 230 ? -4.754 -47.125 -16.562 1 91.62 230 LYS B CA 1
ATOM 3430 C C . LYS B 1 230 ? -3.438 -46.688 -15.945 1 91.62 230 LYS B C 1
ATOM 3432 O O . LYS B 1 230 ? -2.988 -45.562 -16.203 1 91.62 230 LYS B O 1
ATOM 3437 N N . SER B 1 231 ? -2.814 -47.562 -15.148 1 94 231 SER B N 1
ATOM 3438 C CA . SER B 1 231 ? -1.561 -47.281 -14.461 1 94 231 SER B CA 1
ATOM 3439 C C . SER B 1 231 ? -0.364 -47.469 -15.383 1 94 231 SER B C 1
ATOM 3441 O O . SER B 1 231 ? -0.288 -48.5 -16.094 1 94 231 SER B O 1
ATOM 3443 N N . LEU B 1 232 ? 0.52 -46.438 -15.414 1 91.62 232 LEU B N 1
ATOM 3444 C CA . LEU B 1 232 ? 1.774 -46.594 -16.141 1 91.62 232 LEU B CA 1
ATOM 3445 C C . LEU B 1 232 ? 2.637 -47.688 -15.516 1 91.62 232 LEU B C 1
ATOM 3447 O O . LEU B 1 232 ? 3.262 -48.469 -16.219 1 91.62 232 LEU B O 1
ATOM 3451 N N . MET B 1 233 ? 2.66 -47.812 -14.211 1 90.38 233 MET B N 1
ATOM 3452 C CA . MET B 1 233 ? 3.566 -48.688 -13.477 1 90.38 233 MET B CA 1
ATOM 3453 C C . MET B 1 233 ? 3.102 -50.156 -13.555 1 90.38 233 MET B C 1
ATOM 3455 O O . MET B 1 233 ? 3.922 -51.062 -13.555 1 90.38 233 MET B O 1
ATOM 3459 N N . THR B 1 234 ? 1.757 -50.344 -13.609 1 90.94 234 THR B N 1
ATOM 3460 C CA . THR B 1 234 ? 1.307 -51.719 -13.375 1 90.94 234 THR B CA 1
ATOM 3461 C C . THR B 1 234 ? 0.394 -52.188 -14.508 1 90.94 234 THR B C 1
ATOM 3463 O O . THR B 1 234 ? -0.14 -53.281 -14.461 1 90.94 234 THR B O 1
ATOM 3466 N N . HIS B 1 235 ? 0.186 -51.469 -15.508 1 89.69 235 HIS B N 1
ATOM 3467 C CA . HIS B 1 235 ? -0.767 -51.875 -16.531 1 89.69 235 HIS B CA 1
ATOM 3468 C C . HIS B 1 235 ? -0.266 -53.094 -17.297 1 89.69 235 HIS B C 1
ATOM 3470 O O . HIS B 1 235 ? 0.927 -53.406 -17.281 1 89.69 235 HIS B O 1
ATOM 3476 N N . THR B 1 236 ? -1.283 -53.844 -17.922 1 88.56 236 THR B N 1
ATOM 3477 C CA . THR B 1 236 ? -1.019 -55.031 -18.75 1 88.56 236 THR B CA 1
ATOM 3478 C C . THR B 1 236 ? -1.726 -54.938 -20.094 1 88.56 236 THR B C 1
ATOM 3480 O O . THR B 1 236 ? -2.537 -54.031 -20.312 1 88.56 236 THR B O 1
ATOM 3483 N N . HIS B 1 237 ? -1.246 -55.812 -21.078 1 89.25 237 HIS B N 1
ATOM 3484 C CA . HIS B 1 237 ? -1.906 -55.906 -22.375 1 89.25 237 HIS B CA 1
ATOM 3485 C C . HIS B 1 237 ? -2.537 -57.281 -22.578 1 89.25 237 HIS B C 1
ATOM 3487 O O . HIS B 1 237 ? -1.925 -58.312 -22.266 1 89.25 237 HIS B O 1
ATOM 3493 N N . SER B 1 238 ? -3.76 -57.25 -23.078 1 87.38 238 SER B N 1
ATOM 3494 C CA . SER B 1 238 ? -4.414 -58.5 -23.422 1 87.38 238 SER B CA 1
ATOM 3495 C C . SER B 1 238 ? -4.082 -58.938 -24.844 1 87.38 238 SER B C 1
ATOM 3497 O O . SER B 1 238 ? -3.449 -58.188 -25.594 1 87.38 238 SER B O 1
ATOM 3499 N N . GLY B 1 239 ? -4.453 -60.219 -25.172 1 85.94 239 GLY B N 1
ATOM 3500 C CA . GLY B 1 239 ? -4.41 -60.656 -26.562 1 85.94 239 GLY B CA 1
ATOM 3501 C C . GLY B 1 239 ? -3.039 -61.156 -26.969 1 85.94 239 GLY B C 1
ATOM 3502 O O . GLY B 1 239 ? -2.678 -61.094 -28.156 1 85.94 239 GLY B O 1
ATOM 3503 N N . VAL B 1 240 ? -2.27 -61.594 -25.984 1 86.94 240 VAL B N 1
ATOM 3504 C CA . VAL B 1 240 ? -0.926 -62.031 -26.344 1 86.94 240 VAL B CA 1
ATOM 3505 C C . VAL B 1 240 ? -0.735 -63.5 -25.938 1 86.94 240 VAL B C 1
ATOM 3507 O O . VAL B 1 240 ? -1.446 -64 -25.062 1 86.94 240 VAL B O 1
ATOM 3510 N N . GLN B 1 241 ? 0.083 -64.188 -26.703 1 88.31 241 GLN B N 1
ATOM 3511 C CA . GLN B 1 241 ? 0.58 -65.438 -26.234 1 88.31 241 GLN B CA 1
ATOM 3512 C C . GLN B 1 241 ? 1.678 -65.312 -25.203 1 88.31 241 GLN B C 1
ATOM 3514 O O . GLN B 1 241 ? 2.711 -64.688 -25.469 1 88.31 241 GLN B O 1
ATOM 3519 N N . THR B 1 242 ? 1.35 -65.812 -23.969 1 84.56 242 THR B N 1
ATOM 3520 C CA . THR B 1 242 ? 2.297 -65.625 -22.875 1 84.56 242 THR B CA 1
ATOM 3521 C C . THR B 1 242 ? 3.535 -66.5 -23.078 1 84.56 242 THR B C 1
ATOM 3523 O O . THR B 1 242 ? 3.467 -67.562 -23.734 1 84.56 242 THR B O 1
ATOM 3526 N N . GLY B 1 243 ? 4.75 -65.875 -22.828 1 83.75 243 GLY B N 1
ATOM 3527 C CA . GLY B 1 243 ? 6.012 -66.625 -22.859 1 83.75 243 GLY B CA 1
ATOM 3528 C C . GLY B 1 243 ? 6.957 -66.188 -21.734 1 83.75 243 GLY B C 1
ATOM 3529 O O . GLY B 1 243 ? 6.578 -65.438 -20.859 1 83.75 243 GLY B O 1
ATOM 3530 N N . GLY B 1 244 ? 8.203 -66.75 -21.562 1 81.62 244 GLY B N 1
ATOM 3531 C CA . GLY B 1 244 ? 9.156 -66.5 -20.5 1 81.62 244 GLY B CA 1
ATOM 3532 C C . GLY B 1 244 ? 10.094 -65.312 -20.828 1 81.62 244 GLY B C 1
ATOM 3533 O O . GLY B 1 244 ? 10.945 -64.938 -20.016 1 81.62 244 GLY B O 1
ATOM 3534 N N . GLY B 1 245 ? 9.945 -64.625 -22 1 78.44 245 GLY B N 1
ATOM 3535 C CA . GLY B 1 245 ? 10.875 -63.594 -22.422 1 78.44 245 GLY B CA 1
ATOM 3536 C C . GLY B 1 245 ? 10.398 -62.188 -22.109 1 78.44 245 GLY B C 1
ATOM 3537 O O . GLY B 1 245 ? 9.281 -62 -21.625 1 78.44 245 GLY B O 1
ATOM 3538 N N . ASN B 1 246 ? 11.297 -61.188 -22.156 1 79.12 246 ASN B N 1
ATOM 3539 C CA . ASN B 1 246 ? 11 -59.75 -22.078 1 79.12 246 ASN B CA 1
ATOM 3540 C C . ASN B 1 246 ? 10.977 -59.094 -23.453 1 79.12 246 ASN B C 1
ATOM 3542 O O . ASN B 1 246 ? 11.688 -59.531 -24.359 1 79.12 246 ASN B O 1
ATOM 3546 N N . THR B 1 247 ? 10 -58.188 -23.469 1 77.19 247 THR B N 1
ATOM 3547 C CA . THR B 1 247 ? 10.008 -57.375 -24.703 1 77.19 247 THR B CA 1
ATOM 3548 C C . THR B 1 247 ? 11.266 -56.531 -24.781 1 77.19 247 THR B C 1
ATOM 3550 O O . THR B 1 247 ? 11.922 -56.281 -23.766 1 77.19 247 THR B O 1
ATOM 3553 N N . GLY B 1 248 ? 11.711 -56.125 -26.047 1 73.25 248 GLY B N 1
ATOM 3554 C CA . GLY B 1 248 ? 12.664 -55.031 -26.172 1 73.25 248 GLY B CA 1
ATOM 3555 C C . GLY B 1 248 ? 12.117 -53.688 -25.688 1 73.25 248 GLY B C 1
ATOM 3556 O O . GLY B 1 248 ? 10.953 -53.594 -25.297 1 73.25 248 GLY B O 1
ATOM 3557 N N . ALA B 1 249 ? 13.039 -52.625 -25.641 1 73 249 ALA B N 1
ATOM 3558 C CA . ALA B 1 249 ? 12.617 -51.281 -25.25 1 73 249 ALA B CA 1
ATOM 3559 C C . ALA B 1 249 ? 11.664 -50.688 -26.281 1 73 249 ALA B C 1
ATOM 3561 O O . ALA B 1 249 ? 11.633 -51.125 -27.438 1 73 249 ALA B O 1
ATOM 3562 N N . PRO B 1 250 ? 10.766 -49.75 -25.75 1 68.62 250 PRO B N 1
ATOM 3563 C CA . PRO B 1 250 ? 9.906 -49.094 -26.734 1 68.62 250 PRO B CA 1
ATOM 3564 C C . PRO B 1 250 ? 10.695 -48.469 -27.891 1 68.62 250 PRO B C 1
ATOM 3566 O O . PRO B 1 250 ? 11.797 -47.969 -27.688 1 68.62 250 PRO B O 1
ATOM 3569 N N . ASN B 1 251 ? 10.344 -48.75 -29.266 1 61.78 251 ASN B N 1
ATOM 3570 C CA . ASN B 1 251 ? 11 -48.156 -30.438 1 61.78 251 ASN B CA 1
ATOM 3571 C C . ASN B 1 251 ? 10.625 -46.719 -30.641 1 61.78 251 ASN B C 1
ATOM 3573 O O . ASN B 1 251 ? 9.531 -46.281 -30.25 1 61.78 251 ASN B O 1
#

Radius of gyration: 36.05 Å; Cα contacts (8 Å, |Δi|>4): 1080; chains: 2; bounding box: 46×140×70 Å

Secondary structure (DSSP, 8-state):
----HHHHHHHHHHHHHHHHHHHHHH---EEEEEEEEEETTTTEEEEEESB-EEEE-TTS-EEEEPPPPEEEEEB---EETTEE------TT-EEEEEE-SS--HHHHHH-SS---SS---S-TTSEEEEE----TTT------SSEEEEEETTSSSEEEEETTS-EEEEESS-EEEE-TT-EEEEEEEEEE-S-EEE-S-EEES-STT---EEE-S-EEESS--EETTEETTT---SS--EEEEEPPPP-/----HHHHHHHHHHHHHHHHHHHHHH---EEEEEEEEEETTTTEEEEEESS-EEEE-TTS-EEEEPPPPEEEEEB---EETTEEEE----TT-EEEEEE-SS--HHHHHH-SSB--SS---S-TTSEEEEE----GGG------SSEEEEE-TTSSSEEEEETTS-EEEE-SS-EEEEETT-EEEE-S-EEEEEEEEE-S-EEES-STT---EEE-S-EEESS-EEETTEETTT---EEE---SPPPPPP-

Organism: Salmonella typhi (NCBI:txid90370)

Solvent-accessible surface area (backbone atoms only — not comparable to full-atom values): 27746 Å² total; per-residue (Å²): 128,80,78,49,69,65,55,51,51,51,49,48,52,51,49,50,52,50,48,41,51,51,50,51,68,63,49,44,48,24,41,52,24,31,28,62,37,59,40,81,85,79,42,22,26,30,31,35,50,17,53,44,39,74,42,64,40,99,82,65,48,72,37,83,35,78,52,68,72,32,64,76,23,42,55,64,58,64,65,59,80,78,39,72,58,83,58,59,55,35,60,69,35,37,22,40,33,38,36,34,71,44,38,44,65,45,34,72,76,67,47,78,92,60,67,58,85,49,92,48,57,31,32,81,83,22,43,36,34,36,40,26,41,49,23,64,65,65,51,59,51,83,60,49,69,56,26,33,27,48,23,37,44,81,53,67,31,35,44,33,44,25,71,81,24,34,34,39,37,40,28,69,44,66,43,76,49,78,30,87,89,38,43,78,47,78,38,79,68,43,77,42,86,46,71,42,75,39,41,50,66,45,77,44,37,83,58,92,90,42,42,69,44,79,40,64,54,64,44,78,37,78,61,71,48,66,61,96,82,44,42,69,67,72,59,85,77,81,94,64,60,74,32,96,32,55,50,70,51,62,129,127,81,76,50,68,66,56,51,50,51,49,47,51,51,48,50,51,49,50,51,51,51,42,59,70,64,56,44,52,67,46,53,23,31,30,63,38,61,41,52,76,75,42,22,27,30,31,33,53,67,63,68,38,74,42,64,42,100,82,67,49,71,38,81,36,80,53,70,72,32,63,76,23,35,42,42,35,58,36,23,57,58,35,35,46,48,59,36,65,43,61,70,41,38,22,39,34,38,24,18,34,44,36,44,64,45,24,39,60,59,33,67,72,25,62,48,86,47,92,45,50,30,33,82,83,20,42,35,31,34,72,66,57,59,55,90,91,66,50,73,59,84,75,63,88,51,40,47,64,57,58,36,69,85,54,64,18,36,45,32,47,30,56,88,66,52,73,47,77,47,48,86,48,54,80,46,77,47,40,72,55,38,76,48,78,48,45,87,45,75,45,76,45,52,52,75,45,68,75,37,55,79,46,73,17,77,31,97,88,33,42,57,77,47,66,67,36,64,74,47,59,72,52,40,46,28,20,60,80,42,41,66,60,61,38,66,46,74,52,24,52,75,74,96,75,77,81,80,78,90,131

Sequence (502 aa):
MPVSLSSQLGSKEQADTRLVGSVMSALRVSMPGIVQSFDPDTVTAVVQPAIKGYEPDSNGVSQSTTLPLLVDVPVVFPRGGGCTLTFPVKAGDECLVIFADRCIDFWWQNGGVQEPVDDRVHDLSDAFCIVGPQSQAQKISGISTSAAQLRTDDGAAFVEVAAGHNVTVKTPGALTATAEGGTTITSPIITLNGDVTINGNLSQGMGEGGGSATMLGPVTVTNDVKAGGKSLMTHTHSGVQTGGGNTGAPNMPVSLSSQLGSKEQADTRLVGSVMSALRVSMPGIVQSFDPDTVTAVVQPAIKGYEPDSNGVSQSTTLPLLVDVPVVFPRGGGCTLTFPVKAGDECLVIFADRCIDFWWQNGGVQEPVDDRVHDLSDAFCIVGPQSQAQKISGISTSAAQLRTDDGAAFVEVAAGHNVTVKTPGALTATAEGGTTITSPIITLNGDVTINGNLSQGMGEGGGSATMLGPVTVTNDVKAGGKSLMTHTHSGVQTGGGNTGAPN

InterPro domains:
  IPR037026 Vgr protein, OB-fold domain superfamily [G3DSA:2.40.50.230] (29-131)
  IPR041599 Phage protein Gp138 N-terminal domain [PF18352] (31-132)
  IPR044033 GpV-like, apex motif [PF18946] (231-251)

Foldseek 3Di:
DPPDPVNVVVVVVVVVVVVVVVVVLPAAFKAKWFFAAADPVLQFTWIFGPAWAWDQDPVRRTDTGGDDIAGRAHEDFDDDDPDTDDDPDGGGFMWMKGADQAACVCCSVPNDDDDGPDRDGNDSNGIHIYGDDDDPVGQADDDDPFWDWPADSPRQFTFIQGPVGDTDGGHPDDDDDDDPVDDDDDDPDDDDDDDDDDPDDDDAQPDVVGDDDDDPDDDDDPPWDDDPRATPVDHDDPDDDDDDDDDDDDD/DPPDPVNVVVVVVVVVVVVVVVCVLVAAFKAKWFFAAADPVLQFTWTFGPAWAWDQDPVRRTDTHGDDIAGRAHEDFDDDDPDTDDDPDGGGFMWMKGADQAACVCCSVPNDDDDGPDRDGNDSHGIHIYGDDDDPVGQADDDDPFWDWPADSPRQFTFIQGPVGDTDGGHPDDDDDDDPVDDDDDDPDDDDDDDDDDPDDDDAQPDDPRDDDDDPDPDDDDPFDADPRATPVDHDDPDDDDDPDDDDDDD

Nearest PDB structures (foldseek):
  4ru3-assembly1_A  TM=7.674E-01  e=3.179E-14  Pseudomonas phage SN
  8eon-assembly1_F  TM=7.335E-01  e=2.541E-14  Pseudomonas phage vB_PaeM_E217
  7yfz-assembly1_y  TM=8.627E-01  e=5.699E-09  uncultured cyanophage
  4s37-assembly3_G  TM=5.624E-01  e=1.552E-07  Pseudomonas aeruginosa
  3pqi-assembly1_A  TM=4.904E-01  e=2.413E-06  Bacteriophage sp.

pLDDT: mean 89.11, std 11.74, range [37.06, 98.75]